Protein AF-A0A7C1IS40-F1 (afdb_monomer)

Sequence (454 aa):
MNDEHLNSEARAAEQFDALISSAQAGQTDSESDNGGITSFVEWAGSIHPDPIYAANLEQQLRARYPAKRRHFVRWTLAVAAMLAVVVAISVLIRQQNVTPAEESTPQTEVVVVQPTATISATMLPSATTTATSTVTPTSSPVAIAATTTLAVEINATLSVASNSTQQAGYQMTTIAIVSSVTPTPSANTTFSEWHVIQVTDPHGLPVLGANVSVYGENTVTQLVTTANGTAYFYPQVYGANDPDFHVVVSQGNAIASFELERGVGESFWSVTLEATPVQPPVPIDILFLLNFNGNAPTSEFAELTAWIAAQSVPLDARYALVAGTQIVDFTRDIEVFSSALGNISALSGSLDDRLAAAINGVNWREDPAIKIVIILTDHMEYGNNSYALVAGSAAREGITIHVIAPAESLASLGPLTQITGGQMVELESNEAAFGLGKAVINLVSEELAALSGS

Nearest PDB structures (foldseek):
  5o85-assembly1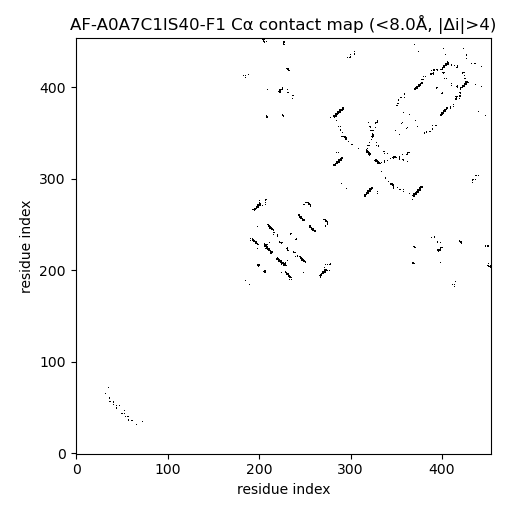_A  TM=6.491E-01  e=2.155E-04  Homo sapiens
  5iy6-assembly1_3  TM=6.259E-01  e=1.506E-04  Homo sapiens
  5o85-assembly2_C  TM=6.179E-01  e=2.030E-04  Homo sapiens
  3bjz-assembly1_B  TM=4.838E-01  e=1.041E+00  Pseudomonas aeruginosa PAO1
  6wbq-assembly1_A  TM=3.278E-01  e=1.540E-01  Danio rerio

Radius of gyration: 31.58 Å; Cα contacts (8 Å, |Δi|>4): 593; chains: 1; bounding box: 61×102×68 Å

Secondary structure (DSSP, 8-state):
--HHHHHHHHHHHHHHHHHHHHHHHGGGS---TTHHHHHHHHHHHHHS--HHHHHHHHHHHHHH--S--HHHHHHHHHHHHHHHHHHHHHHHHHHH---PPPP----------PPP-PPPP-----------------------------------------------------------------TT---S--EEEEEE-TTS-B-TT-EEEEESSSEEEEEE--TTSEEEE-GGGGT---SEEEEEEEETTEEEEEEEETTSS--EEEEE--PPPPPSSPEEEEEEEEE-SSS--HHHHHHHHHHHHH--S--EEEEEEEETTEEEEEES-HHHHHHHHHT-----S-HHHHHHHHHHSS---SSS-EEEEEEEESS----SSTHHHHHHHHHHTTEEEEEEE-HHHHHHHHHHHHHHT--EEE--TTTHHHHHHHHHHHHHHHHHHHHHT-

Mean predicted aligned error: 17.83 Å

Solvent-accessible surface area (backbone atoms only — not comparable to full-atom values): 27592 Å² total; per-residue (Å²): 137,64,70,65,59,57,53,50,51,54,50,52,51,56,55,46,54,53,49,54,52,49,58,60,65,57,71,79,67,87,90,68,97,58,55,71,62,54,56,49,32,55,53,52,34,75,77,36,93,50,75,66,54,31,55,52,50,46,52,50,50,53,72,75,52,67,93,84,59,83,71,50,64,60,50,54,51,51,53,51,53,53,53,52,52,52,51,54,52,55,52,54,56,59,70,71,70,77,75,86,87,83,89,82,86,86,88,84,88,87,86,88,83,86,84,88,84,86,85,84,86,80,89,81,83,89,81,88,81,89,80,90,82,90,81,84,91,81,90,81,91,80,90,78,91,75,89,77,80,79,81,79,79,80,81,75,81,78,78,84,79,76,91,79,83,89,84,87,91,74,91,73,82,76,79,77,76,75,89,69,71,71,83,72,72,36,96,86,71,65,75,91,57,58,35,37,40,37,34,19,27,92,84,67,35,36,38,54,50,31,40,38,38,34,25,48,99,52,83,56,53,57,32,18,14,26,37,61,4,38,33,60,47,42,48,73,71,59,73,52,77,65,67,46,31,48,36,39,38,34,40,94,90,24,70,38,72,52,80,47,62,62,89,74,80,71,39,73,44,82,46,70,35,79,52,84,78,87,64,83,67,63,36,34,40,43,33,42,36,50,44,41,97,47,75,61,70,59,69,32,52,50,52,34,51,51,49,63,72,64,54,86,67,82,67,52,51,28,40,26,39,30,42,32,90,47,73,44,58,64,35,74,49,63,66,62,50,50,51,57,60,71,64,59,77,65,49,50,83,56,68,66,61,41,49,51,38,61,66,72,66,46,75,72,78,89,61,72,51,42,34,39,36,39,39,41,30,74,62,69,79,94,66,82,80,48,54,42,56,54,18,50,54,29,21,39,71,14,29,28,31,30,40,39,24,33,68,88,35,45,56,79,48,44,50,30,16,64,40,25,72,32,47,80,42,72,41,52,95,88,45,61,60,75,46,51,33,56,50,55,50,50,55,55,49,51,48,54,36,34,52,68,67,106

pLDDT: mean 71.58, std 24.33, range [22.17, 98.69]

Structure (mmCIF, N/CA/C/O backbone):
data_AF-A0A7C1IS40-F1
#
_entry.id   AF-A0A7C1IS40-F1
#
loop_
_atom_site.group_PDB
_atom_site.id
_atom_site.type_symbol
_atom_site.label_atom_id
_atom_site.label_alt_id
_atom_site.label_comp_id
_atom_site.label_asym_id
_atom_site.label_entity_id
_atom_site.label_seq_id
_atom_site.pdbx_PDB_ins_code
_atom_site.Cartn_x
_atom_site.Cartn_y
_atom_site.Cartn_z
_atom_site.occupancy
_atom_site.B_iso_or_equiv
_atom_site.auth_seq_id
_atom_site.auth_comp_id
_atom_site.auth_asym_id
_atom_site.auth_atom_id
_atom_site.pdbx_PDB_model_num
ATOM 1 N N . MET A 1 1 ? 0.205 56.510 25.045 1.00 48.50 1 MET A N 1
ATOM 2 C CA . MET A 1 1 ? 1.074 55.627 24.238 1.00 48.50 1 MET A CA 1
ATOM 3 C C . MET A 1 1 ? 0.309 54.861 23.144 1.00 48.50 1 MET A C 1
ATOM 5 O O . MET A 1 1 ? 0.941 54.076 22.459 1.00 48.50 1 MET A O 1
ATOM 9 N N . ASN A 1 2 ? -0.996 55.119 22.923 1.00 53.44 2 ASN A N 1
ATOM 10 C CA . ASN A 1 2 ? -1.802 54.444 21.886 1.00 53.44 2 ASN A CA 1
ATOM 11 C C . ASN A 1 2 ? -2.127 55.322 20.657 1.00 53.44 2 ASN A C 1
ATOM 13 O O . ASN A 1 2 ? -2.399 54.777 19.593 1.00 53.44 2 ASN A O 1
ATOM 17 N N . ASP A 1 3 ? -2.039 56.654 20.757 1.00 44.62 3 ASP A N 1
ATOM 18 C CA . ASP A 1 3 ? -2.429 57.546 19.647 1.00 44.62 3 ASP A CA 1
ATOM 19 C C . ASP A 1 3 ? -1.361 57.675 18.545 1.00 44.62 3 ASP A C 1
ATOM 21 O O . ASP A 1 3 ? -1.689 57.952 17.393 1.00 44.62 3 ASP A O 1
ATOM 25 N N . GLU A 1 4 ? -0.081 57.432 18.853 1.00 45.44 4 GLU A N 1
ATOM 26 C CA . GLU A 1 4 ? 0.985 57.428 17.834 1.00 45.44 4 GLU A CA 1
ATOM 27 C C . GLU A 1 4 ? 0.935 56.183 16.940 1.00 45.44 4 GLU A C 1
ATOM 29 O O . GLU A 1 4 ? 1.197 56.291 15.744 1.00 45.44 4 GLU A O 1
ATOM 34 N N . HIS A 1 5 ? 0.529 55.031 17.484 1.00 45.44 5 HIS A N 1
ATOM 35 C CA . HIS A 1 5 ? 0.464 53.768 16.741 1.00 45.44 5 HIS A CA 1
ATOM 36 C C . HIS A 1 5 ? -0.710 53.742 15.747 1.00 45.44 5 HIS A C 1
ATOM 38 O O . HIS A 1 5 ? -0.570 53.286 14.614 1.00 45.44 5 HIS A O 1
ATOM 44 N N . LEU A 1 6 ? -1.858 54.306 16.134 1.00 46.66 6 LEU A N 1
ATOM 45 C CA . LEU A 1 6 ? -3.015 54.440 15.241 1.00 46.66 6 LEU A CA 1
ATOM 46 C C . LEU A 1 6 ? -2.747 55.442 14.103 1.00 46.66 6 LEU A C 1
ATOM 48 O O . LEU A 1 6 ? -3.150 55.214 12.963 1.00 46.66 6 LEU A O 1
ATOM 52 N N . ASN A 1 7 ? -1.999 56.517 14.376 1.00 53.53 7 ASN A N 1
ATOM 53 C CA . ASN A 1 7 ? -1.611 57.486 13.348 1.00 53.53 7 ASN A CA 1
ATOM 54 C C . ASN A 1 7 ? -0.537 56.956 12.385 1.00 53.53 7 ASN A C 1
ATOM 56 O O . ASN A 1 7 ? -0.519 57.365 11.222 1.00 53.53 7 ASN A O 1
ATOM 60 N N . SER A 1 8 ? 0.348 56.053 12.827 1.00 47.81 8 SER A N 1
ATOM 61 C CA . SER A 1 8 ? 1.298 55.392 11.923 1.00 47.81 8 SER A CA 1
ATOM 62 C C . SER A 1 8 ? 0.609 54.403 10.981 1.00 47.81 8 SER A C 1
ATOM 64 O O . SER A 1 8 ? 0.982 54.319 9.814 1.00 47.81 8 SER A O 1
ATOM 66 N N . GLU A 1 9 ? -0.437 53.717 11.445 1.00 47.94 9 GLU A N 1
ATOM 67 C CA . GLU A 1 9 ? -1.202 52.762 10.632 1.00 47.94 9 GLU A CA 1
ATOM 68 C C . GLU A 1 9 ? -2.081 53.456 9.582 1.00 47.94 9 GLU A C 1
ATOM 70 O O . GLU A 1 9 ? -2.093 53.047 8.421 1.00 47.94 9 GLU A O 1
ATOM 75 N N . ALA A 1 10 ? -2.744 54.561 9.943 1.00 56.16 10 ALA A N 1
ATOM 76 C CA . ALA A 1 10 ? -3.522 55.358 8.991 1.00 56.16 10 ALA A CA 1
ATOM 77 C C . ALA A 1 10 ? -2.640 55.968 7.883 1.00 56.16 10 ALA A C 1
ATOM 79 O O . ALA A 1 10 ? -3.013 55.965 6.710 1.00 56.16 10 ALA A O 1
ATOM 80 N N . ARG A 1 11 ? -1.426 56.421 8.233 1.00 60.25 11 ARG A N 1
ATOM 81 C CA . ARG A 1 11 ? -0.441 56.898 7.249 1.00 60.25 11 ARG A CA 1
ATOM 82 C C . ARG A 1 11 ? 0.074 55.791 6.336 1.00 60.25 11 ARG A C 1
ATOM 84 O O . ARG A 1 11 ? 0.286 56.052 5.156 1.00 60.25 11 ARG A O 1
ATOM 91 N N . ALA A 1 12 ? 0.261 54.576 6.852 1.00 51.03 12 ALA A N 1
ATOM 92 C CA . ALA A 1 12 ? 0.677 53.437 6.039 1.00 51.03 12 ALA A CA 1
ATOM 93 C C . ALA A 1 12 ? -0.395 53.060 5.001 1.00 51.03 12 ALA A C 1
ATOM 95 O O . ALA A 1 12 ? -0.054 52.748 3.861 1.00 51.03 12 ALA A O 1
ATOM 96 N N . ALA A 1 13 ? -1.680 53.161 5.360 1.00 50.47 13 ALA A N 1
ATOM 97 C CA . ALA A 1 13 ? -2.792 52.937 4.437 1.00 50.47 13 ALA A CA 1
ATOM 98 C C . ALA A 1 13 ? -2.866 54.009 3.329 1.00 50.47 13 ALA A C 1
ATOM 100 O O . ALA A 1 13 ? -2.941 53.658 2.153 1.00 50.47 13 ALA A O 1
ATOM 101 N N . GLU A 1 14 ? -2.747 55.302 3.664 1.00 58.69 14 GLU A N 1
ATOM 102 C CA . GLU A 1 14 ? -2.711 56.381 2.656 1.00 58.69 14 GLU A CA 1
ATOM 103 C C . GLU A 1 14 ? -1.503 56.270 1.713 1.00 58.69 14 GLU A C 1
ATOM 105 O O . GLU A 1 14 ? -1.622 56.477 0.503 1.00 58.69 14 GLU A O 1
ATOM 110 N N . GLN A 1 15 ? -0.329 55.916 2.247 1.00 58.66 15 GLN A N 1
ATOM 111 C CA . GLN A 1 15 ? 0.872 55.700 1.437 1.00 58.66 15 GLN A CA 1
ATOM 112 C C . GLN A 1 15 ? 0.721 54.497 0.498 1.00 58.66 15 GLN A C 1
ATOM 114 O O . GLN A 1 15 ? 1.247 54.524 -0.615 1.00 58.66 15 GLN A O 1
ATOM 119 N N . PHE A 1 16 ? -0.023 53.469 0.910 1.00 49.94 16 PHE A N 1
ATOM 120 C CA . PHE A 1 16 ? -0.294 52.291 0.093 1.00 49.94 16 PHE A CA 1
ATOM 121 C C . PHE A 1 16 ? -1.274 52.585 -1.054 1.00 49.94 16 PHE A C 1
ATOM 123 O O . PHE A 1 16 ? -1.004 52.204 -2.194 1.00 49.94 16 PHE A O 1
ATOM 130 N N . ASP A 1 17 ? -2.342 53.349 -0.808 1.00 53.78 17 ASP A N 1
ATOM 131 C CA . ASP A 1 17 ? -3.274 53.782 -1.862 1.00 53.78 17 ASP A CA 1
ATOM 132 C C . ASP A 1 17 ? -2.601 54.704 -2.895 1.00 53.78 17 ASP A C 1
ATOM 134 O O . ASP A 1 17 ? -2.861 54.607 -4.103 1.00 53.78 17 ASP A O 1
ATOM 138 N N . ALA A 1 18 ? -1.667 55.553 -2.453 1.00 58.03 18 ALA A N 1
ATOM 139 C CA . ALA A 1 18 ? -0.824 56.349 -3.346 1.00 58.03 18 ALA A CA 1
ATOM 140 C C . ALA A 1 18 ? 0.121 55.470 -4.194 1.00 58.03 18 ALA A C 1
ATOM 142 O O . ALA A 1 18 ? 0.380 55.768 -5.366 1.00 58.03 18 ALA A O 1
ATOM 143 N N . LEU A 1 19 ? 0.598 54.351 -3.641 1.00 51.12 19 LEU A N 1
ATOM 144 C CA . LEU A 1 19 ? 1.452 53.391 -4.342 1.00 51.12 19 LEU A CA 1
ATOM 145 C C . LEU A 1 19 ? 0.664 52.602 -5.402 1.00 51.12 19 LEU A C 1
ATOM 147 O O . LEU A 1 19 ? 1.135 52.447 -6.527 1.00 51.12 19 LEU A O 1
ATOM 151 N N . ILE A 1 20 ? -0.571 52.190 -5.095 1.00 52.12 20 ILE A N 1
ATOM 152 C CA . ILE A 1 20 ? -1.483 51.570 -6.070 1.00 52.12 20 ILE A CA 1
ATOM 153 C C . ILE A 1 20 ? -1.825 52.560 -7.189 1.00 52.12 20 ILE A C 1
ATOM 155 O O . ILE A 1 20 ? -1.748 52.209 -8.368 1.00 52.12 20 ILE A O 1
ATOM 159 N N . SER A 1 21 ? -2.136 53.809 -6.839 1.00 58.19 21 SER A N 1
ATOM 160 C CA . SER A 1 21 ? -2.481 54.849 -7.815 1.00 58.19 21 SER A CA 1
ATOM 161 C C . SER A 1 21 ? -1.305 55.195 -8.738 1.00 58.19 21 SER A C 1
ATOM 163 O O . SER A 1 21 ? -1.496 55.369 -9.941 1.00 58.19 21 SER A O 1
ATOM 165 N N . SER A 1 22 ? -0.073 55.238 -8.218 1.00 54.25 22 SER A N 1
ATOM 166 C CA . SER A 1 22 ? 1.130 55.474 -9.035 1.00 54.25 22 SER A CA 1
ATOM 167 C C . SER A 1 22 ? 1.502 54.271 -9.912 1.00 54.25 22 SER A C 1
ATOM 169 O O . SER A 1 22 ? 1.879 54.457 -11.069 1.00 54.25 22 SER A O 1
ATOM 171 N N . ALA A 1 23 ? 1.310 53.039 -9.426 1.00 50.62 23 ALA A N 1
ATOM 172 C CA . ALA A 1 23 ? 1.491 51.820 -10.218 1.00 50.62 23 ALA A CA 1
ATOM 173 C C . ALA A 1 23 ? 0.464 51.697 -11.361 1.00 50.62 23 ALA A C 1
ATOM 175 O O . ALA A 1 23 ? 0.786 51.172 -12.427 1.00 50.62 23 ALA A O 1
ATOM 176 N N . GLN A 1 24 ? -0.755 52.206 -11.162 1.00 48.72 24 GLN A N 1
ATOM 177 C CA . GLN A 1 24 ? -1.787 52.281 -12.200 1.00 48.72 24 GLN A CA 1
ATOM 178 C C . GLN A 1 24 ? -1.527 53.421 -13.199 1.00 48.72 24 GLN A C 1
ATOM 180 O O . GLN A 1 24 ? -1.723 53.234 -14.398 1.00 48.72 24 GLN A O 1
ATOM 185 N N . ALA A 1 25 ? -1.024 54.573 -12.741 1.00 49.19 25 ALA A N 1
ATOM 186 C CA . ALA A 1 25 ? -0.672 55.701 -13.609 1.00 49.19 25 ALA A CA 1
ATOM 187 C C . ALA A 1 25 ? 0.586 55.444 -14.466 1.00 49.19 25 ALA A C 1
ATOM 189 O O . ALA A 1 25 ? 0.678 55.934 -15.587 1.00 49.19 25 ALA A O 1
ATOM 190 N N . GLY A 1 26 ? 1.536 54.635 -13.982 1.00 46.88 26 GLY A N 1
ATOM 191 C CA . GLY A 1 26 ? 2.739 54.228 -14.725 1.00 46.88 26 GLY A CA 1
ATOM 192 C C . GLY A 1 26 ? 2.501 53.169 -15.809 1.00 46.88 26 GLY A C 1
ATOM 193 O O . GLY A 1 26 ? 3.446 52.734 -16.462 1.00 46.88 26 GLY A O 1
ATOM 194 N N . GLN A 1 27 ? 1.255 52.732 -16.014 1.00 44.00 27 GLN A N 1
ATOM 195 C CA . GLN A 1 27 ? 0.907 51.673 -16.962 1.00 44.00 27 GLN A CA 1
ATOM 196 C C . GLN A 1 27 ? 0.818 52.160 -18.424 1.00 44.00 27 GLN A C 1
ATOM 198 O O . GLN A 1 27 ? 0.630 51.337 -19.321 1.00 44.00 27 GLN A O 1
ATOM 203 N N . THR A 1 28 ? 0.972 53.467 -18.679 1.00 40.81 28 THR A N 1
ATOM 204 C CA . THR A 1 28 ? 0.832 54.058 -20.021 1.00 40.81 28 THR A CA 1
ATOM 205 C C . THR A 1 28 ? 2.126 54.436 -20.738 1.00 40.81 28 THR A C 1
ATOM 207 O O . THR A 1 28 ? 2.025 54.742 -21.919 1.00 40.81 28 THR A O 1
ATOM 210 N N . ASP A 1 29 ? 3.315 54.340 -20.131 1.00 38.59 29 ASP A N 1
ATOM 211 C CA . ASP A 1 29 ? 4.574 54.612 -20.847 1.00 38.59 29 ASP A CA 1
ATOM 212 C C . ASP A 1 29 ? 5.643 53.531 -20.62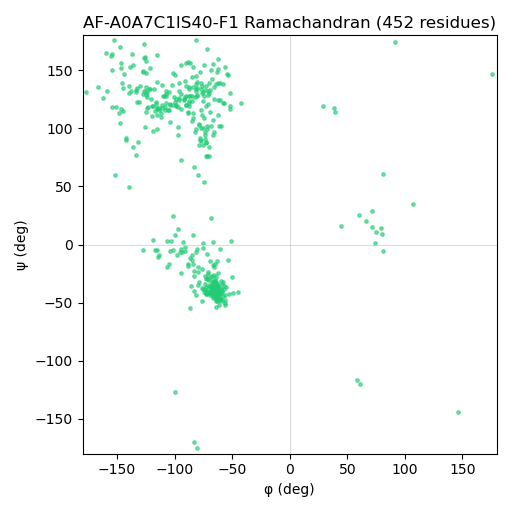0 1.00 38.59 29 ASP A C 1
ATOM 214 O O . ASP A 1 29 ? 5.864 53.023 -19.521 1.00 38.59 29 ASP A O 1
ATOM 218 N N . SER A 1 30 ? 6.277 53.141 -21.723 1.00 49.03 30 SER A N 1
ATOM 219 C CA . SER A 1 30 ? 7.257 52.064 -21.845 1.00 49.03 30 SER A CA 1
ATOM 220 C C . SER A 1 30 ? 8.643 52.410 -21.277 1.00 49.03 30 SER A C 1
ATOM 222 O O . SER A 1 30 ? 9.068 53.557 -21.333 1.00 49.03 30 SER A O 1
ATOM 224 N N . GLU A 1 31 ? 9.382 51.362 -20.882 1.00 47.19 31 GLU A N 1
ATOM 225 C CA . GLU A 1 31 ? 10.847 51.307 -20.665 1.00 47.19 31 GLU A CA 1
ATOM 226 C C . GLU A 1 31 ? 11.435 51.838 -19.341 1.00 47.19 31 GLU A C 1
ATOM 228 O O . GLU A 1 31 ? 12.354 52.652 -19.318 1.00 47.19 31 GLU A O 1
ATOM 233 N N . SER A 1 32 ? 11.043 51.240 -18.213 1.00 47.72 32 SER A N 1
ATOM 234 C CA . SER A 1 32 ? 11.919 51.203 -17.030 1.00 47.72 32 SER A CA 1
ATOM 235 C C . SER A 1 32 ? 11.799 49.864 -16.293 1.00 47.72 32 SER A C 1
ATOM 237 O O . SER A 1 32 ? 10.966 49.685 -15.408 1.00 47.72 32 SER A O 1
ATOM 239 N N . ASP A 1 33 ? 12.661 48.905 -16.654 1.00 55.44 33 ASP A N 1
ATOM 240 C CA . ASP A 1 33 ? 12.726 47.539 -16.088 1.00 55.44 33 ASP A CA 1
ATOM 241 C C . ASP A 1 33 ? 13.160 47.488 -14.599 1.00 55.44 33 ASP A C 1
ATOM 243 O O . ASP A 1 33 ? 13.272 46.408 -14.021 1.00 55.44 33 ASP A O 1
ATOM 247 N N . ASN A 1 34 ? 13.389 48.634 -13.946 1.00 57.25 34 ASN A N 1
ATOM 248 C CA . ASN A 1 34 ? 13.902 48.709 -12.570 1.00 57.25 34 ASN A CA 1
ATOM 249 C C . ASN A 1 34 ? 12.927 49.301 -11.540 1.00 57.25 34 ASN A C 1
ATOM 251 O O . ASN A 1 34 ? 13.193 49.184 -10.344 1.00 57.25 34 ASN A O 1
ATOM 255 N N . GLY A 1 35 ? 11.806 49.898 -11.963 1.00 64.94 35 GLY A N 1
ATOM 256 C CA . GLY A 1 35 ? 10.926 50.650 -11.055 1.00 64.94 35 GLY A CA 1
ATOM 257 C C . GLY A 1 35 ? 10.301 49.803 -9.939 1.00 64.94 35 GLY A C 1
ATOM 258 O O . GLY A 1 35 ? 10.280 50.218 -8.787 1.00 64.94 35 GLY A O 1
ATOM 259 N N . GLY A 1 36 ? 9.867 48.576 -10.248 1.00 70.00 36 GLY A N 1
ATOM 260 C CA . GLY A 1 36 ? 9.135 47.737 -9.289 1.00 70.00 36 GLY A CA 1
ATOM 261 C C . GLY A 1 36 ? 9.960 47.257 -8.089 1.00 70.00 36 GLY A C 1
ATOM 262 O O . GLY A 1 36 ? 9.438 47.193 -6.979 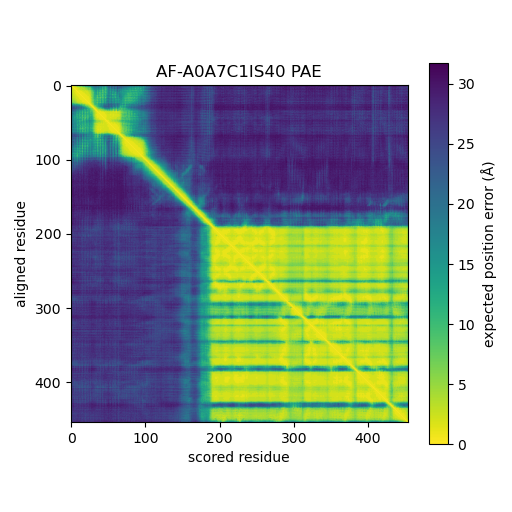1.00 70.00 36 GLY A O 1
ATOM 263 N N . ILE A 1 37 ? 11.246 46.943 -8.285 1.00 67.50 37 ILE A N 1
ATOM 264 C CA . ILE A 1 37 ? 12.130 46.513 -7.187 1.00 67.50 37 ILE A CA 1
ATOM 265 C C . ILE A 1 37 ? 12.455 47.703 -6.282 1.00 67.50 37 ILE A C 1
ATOM 267 O O . ILE A 1 37 ? 12.396 47.567 -5.064 1.00 67.50 37 ILE A O 1
ATOM 271 N N . THR A 1 38 ? 12.738 48.873 -6.860 1.00 74.62 38 THR A N 1
ATOM 272 C CA . THR A 1 38 ? 13.053 50.082 -6.089 1.00 74.62 38 THR A CA 1
ATOM 273 C C . THR A 1 38 ? 11.857 50.541 -5.252 1.00 74.62 38 THR A C 1
ATOM 275 O O . THR A 1 38 ? 12.016 50.741 -4.053 1.00 74.62 38 THR A O 1
ATOM 278 N N . SER A 1 39 ? 10.644 50.588 -5.818 1.00 74.81 39 SER A N 1
ATOM 279 C CA . SER A 1 39 ? 9.441 50.966 -5.058 1.00 74.81 39 SER A CA 1
ATOM 280 C C . SER A 1 39 ? 9.105 49.977 -3.934 1.00 74.81 39 SER A C 1
ATOM 282 O O . SER A 1 39 ? 8.651 50.386 -2.868 1.00 74.81 39 SER A O 1
ATOM 284 N N . PHE A 1 40 ? 9.354 48.678 -4.134 1.00 72.56 40 PHE A N 1
ATOM 285 C CA . PHE A 1 40 ? 9.157 47.675 -3.084 1.00 72.56 40 PHE A CA 1
ATOM 286 C C . PHE A 1 40 ? 10.194 47.792 -1.958 1.00 72.56 40 PHE A C 1
ATOM 288 O O . PHE A 1 40 ? 9.844 47.666 -0.788 1.00 72.56 40 PHE A O 1
ATOM 295 N N . VAL A 1 41 ? 11.460 48.055 -2.292 1.00 75.94 41 VAL A N 1
ATOM 296 C CA . VAL A 1 41 ? 12.528 48.263 -1.301 1.00 75.94 41 VAL A CA 1
ATOM 297 C C . VAL A 1 41 ? 12.290 49.539 -0.495 1.00 75.94 41 VAL A C 1
ATOM 299 O O . VAL A 1 41 ? 12.478 49.521 0.719 1.00 75.94 41 VAL A O 1
ATOM 302 N N . GLU A 1 42 ? 11.836 50.621 -1.131 1.00 76.19 42 GLU A N 1
ATOM 303 C CA . GLU A 1 42 ? 11.473 51.866 -0.440 1.00 76.19 42 GLU A CA 1
ATOM 304 C C . GLU A 1 42 ? 10.309 51.656 0.534 1.00 76.19 42 GLU A C 1
ATOM 306 O O . GLU A 1 42 ? 10.369 52.118 1.673 1.00 76.19 42 GLU A O 1
ATOM 311 N N . TRP A 1 43 ? 9.286 50.901 0.126 1.00 83.44 43 TRP A N 1
ATOM 312 C CA . TRP A 1 43 ? 8.182 50.528 1.011 1.00 83.44 43 TRP A CA 1
ATOM 313 C C . TRP A 1 43 ? 8.639 49.614 2.158 1.00 83.44 43 TRP A C 1
ATOM 315 O O . TRP A 1 43 ? 8.312 49.857 3.313 1.00 83.44 43 TRP A O 1
ATOM 325 N N . ALA A 1 44 ? 9.460 48.596 1.891 1.00 69.69 44 ALA A N 1
ATOM 326 C CA . ALA A 1 44 ? 9.989 47.730 2.946 1.00 69.69 44 ALA A CA 1
ATOM 327 C C . ALA A 1 44 ? 10.883 48.508 3.935 1.00 69.69 44 ALA A C 1
ATOM 329 O O . ALA A 1 44 ? 10.853 48.254 5.140 1.00 69.69 44 ALA A O 1
ATOM 330 N N . GLY A 1 45 ? 11.643 49.488 3.439 1.00 78.38 45 GLY A N 1
ATOM 331 C CA . GLY A 1 45 ? 12.459 50.393 4.246 1.00 78.38 45 GLY A CA 1
ATOM 332 C C . GLY A 1 45 ? 11.653 51.403 5.067 1.00 78.38 45 GLY A C 1
ATOM 333 O O . GLY A 1 45 ? 12.141 51.856 6.096 1.00 78.38 45 GLY A O 1
ATOM 334 N N . SER A 1 46 ? 10.416 51.737 4.681 1.00 75.94 46 SER A N 1
ATOM 335 C CA . SER A 1 46 ? 9.554 52.599 5.506 1.00 75.94 46 SER A CA 1
ATOM 336 C C . SER A 1 46 ? 8.955 51.862 6.709 1.00 75.94 46 SER A C 1
ATOM 338 O O . SER A 1 46 ? 8.591 52.497 7.698 1.00 75.94 46 SER A O 1
ATOM 340 N N . ILE A 1 47 ? 8.901 50.527 6.651 1.00 68.00 47 ILE A N 1
ATOM 341 C CA . ILE A 1 47 ? 8.380 49.657 7.717 1.00 68.00 47 ILE A CA 1
ATOM 342 C C . ILE A 1 47 ? 9.513 49.157 8.629 1.00 68.00 47 ILE A C 1
ATOM 344 O O . ILE A 1 47 ? 9.274 48.845 9.796 1.00 68.00 47 ILE A O 1
ATOM 348 N N . HIS A 1 48 ? 10.757 49.108 8.133 1.00 71.56 48 HIS A N 1
ATOM 349 C CA . HIS A 1 48 ? 11.920 48.652 8.893 1.00 71.56 48 HIS A CA 1
ATOM 350 C C . HIS A 1 48 ? 12.927 49.796 9.145 1.00 71.56 48 HIS A C 1
ATOM 352 O O . HIS A 1 48 ? 13.526 50.295 8.197 1.00 71.56 48 HIS A O 1
ATOM 358 N N . PRO A 1 49 ? 13.199 50.190 10.406 1.00 73.94 49 PRO A N 1
ATOM 359 C CA . PRO A 1 49 ? 13.964 51.405 10.723 1.00 73.94 49 PRO A CA 1
ATOM 360 C C . PRO A 1 49 ? 15.473 51.325 10.421 1.00 73.94 49 PRO A C 1
ATOM 362 O O . PRO A 1 49 ? 16.172 52.331 10.532 1.00 73.94 49 PRO A O 1
ATOM 365 N N . ASP A 1 50 ? 15.992 50.145 10.071 1.00 75.69 50 ASP A N 1
ATOM 366 C CA . ASP A 1 50 ? 17.410 49.941 9.754 1.00 75.69 50 ASP A CA 1
ATOM 367 C C . ASP A 1 50 ? 17.704 50.192 8.257 1.00 75.69 50 ASP A C 1
ATOM 369 O O . ASP A 1 50 ? 17.270 49.402 7.413 1.00 75.69 50 ASP A O 1
ATOM 373 N N . PRO A 1 51 ? 18.485 51.227 7.895 1.00 71.06 51 PRO A N 1
ATOM 374 C CA . PRO A 1 51 ? 18.825 51.523 6.502 1.00 71.06 51 PRO A CA 1
ATOM 375 C C . PRO A 1 51 ? 19.698 50.444 5.836 1.00 71.06 51 PRO A C 1
ATOM 377 O O . PRO A 1 51 ? 19.726 50.353 4.607 1.00 71.06 51 PRO A O 1
ATOM 380 N N . ILE A 1 52 ? 20.385 49.595 6.612 1.00 78.44 52 ILE A N 1
ATOM 381 C CA . ILE A 1 52 ? 21.180 48.474 6.084 1.00 78.44 52 ILE A CA 1
ATOM 382 C C . ILE A 1 52 ? 20.260 47.367 5.547 1.00 78.44 52 ILE A C 1
ATOM 384 O O . ILE A 1 52 ? 20.614 46.667 4.593 1.00 78.44 52 ILE A O 1
ATOM 388 N N . TYR A 1 53 ? 19.055 47.237 6.108 1.00 76.75 53 TYR A N 1
ATOM 389 C CA . TYR A 1 53 ? 18.071 46.243 5.687 1.00 76.75 53 TYR A CA 1
ATOM 390 C C . TYR A 1 53 ? 17.607 46.476 4.244 1.00 76.75 53 TYR A C 1
ATOM 392 O O . TYR A 1 53 ? 17.656 45.553 3.431 1.00 76.75 53 TYR A O 1
ATOM 400 N N . ALA A 1 54 ? 17.236 47.712 3.898 1.00 75.00 54 ALA A N 1
ATOM 401 C CA . ALA A 1 54 ? 16.766 48.058 2.556 1.00 75.00 54 ALA A CA 1
ATOM 402 C C . ALA A 1 54 ? 17.851 47.830 1.487 1.00 75.00 54 ALA A C 1
ATOM 404 O O . ALA A 1 54 ? 17.585 47.221 0.450 1.00 75.00 54 ALA A O 1
ATOM 405 N N . ALA A 1 55 ? 19.096 48.227 1.774 1.00 76.69 55 ALA A N 1
ATOM 406 C CA . ALA A 1 55 ? 20.223 48.040 0.861 1.00 76.69 55 ALA A CA 1
ATOM 407 C C . ALA A 1 55 ? 20.545 46.552 0.617 1.00 76.69 55 ALA A C 1
ATOM 409 O O . ALA A 1 55 ? 20.746 46.132 -0.526 1.00 76.69 55 ALA A O 1
ATOM 410 N N . ASN A 1 56 ? 20.537 45.733 1.675 1.00 78.56 56 ASN A N 1
ATOM 411 C CA . ASN A 1 56 ? 20.754 44.290 1.555 1.00 78.56 56 ASN A CA 1
ATOM 412 C C . ASN A 1 56 ? 19.600 43.593 0.827 1.00 78.56 56 ASN A C 1
ATOM 414 O O . ASN A 1 56 ? 19.838 42.693 0.020 1.00 78.56 56 ASN A O 1
ATOM 418 N N . LEU A 1 57 ? 18.359 44.010 1.083 1.00 73.44 57 LEU A N 1
ATOM 419 C CA . LEU A 1 57 ? 17.180 43.459 0.425 1.00 73.44 57 LEU A CA 1
ATOM 420 C C . LEU A 1 57 ? 17.196 43.764 -1.076 1.00 73.44 57 LEU A C 1
ATOM 422 O O . LEU A 1 57 ? 16.976 42.863 -1.885 1.00 73.44 57 LEU A O 1
ATOM 426 N N . GLU A 1 58 ? 17.534 44.994 -1.467 1.00 82.06 58 GLU A N 1
ATOM 427 C CA . GLU A 1 58 ? 17.666 45.358 -2.878 1.00 82.06 58 GLU A CA 1
ATOM 428 C C . GLU A 1 58 ? 18.745 44.529 -3.576 1.00 82.06 58 GLU A C 1
ATOM 430 O O . GLU A 1 58 ? 18.510 43.978 -4.656 1.00 82.06 58 GLU A O 1
ATOM 435 N N . GLN A 1 59 ? 19.915 44.391 -2.948 1.00 78.56 59 GLN A N 1
ATOM 436 C CA . GLN A 1 59 ? 21.013 43.613 -3.509 1.00 78.56 59 GLN A CA 1
ATOM 437 C C . GLN A 1 59 ? 20.635 42.133 -3.670 1.00 78.56 59 GLN A C 1
ATOM 439 O O . GLN A 1 59 ? 20.920 41.541 -4.713 1.00 78.56 59 GLN A O 1
ATOM 444 N N . GLN A 1 60 ? 19.948 41.542 -2.688 1.00 73.12 60 GLN A N 1
ATOM 445 C CA . GLN A 1 60 ? 19.478 40.157 -2.759 1.00 73.12 60 GLN A CA 1
ATOM 446 C C . GLN A 1 60 ? 18.421 39.959 -3.848 1.00 73.12 60 GLN A C 1
ATOM 448 O O . GLN A 1 60 ? 18.493 38.986 -4.600 1.00 73.12 60 GLN A O 1
ATOM 453 N N . LEU A 1 61 ? 17.469 40.885 -3.982 1.00 68.00 61 LEU A N 1
ATOM 454 C CA . LEU A 1 61 ? 16.433 40.809 -5.010 1.00 68.00 61 LEU A CA 1
ATOM 455 C C . LEU A 1 61 ? 17.028 40.958 -6.417 1.00 68.00 61 LEU A C 1
ATOM 457 O O . LEU A 1 61 ? 16.693 40.181 -7.310 1.00 68.00 61 LEU A O 1
ATOM 461 N N . ARG A 1 62 ? 17.975 41.883 -6.612 1.00 75.81 62 ARG A N 1
ATOM 462 C CA . ARG A 1 62 ? 18.663 42.066 -7.901 1.00 75.81 62 ARG A CA 1
ATOM 463 C C . ARG A 1 62 ? 19.566 40.885 -8.263 1.00 75.81 62 ARG A C 1
ATOM 465 O O . ARG A 1 62 ? 19.600 40.489 -9.425 1.00 75.81 62 ARG A O 1
ATOM 472 N N . ALA A 1 63 ? 20.273 40.306 -7.290 1.00 69.31 63 ALA A N 1
ATOM 473 C CA . ALA A 1 63 ? 21.135 39.145 -7.516 1.00 69.31 63 ALA A CA 1
ATOM 474 C C . ALA A 1 63 ? 20.332 37.883 -7.856 1.00 69.31 63 ALA A C 1
ATOM 476 O O . ALA A 1 63 ? 20.755 37.072 -8.678 1.00 69.31 63 ALA A O 1
ATOM 477 N N . ARG A 1 64 ? 19.163 37.719 -7.231 1.00 57.75 64 ARG A N 1
ATOM 478 C CA . ARG A 1 64 ? 18.337 36.521 -7.386 1.00 57.75 64 ARG A CA 1
ATOM 479 C C . ARG A 1 64 ? 17.448 36.560 -8.630 1.00 57.75 64 ARG A C 1
ATOM 481 O O . ARG A 1 64 ? 17.074 35.499 -9.126 1.00 57.75 64 ARG A O 1
ATOM 488 N N . TYR A 1 65 ? 17.145 37.749 -9.160 1.00 63.94 65 TYR A N 1
ATOM 489 C CA . TYR A 1 65 ? 16.173 37.914 -10.244 1.00 63.94 65 TYR A CA 1
ATOM 490 C C . TYR A 1 65 ? 16.660 38.879 -11.345 1.00 63.94 65 TYR A C 1
ATOM 492 O O . TYR A 1 65 ? 16.289 40.053 -11.357 1.00 63.94 65 TYR A O 1
ATOM 500 N N . PRO A 1 66 ? 17.461 38.405 -12.318 1.00 64.25 66 PRO A N 1
ATOM 501 C CA . PRO A 1 66 ? 17.853 39.216 -13.470 1.00 64.25 66 PRO A CA 1
ATOM 502 C C . PRO A 1 66 ? 16.658 39.510 -14.401 1.00 64.25 66 PRO A C 1
ATOM 504 O O . PRO A 1 66 ? 15.744 38.697 -14.540 1.00 64.25 66 PRO A O 1
ATOM 507 N N . ALA A 1 67 ? 16.705 40.665 -15.074 1.00 56.59 67 ALA A N 1
ATOM 508 C CA . ALA A 1 67 ? 15.609 41.444 -15.685 1.00 56.59 67 ALA A CA 1
ATOM 509 C C . ALA A 1 67 ? 14.593 40.761 -16.647 1.00 56.59 67 ALA A C 1
ATOM 511 O O . ALA A 1 67 ? 13.716 41.430 -17.182 1.00 56.59 67 ALA A O 1
ATOM 512 N N . LYS A 1 68 ? 14.635 39.448 -16.905 1.00 48.97 68 LYS A N 1
ATOM 513 C CA . LYS A 1 68 ? 13.874 38.805 -18.001 1.00 48.97 68 LYS A CA 1
ATOM 514 C C . LYS A 1 68 ? 12.585 38.052 -17.624 1.00 48.97 68 LYS A C 1
ATOM 516 O O . LYS A 1 68 ? 12.165 37.186 -18.388 1.00 48.97 68 LYS A O 1
ATOM 521 N N . ARG A 1 69 ? 11.891 38.347 -16.516 1.00 51.72 69 ARG A N 1
ATOM 522 C CA . ARG A 1 69 ? 10.610 37.660 -16.196 1.00 51.72 69 ARG A CA 1
ATOM 523 C C . ARG A 1 69 ? 9.473 38.610 -15.795 1.00 51.72 69 ARG A C 1
ATOM 525 O O . ARG A 1 69 ? 9.206 38.829 -14.620 1.00 51.72 69 ARG A O 1
ATOM 532 N N . ARG A 1 70 ? 8.726 39.090 -16.801 1.00 48.34 70 ARG A N 1
ATOM 533 C CA . ARG A 1 70 ? 7.544 39.979 -16.663 1.00 48.34 70 ARG A CA 1
ATOM 534 C C . ARG A 1 70 ? 6.337 39.348 -15.947 1.00 48.34 70 ARG A C 1
ATOM 536 O O . ARG A 1 70 ? 5.457 40.068 -15.489 1.00 48.34 70 ARG A O 1
ATOM 543 N N . HIS A 1 71 ? 6.288 38.022 -15.815 1.00 46.28 71 HIS A N 1
ATOM 544 C CA . HIS A 1 71 ? 5.176 37.329 -15.151 1.00 46.28 71 HIS A CA 1
ATOM 545 C C . HIS A 1 71 ? 5.254 37.356 -13.619 1.00 46.28 71 HIS A C 1
ATOM 547 O O . HIS A 1 71 ? 4.232 37.182 -12.962 1.00 46.28 71 HIS A O 1
ATOM 553 N N . PHE A 1 72 ? 6.431 37.618 -13.043 1.00 51.31 72 PHE A N 1
ATOM 554 C CA . PHE A 1 72 ? 6.627 37.476 -11.602 1.00 51.31 72 PHE A CA 1
ATOM 555 C C . PHE A 1 72 ? 6.170 38.704 -10.807 1.00 51.31 72 PHE A C 1
ATOM 557 O O . PHE A 1 72 ? 5.485 38.537 -9.808 1.00 51.31 72 PHE A O 1
ATOM 564 N N . VAL A 1 73 ? 6.413 39.927 -11.301 1.00 52.88 73 VAL A N 1
ATOM 565 C CA . VAL A 1 73 ? 5.967 41.177 -10.642 1.00 52.88 73 VAL A CA 1
ATOM 566 C C . VAL A 1 73 ? 4.447 41.196 -10.432 1.00 52.88 73 VAL A C 1
ATOM 568 O O . VAL A 1 73 ? 3.964 41.642 -9.395 1.00 52.88 73 VAL A O 1
ATOM 571 N N . ARG A 1 74 ? 3.686 40.629 -11.378 1.00 51.97 74 ARG A N 1
ATOM 572 C CA . ARG A 1 74 ? 2.228 40.466 -11.256 1.00 51.97 74 ARG A CA 1
ATOM 573 C C . ARG A 1 74 ? 1.832 39.497 -10.141 1.00 51.97 74 ARG A C 1
ATOM 575 O O . ARG A 1 74 ? 0.842 39.736 -9.460 1.00 51.97 74 ARG A O 1
ATOM 582 N N . TRP A 1 75 ? 2.604 38.431 -9.942 1.00 51.62 75 TRP A N 1
ATOM 583 C CA . TRP A 1 75 ? 2.357 37.441 -8.897 1.00 51.62 75 TRP A CA 1
ATOM 584 C C . TRP A 1 75 ? 2.739 37.982 -7.512 1.00 51.62 75 TRP A C 1
ATOM 586 O O . TRP A 1 75 ? 1.975 37.837 -6.565 1.00 51.62 75 TRP A O 1
ATOM 596 N N . THR A 1 76 ? 3.859 38.704 -7.398 1.00 55.41 76 THR A N 1
ATOM 597 C CA . THR A 1 76 ? 4.296 39.310 -6.129 1.00 55.41 76 THR A CA 1
ATOM 598 C C . THR A 1 76 ? 3.341 40.409 -5.656 1.00 55.41 76 THR A C 1
ATOM 600 O O . THR A 1 76 ? 3.019 40.464 -4.472 1.00 55.41 76 THR A O 1
ATOM 603 N N . LEU A 1 77 ? 2.824 41.237 -6.573 1.00 55.06 77 LEU A N 1
ATOM 604 C CA . LEU A 1 77 ? 1.799 42.241 -6.256 1.00 55.06 77 LEU A CA 1
ATOM 605 C C . LEU A 1 77 ? 0.473 41.603 -5.818 1.00 55.06 77 LEU A C 1
ATOM 607 O O . LEU A 1 77 ? -0.157 42.099 -4.889 1.00 55.06 77 LEU A O 1
ATOM 611 N N . ALA A 1 78 ? 0.073 40.485 -6.434 1.00 50.81 78 ALA A N 1
ATOM 612 C CA . ALA A 1 78 ? -1.133 39.759 -6.036 1.00 50.81 78 ALA A CA 1
ATOM 613 C C . ALA A 1 78 ? -1.001 39.154 -4.627 1.00 50.81 78 ALA A C 1
ATOM 615 O O . ALA A 1 78 ? -1.917 39.278 -3.818 1.00 50.81 78 ALA A O 1
ATOM 616 N N . VAL A 1 79 ? 0.155 38.567 -4.304 1.00 55.62 79 VAL A N 1
ATOM 617 C CA . VAL A 1 79 ? 0.427 37.988 -2.977 1.00 55.62 79 VAL A CA 1
ATOM 618 C C . VAL A 1 79 ? 0.515 39.073 -1.898 1.00 55.62 79 VAL A C 1
ATOM 620 O O . VAL A 1 79 ? -0.051 38.907 -0.819 1.00 55.62 79 VAL A O 1
ATOM 623 N N . ALA A 1 80 ? 1.150 40.212 -2.192 1.00 58.97 80 ALA A N 1
ATOM 624 C CA . ALA A 1 80 ? 1.216 41.345 -1.267 1.00 58.97 80 ALA A CA 1
ATOM 625 C C . ALA A 1 80 ? -0.174 41.951 -0.989 1.00 58.97 80 ALA A C 1
ATOM 627 O O . ALA A 1 80 ? -0.499 42.234 0.163 1.00 58.97 80 ALA A O 1
ATOM 628 N N . ALA A 1 81 ? -1.023 42.081 -2.016 1.00 55.19 81 ALA A N 1
ATOM 629 C CA . ALA A 1 81 ? -2.404 42.535 -1.852 1.00 55.19 81 ALA A CA 1
ATOM 630 C C . ALA A 1 81 ? -3.234 41.559 -1.000 1.00 55.19 81 ALA A C 1
ATOM 632 O O . ALA A 1 81 ? -4.007 41.984 -0.144 1.00 55.19 81 ALA A O 1
ATOM 633 N N . MET A 1 82 ? -3.037 40.251 -1.183 1.00 53.19 82 MET A N 1
ATOM 634 C CA . MET A 1 82 ? -3.745 39.223 -0.417 1.00 53.19 82 MET A CA 1
ATOM 635 C C . MET A 1 82 ? -3.352 39.243 1.069 1.00 53.19 82 MET A C 1
ATOM 637 O O . MET A 1 82 ? -4.220 39.203 1.939 1.00 53.19 82 MET A O 1
ATOM 641 N N . LEU A 1 83 ? -2.058 39.392 1.370 1.00 54.38 83 LEU A N 1
ATOM 642 C CA . LEU A 1 83 ? -1.551 39.528 2.741 1.00 54.38 83 LEU A CA 1
ATOM 643 C C . LEU A 1 83 ? -2.064 40.798 3.433 1.00 54.38 83 LEU A C 1
ATOM 645 O O . LEU A 1 83 ? -2.434 40.745 4.605 1.00 54.38 83 LEU A O 1
ATOM 649 N N . ALA A 1 84 ? -2.155 41.918 2.713 1.00 52.31 84 ALA A N 1
ATOM 650 C CA . ALA A 1 84 ? -2.698 43.163 3.255 1.00 52.31 84 ALA A CA 1
ATOM 651 C C . ALA A 1 84 ? -4.182 43.028 3.656 1.00 52.31 84 ALA A C 1
ATOM 653 O O . ALA A 1 84 ? -4.583 43.508 4.717 1.00 52.31 84 ALA A O 1
ATOM 654 N N . VAL A 1 85 ? -4.984 42.308 2.862 1.00 56.38 85 VAL A N 1
ATOM 655 C CA . VAL A 1 85 ? -6.395 42.024 3.181 1.00 56.38 85 VAL A CA 1
ATOM 656 C C . VAL A 1 85 ? -6.521 41.159 4.440 1.00 56.38 85 VAL A C 1
ATOM 658 O O . VAL A 1 85 ? -7.355 41.443 5.299 1.00 56.38 85 VAL A O 1
ATOM 661 N N . VAL A 1 86 ? -5.664 40.147 4.602 1.00 55.56 86 VAL A N 1
ATOM 662 C CA . VAL A 1 86 ? -5.660 39.278 5.794 1.00 55.56 86 VAL A CA 1
ATOM 663 C C . VAL A 1 86 ? -5.320 40.064 7.066 1.00 55.56 86 VAL A C 1
ATOM 665 O O . VAL A 1 86 ? -5.957 39.871 8.108 1.00 55.56 86 VAL A O 1
ATOM 668 N N . VAL A 1 87 ? -4.363 40.992 6.988 1.00 62.78 87 VAL A N 1
ATOM 669 C CA . VAL A 1 87 ? -4.014 41.870 8.116 1.00 62.78 87 VAL A CA 1
ATOM 670 C C . VAL A 1 87 ? -5.174 42.811 8.454 1.00 62.78 87 VAL A C 1
ATOM 672 O O . VAL A 1 87 ? -5.543 42.913 9.624 1.00 62.78 87 VAL A O 1
ATOM 675 N N . ALA A 1 88 ? -5.816 43.425 7.455 1.00 56.41 88 ALA A N 1
ATOM 676 C CA . ALA A 1 88 ? -6.962 44.310 7.672 1.00 56.41 88 ALA A CA 1
ATOM 677 C C . ALA A 1 88 ? -8.152 43.588 8.335 1.00 56.41 88 ALA A C 1
ATOM 679 O O . ALA A 1 88 ? -8.750 44.107 9.279 1.00 56.41 88 ALA A O 1
ATOM 680 N N . ILE A 1 89 ? -8.455 42.357 7.906 1.00 54.25 89 ILE A N 1
ATOM 681 C CA . ILE A 1 89 ? -9.509 41.522 8.508 1.00 54.25 89 ILE A CA 1
ATOM 682 C C . ILE A 1 89 ? -9.161 41.163 9.959 1.00 54.25 89 ILE A C 1
ATOM 684 O O . ILE A 1 89 ? -10.013 41.249 10.844 1.00 54.25 89 ILE A O 1
ATOM 688 N N . SER A 1 90 ? -7.901 40.823 10.231 1.00 52.75 90 SER A N 1
ATOM 689 C CA . SER A 1 90 ? -7.437 40.478 11.582 1.00 52.75 90 SER A CA 1
ATOM 690 C C . SER A 1 90 ? -7.551 41.653 12.560 1.00 52.75 90 SER A C 1
ATOM 692 O O . SER A 1 90 ? -7.890 41.459 13.730 1.00 52.75 90 SER A O 1
ATOM 694 N N . VAL A 1 91 ? -7.309 42.881 12.088 1.00 57.06 91 VAL A N 1
ATOM 695 C CA . VAL A 1 91 ? -7.497 44.106 12.880 1.00 57.06 91 VAL A CA 1
ATOM 696 C C . VAL A 1 91 ? -8.982 44.354 13.159 1.00 57.06 91 VAL A C 1
ATOM 698 O O . VAL A 1 91 ? -9.346 44.638 14.301 1.00 57.06 91 VAL A O 1
ATOM 701 N N . LEU A 1 92 ? -9.853 44.168 12.162 1.00 53.00 92 LEU A N 1
ATOM 702 C CA . LEU A 1 92 ? -11.299 44.350 12.313 1.00 53.00 92 LEU A CA 1
ATOM 703 C C . LEU A 1 92 ? -11.903 43.375 13.342 1.00 53.00 92 LEU A C 1
ATOM 705 O O . LEU A 1 92 ? -12.698 43.781 14.187 1.00 53.00 92 LEU A O 1
ATOM 709 N N . ILE A 1 93 ? -11.469 42.110 13.328 1.00 53.81 93 ILE A N 1
ATOM 710 C CA . ILE A 1 93 ? -11.911 41.082 14.287 1.00 53.81 93 ILE A CA 1
ATOM 711 C C . ILE A 1 93 ? -11.486 41.440 15.719 1.00 53.81 93 ILE A C 1
ATOM 713 O O . ILE A 1 93 ? -12.260 41.273 16.661 1.00 53.81 93 ILE A O 1
ATOM 717 N N . ARG A 1 94 ? -10.277 41.986 15.908 1.00 55.22 94 ARG A N 1
ATOM 718 C CA . ARG A 1 94 ? -9.811 42.413 17.239 1.00 55.22 94 ARG A CA 1
ATOM 719 C C . ARG A 1 94 ? -10.589 43.605 17.786 1.00 55.22 94 ARG A C 1
ATOM 721 O O . ARG A 1 94 ? -10.801 43.668 18.993 1.00 55.22 94 ARG A O 1
ATOM 728 N N . GLN A 1 95 ? -11.044 44.516 16.927 1.00 54.44 95 GLN A N 1
ATOM 729 C CA . GLN A 1 95 ? -11.849 45.663 17.356 1.00 54.44 95 GLN A CA 1
ATOM 730 C C . GLN A 1 95 ? -13.269 45.272 17.792 1.00 54.44 95 GLN A C 1
ATOM 732 O O . GLN A 1 95 ? -13.854 45.968 18.617 1.00 54.44 95 GLN A O 1
ATOM 737 N N . GLN A 1 96 ? -13.812 44.153 17.302 1.00 55.53 96 GLN A N 1
ATOM 738 C CA . GLN A 1 96 ? -15.157 43.694 17.671 1.00 55.53 96 GLN A CA 1
ATOM 739 C C . GLN A 1 96 ? -15.219 42.891 18.982 1.00 55.53 96 GLN A C 1
ATOM 741 O O . GLN A 1 96 ? -16.295 42.768 19.558 1.00 55.53 96 GLN A O 1
ATOM 746 N N . ASN A 1 97 ? -14.089 42.391 19.494 1.00 46.75 97 ASN A N 1
ATOM 747 C CA . ASN A 1 97 ? -14.059 41.477 20.647 1.00 46.75 97 ASN A CA 1
ATOM 748 C C . ASN A 1 97 ? -13.774 42.133 22.010 1.00 46.75 97 ASN A C 1
ATOM 750 O O . ASN A 1 97 ? -13.518 41.432 22.988 1.00 46.75 97 ASN A O 1
ATOM 754 N N . VAL A 1 98 ? -13.842 43.461 22.127 1.00 43.06 98 VAL A N 1
ATOM 755 C CA . VAL A 1 98 ? -13.687 44.136 23.426 1.00 43.06 98 VAL A CA 1
ATOM 756 C C . VAL A 1 98 ? -15.065 44.435 24.020 1.00 43.06 98 VAL A C 1
ATOM 758 O O . VAL A 1 98 ? -15.662 45.466 23.729 1.00 43.06 98 VAL A O 1
ATOM 761 N N . THR A 1 99 ? -15.563 43.540 24.880 1.00 40.84 99 THR A N 1
ATOM 762 C CA . THR A 1 99 ? -16.719 43.801 25.765 1.00 40.84 99 THR A CA 1
ATOM 763 C C . THR A 1 99 ? -16.257 43.687 27.227 1.00 40.84 99 THR A C 1
ATOM 765 O O . THR A 1 99 ? -15.525 42.743 27.533 1.00 40.84 99 THR A O 1
ATOM 768 N N . PRO A 1 100 ? -16.612 44.616 28.140 1.00 42.09 100 PRO A N 1
ATOM 769 C CA . PRO A 1 100 ? -16.155 44.555 29.526 1.00 42.09 100 PRO A CA 1
ATOM 770 C C . PRO A 1 100 ? -16.938 43.512 30.336 1.00 42.09 100 PRO A C 1
ATOM 772 O O . PRO A 1 100 ? -18.153 43.394 30.197 1.00 42.09 100 PRO A O 1
ATOM 775 N N . ALA A 1 101 ? -16.223 42.761 31.176 1.00 36.56 101 ALA A N 1
ATOM 776 C CA . ALA A 1 101 ? -16.763 41.678 31.992 1.00 36.56 101 ALA A CA 1
ATOM 777 C C . ALA A 1 101 ? -17.539 42.203 33.214 1.00 36.56 101 ALA A C 1
ATOM 779 O O . ALA A 1 101 ? -17.011 43.009 33.981 1.00 36.56 101 ALA A O 1
ATOM 780 N N . GLU A 1 102 ? -18.756 41.692 33.414 1.00 34.53 102 GLU A N 1
ATOM 781 C CA . GLU A 1 102 ? -19.497 41.770 34.676 1.00 34.53 102 GLU A CA 1
ATOM 782 C C . GLU A 1 102 ? -19.414 40.429 35.420 1.00 34.53 102 GLU A C 1
ATOM 784 O O . GLU A 1 102 ? -19.514 39.346 34.844 1.00 34.53 102 GLU A O 1
ATOM 789 N N . GLU A 1 103 ? -19.192 40.541 36.724 1.00 44.12 103 GLU A N 1
ATOM 790 C CA . GLU A 1 103 ? -18.940 39.484 37.694 1.00 44.12 103 GLU A CA 1
ATOM 791 C C . GLU A 1 103 ? -20.262 38.937 38.258 1.00 44.12 103 GLU A C 1
ATOM 793 O O . GLU A 1 103 ? -21.081 39.697 38.768 1.00 44.12 103 GLU A O 1
ATOM 798 N N . SER A 1 104 ? -20.477 37.617 38.226 1.00 32.62 104 SER A N 1
ATOM 799 C CA . SER A 1 104 ? -21.408 36.954 39.153 1.00 32.62 104 SER A CA 1
ATOM 800 C C . SER A 1 104 ? -21.119 35.454 39.301 1.00 32.62 104 SER A C 1
ATOM 802 O O . SER A 1 104 ? -20.936 34.722 38.332 1.00 32.62 104 SER A O 1
ATOM 804 N N . THR A 1 105 ? -21.071 35.006 40.555 1.00 39.28 105 THR A N 1
ATOM 805 C CA . THR A 1 105 ? -21.155 33.602 41.000 1.00 39.28 105 THR A CA 1
ATOM 806 C C . THR A 1 105 ? -22.617 33.286 41.354 1.00 39.28 105 THR A C 1
ATOM 808 O O . THR A 1 105 ? -23.356 34.216 41.692 1.00 39.28 105 THR A O 1
ATOM 811 N N . PRO A 1 106 ? -23.078 32.016 41.292 1.00 43.53 106 PRO A N 1
ATOM 812 C CA . PRO A 1 106 ? -23.134 31.222 42.530 1.00 43.53 106 PRO A CA 1
ATOM 813 C C . PRO A 1 106 ? -23.019 29.682 42.380 1.00 43.53 106 PRO A C 1
ATOM 815 O O . PRO A 1 106 ? -22.933 29.114 41.297 1.00 43.53 106 PRO A O 1
ATOM 818 N N . GLN A 1 107 ? -22.996 29.050 43.558 1.00 39.75 107 GLN A N 1
ATOM 819 C CA . GLN A 1 107 ? -22.806 27.640 43.916 1.00 39.75 107 GLN A CA 1
ATOM 820 C C . GLN A 1 107 ? -23.875 26.662 43.391 1.00 39.75 107 GLN A C 1
ATOM 822 O O . GLN A 1 107 ? -25.023 27.035 43.159 1.00 39.75 107 GLN A O 1
ATOM 827 N N . THR A 1 108 ? -23.533 25.368 43.322 1.00 35.00 108 THR A N 1
ATOM 828 C CA . THR A 1 108 ? -24.512 24.269 43.235 1.00 35.00 108 THR A CA 1
ATOM 829 C C . THR A 1 108 ? -24.083 23.075 44.093 1.00 35.00 108 THR A C 1
ATOM 831 O O . THR A 1 108 ? -22.941 22.623 44.053 1.00 35.00 108 THR A O 1
ATOM 834 N N . GLU A 1 109 ? -25.042 22.615 44.890 1.00 33.69 109 GLU A N 1
ATOM 835 C CA . GLU A 1 109 ? -25.041 21.502 45.836 1.00 33.69 109 GLU A CA 1
ATOM 836 C C . GLU A 1 109 ? -25.350 20.182 45.098 1.00 33.69 109 GLU A C 1
ATOM 838 O O . GLU A 1 109 ? -26.248 20.139 44.258 1.00 33.69 109 GLU A O 1
ATOM 843 N N . VAL A 1 110 ? -24.610 19.104 45.385 1.00 36.94 110 VAL A N 1
ATOM 844 C CA . VAL A 1 110 ? -24.786 17.785 44.744 1.00 36.94 110 VAL A CA 1
ATOM 845 C C . VAL A 1 110 ? -25.394 16.799 45.741 1.00 36.94 110 VAL A C 1
ATOM 847 O O . VAL A 1 110 ? -24.780 16.468 46.754 1.00 36.94 110 VAL A O 1
ATOM 850 N N . VAL A 1 111 ? -26.589 16.297 45.422 1.00 35.53 111 VAL A N 1
ATOM 851 C CA . VAL A 1 111 ? -27.270 15.194 46.118 1.00 35.53 111 VAL A CA 1
ATOM 852 C C . VAL A 1 111 ? -26.990 13.887 45.372 1.00 35.53 111 VAL A C 1
ATOM 854 O O . VAL A 1 111 ? -27.265 13.772 44.180 1.00 35.53 111 VAL A O 1
ATOM 857 N N . VAL A 1 112 ? -26.453 12.893 46.081 1.00 34.41 112 VAL A N 1
ATOM 858 C CA . VAL A 1 112 ? -26.170 11.541 45.572 1.00 34.41 112 VAL A CA 1
ATOM 859 C C . VAL A 1 112 ? -27.369 10.630 45.844 1.00 34.41 112 VAL A C 1
ATOM 861 O O . VAL A 1 112 ? -27.776 10.475 46.994 1.00 34.41 112 VAL A O 1
ATOM 864 N N . VAL A 1 113 ? -27.901 9.978 44.805 1.00 33.16 113 VAL A N 1
ATOM 865 C CA . VAL A 1 113 ? -28.879 8.883 44.928 1.00 33.16 113 VAL A CA 1
ATOM 866 C C . VAL A 1 113 ? -28.328 7.655 44.201 1.00 33.16 113 VAL A C 1
ATOM 868 O O . VAL A 1 113 ? -28.110 7.692 42.993 1.00 33.16 113 VAL A O 1
ATOM 871 N N . GLN A 1 114 ? -28.090 6.567 44.938 1.00 34.78 114 GLN A N 1
ATOM 872 C CA . GLN A 1 114 ? -27.768 5.245 44.387 1.00 34.78 114 GLN A CA 1
ATOM 873 C C . GLN A 1 114 ? -29.053 4.435 44.152 1.00 34.78 114 GLN A C 1
ATOM 875 O O . GLN A 1 114 ? -29.886 4.371 45.059 1.00 34.78 114 GLN A O 1
ATOM 880 N N . PRO A 1 115 ? -29.200 3.733 43.014 1.00 41.84 115 PRO A N 1
ATOM 881 C CA . PRO A 1 115 ? -30.168 2.655 42.885 1.00 41.84 115 PRO A CA 1
ATOM 882 C C . PRO A 1 115 ? -29.520 1.283 43.140 1.00 41.84 115 PRO A C 1
ATOM 884 O O . PRO A 1 115 ? -28.549 0.895 42.493 1.00 41.84 115 PRO A O 1
ATOM 887 N N . THR A 1 116 ? -30.107 0.525 44.066 1.00 33.34 116 THR A N 1
ATOM 888 C CA . THR A 1 116 ? -29.825 -0.899 44.297 1.00 33.34 116 THR A CA 1
ATOM 889 C C . THR A 1 116 ? -30.721 -1.734 43.382 1.00 33.34 116 THR A C 1
ATOM 891 O O . THR A 1 116 ? -31.943 -1.672 43.505 1.00 33.34 116 THR A O 1
ATOM 894 N N . ALA A 1 117 ? -30.137 -2.534 42.487 1.00 37.44 117 ALA A N 1
ATOM 895 C CA . ALA A 1 117 ? -30.865 -3.522 41.689 1.00 37.44 117 ALA A CA 1
ATOM 896 C C . ALA A 1 117 ? -30.560 -4.942 42.192 1.00 37.44 117 ALA A C 1
ATOM 898 O O . ALA A 1 117 ? -29.410 -5.376 42.217 1.00 37.44 117 ALA A O 1
ATOM 899 N N . THR A 1 118 ? -31.610 -5.662 42.587 1.00 35.09 118 THR A N 1
ATOM 900 C CA . THR A 1 118 ? -31.569 -7.066 43.016 1.00 35.09 118 THR A CA 1
ATOM 901 C C . THR A 1 118 ? -31.953 -7.954 41.832 1.00 35.09 118 THR A C 1
ATOM 903 O O . THR A 1 118 ? -33.076 -7.859 41.342 1.00 35.09 118 THR A O 1
ATOM 906 N N . ILE A 1 119 ? -31.057 -8.838 41.384 1.00 38.28 119 ILE A N 1
ATOM 907 C CA . ILE A 1 119 ? -31.343 -9.840 40.344 1.00 38.28 119 ILE A CA 1
ATOM 908 C C . ILE A 1 119 ? -31.568 -11.192 41.030 1.00 38.28 119 ILE A C 1
ATOM 910 O O . ILE A 1 119 ? -30.688 -11.693 41.725 1.00 38.28 119 ILE A O 1
ATOM 914 N N . SER A 1 120 ? -32.752 -11.781 40.844 1.00 37.22 120 SER A N 1
ATOM 915 C CA . SER A 1 120 ? -33.064 -13.154 41.266 1.00 37.22 120 SER A CA 1
ATOM 916 C C . SER A 1 120 ? -32.939 -14.099 40.073 1.00 37.22 120 SER A C 1
ATOM 918 O O . SER A 1 120 ? -33.651 -13.949 39.082 1.00 37.22 120 SER A O 1
ATOM 920 N N . ALA A 1 121 ? -32.036 -15.075 40.170 1.00 32.00 121 ALA A N 1
ATOM 921 C CA . ALA A 1 121 ? -31.869 -16.142 39.190 1.00 32.00 121 ALA A CA 1
ATOM 922 C C . ALA A 1 121 ? -32.899 -17.258 39.433 1.00 32.00 121 ALA A C 1
ATOM 924 O O . ALA A 1 121 ? -32.987 -17.798 40.535 1.00 32.00 121 ALA A O 1
ATOM 925 N N . THR A 1 122 ? -33.657 -17.624 38.397 1.00 37.81 122 THR A N 1
ATOM 926 C CA . THR A 1 122 ? -34.531 -18.806 38.403 1.00 37.81 122 THR A CA 1
ATOM 927 C C . THR A 1 122 ? -33.869 -19.899 37.569 1.00 37.81 122 THR A C 1
ATOM 929 O O . THR A 1 122 ? -33.673 -19.731 36.369 1.00 37.81 122 THR A O 1
ATOM 932 N N . MET A 1 123 ? -33.501 -21.005 38.218 1.00 36.34 123 MET A N 1
ATOM 933 C CA . MET A 1 123 ? -33.027 -22.226 37.564 1.00 36.34 123 MET A CA 1
ATOM 934 C C . MET A 1 123 ? -34.199 -23.002 36.951 1.00 36.34 123 MET A C 1
ATOM 936 O O . MET A 1 123 ? -35.210 -23.210 37.622 1.00 36.34 123 MET A O 1
ATOM 940 N N . LEU A 1 124 ? -34.029 -23.508 35.725 1.00 38.97 124 LEU A N 1
ATOM 941 C CA . LEU A 1 124 ? -34.841 -24.597 35.173 1.00 38.97 124 LEU A CA 1
ATOM 942 C C . LEU A 1 124 ? -33.943 -25.730 34.638 1.00 38.97 124 LEU A C 1
ATOM 944 O O . LEU A 1 124 ? -32.816 -25.460 34.219 1.00 38.97 124 LEU A O 1
ATOM 948 N N . PRO A 1 125 ? -34.415 -26.992 34.684 1.00 56.03 125 PRO A N 1
ATOM 949 C CA . PRO A 1 125 ? -33.566 -28.169 34.561 1.00 56.03 125 PRO A CA 1
ATOM 950 C C . PRO A 1 125 ? -33.369 -28.666 33.125 1.00 56.03 125 PRO A C 1
ATOM 952 O O . PRO A 1 125 ? -34.201 -28.486 32.237 1.00 56.03 125 PRO A O 1
ATOM 955 N N . SER A 1 126 ? -32.254 -29.376 32.969 1.00 36.91 126 SER A N 1
ATOM 956 C CA . SER A 1 126 ? -31.793 -30.113 31.798 1.00 36.91 126 SER A CA 1
ATOM 957 C C . SER A 1 126 ? -32.778 -31.184 31.318 1.00 36.91 126 SER A C 1
ATOM 959 O O . SER A 1 126 ? -33.270 -31.984 32.114 1.00 36.91 126 SER A O 1
ATOM 961 N N . ALA A 1 127 ? -32.960 -31.281 29.999 1.00 43.56 127 ALA A N 1
ATOM 962 C CA . ALA A 1 127 ? -33.534 -32.451 29.345 1.00 43.56 127 ALA A CA 1
ATOM 963 C C . ALA A 1 127 ? -32.513 -33.059 28.375 1.00 43.56 127 ALA A C 1
ATOM 965 O O . ALA A 1 127 ? -32.052 -32.427 27.428 1.00 43.56 127 ALA A O 1
ATOM 966 N N . THR A 1 128 ? -32.158 -34.307 28.658 1.00 40.00 128 THR A N 1
ATOM 967 C CA . THR A 1 128 ? -31.380 -35.214 27.817 1.00 40.00 128 THR A CA 1
ATOM 968 C C . THR A 1 128 ? -32.280 -35.768 26.716 1.00 40.00 128 THR A C 1
ATOM 970 O O . THR A 1 128 ? -33.381 -36.239 27.003 1.00 40.00 128 THR A O 1
ATOM 973 N N . THR A 1 129 ? -31.829 -35.789 25.462 1.00 39.47 129 THR A N 1
ATOM 974 C CA . THR A 1 129 ? -32.431 -36.679 24.458 1.00 39.47 129 THR A CA 1
ATOM 975 C C . THR A 1 129 ? -31.384 -37.156 23.465 1.00 39.47 129 THR A C 1
ATOM 977 O O . THR A 1 129 ? -30.758 -36.384 22.748 1.00 39.47 129 THR A O 1
ATOM 980 N N . THR A 1 130 ? -31.186 -38.468 23.478 1.00 39.34 130 THR A N 1
ATOM 981 C CA . THR A 1 130 ? -30.377 -39.250 22.550 1.00 39.34 130 THR A CA 1
ATOM 982 C C . THR A 1 130 ? -31.248 -39.614 21.352 1.00 39.34 130 THR A C 1
ATOM 984 O O . THR A 1 130 ? -32.315 -40.193 21.541 1.00 39.34 130 THR A O 1
ATOM 987 N N . ALA A 1 131 ? -30.796 -39.339 20.129 1.00 39.47 131 ALA A N 1
ATOM 988 C CA . ALA A 1 131 ? -31.324 -40.004 18.942 1.00 39.47 131 ALA A CA 1
ATOM 989 C C . ALA A 1 131 ? -30.234 -40.153 17.878 1.00 39.47 131 ALA A C 1
ATOM 991 O O . ALA A 1 131 ? -29.723 -39.190 17.313 1.00 39.47 131 ALA A O 1
ATOM 992 N N . THR A 1 132 ? -29.883 -41.410 17.643 1.00 40.22 132 THR A N 1
ATOM 993 C CA . THR A 1 132 ? -29.065 -41.919 16.549 1.00 40.22 132 THR A CA 1
ATOM 994 C C . THR A 1 132 ? -29.875 -41.869 15.255 1.00 40.22 132 THR A C 1
ATOM 996 O O . THR A 1 132 ? -31.034 -42.282 15.239 1.00 40.22 132 THR A O 1
ATOM 999 N N . SER A 1 133 ? -29.284 -41.422 14.149 1.00 39.12 133 SER A N 1
ATOM 1000 C CA . SER A 1 133 ? -29.812 -41.711 12.813 1.00 39.12 133 SER A CA 1
ATOM 1001 C C . SER A 1 133 ? -28.673 -41.900 11.822 1.00 39.12 133 SER A C 1
ATOM 1003 O O . SER A 1 133 ? -27.878 -41.007 11.551 1.00 39.12 133 SER A O 1
ATOM 1005 N N . THR A 1 134 ? -28.603 -43.132 11.338 1.00 37.59 134 THR A N 1
ATOM 1006 C CA . THR A 1 134 ? -27.755 -43.641 10.269 1.00 37.59 134 THR A CA 1
ATOM 1007 C C . THR A 1 134 ? -28.391 -43.266 8.932 1.00 37.59 134 THR A C 1
ATOM 1009 O O . THR A 1 134 ? -29.564 -43.571 8.724 1.00 37.59 134 THR A O 1
ATOM 1012 N N . VAL A 1 135 ? -27.641 -42.651 8.013 1.00 43.78 135 VAL A N 1
ATOM 1013 C CA . VAL A 1 135 ? -28.072 -42.487 6.615 1.00 43.78 135 VAL A CA 1
ATOM 1014 C C . VAL A 1 135 ? -26.936 -42.898 5.681 1.00 43.78 135 VAL A C 1
ATOM 1016 O O . VAL A 1 135 ? -25.822 -42.388 5.759 1.00 43.78 135 VAL A O 1
ATOM 1019 N N . THR A 1 136 ? -27.245 -43.865 4.823 1.00 40.12 136 THR A N 1
ATOM 1020 C CA . THR A 1 136 ? -26.409 -44.432 3.757 1.00 40.12 136 THR A CA 1
ATOM 1021 C C . THR A 1 136 ? -26.527 -43.571 2.487 1.00 40.12 136 THR A C 1
ATOM 1023 O O . THR A 1 136 ? -27.626 -43.087 2.205 1.00 40.12 136 THR A O 1
ATOM 1026 N N . PRO A 1 137 ? -25.462 -43.384 1.684 1.00 47.53 137 PRO A N 1
ATOM 1027 C CA . PRO A 1 137 ? -25.508 -42.526 0.502 1.00 47.53 137 PRO A CA 1
ATOM 1028 C C . PRO A 1 137 ? -26.139 -43.249 -0.696 1.00 47.53 137 PRO A C 1
ATOM 1030 O O . PRO A 1 137 ? -25.849 -44.416 -0.949 1.00 47.53 137 PRO A O 1
ATOM 1033 N N . THR A 1 138 ? -26.971 -42.545 -1.468 1.00 40.09 138 THR A N 1
ATOM 1034 C CA . THR A 1 138 ? -27.388 -42.974 -2.813 1.00 40.09 138 THR A CA 1
ATOM 1035 C C . THR A 1 138 ? -27.125 -41.849 -3.805 1.00 40.09 138 THR A C 1
ATOM 1037 O O . THR A 1 138 ? -27.484 -40.697 -3.580 1.00 40.09 138 THR A O 1
ATOM 1040 N N . SER A 1 139 ? -26.447 -42.213 -4.885 1.00 40.06 139 SER A N 1
ATOM 1041 C CA . SER A 1 139 ? -25.992 -41.396 -6.002 1.00 40.06 139 SER A CA 1
ATOM 1042 C C . SER A 1 139 ? -27.090 -41.148 -7.043 1.00 40.06 139 SER A C 1
ATOM 1044 O O . SER A 1 139 ? -27.784 -42.082 -7.442 1.00 40.06 139 SER A O 1
ATOM 1046 N N . SER A 1 140 ? -27.188 -39.915 -7.556 1.00 37.44 140 SER A N 1
ATOM 1047 C CA . SER A 1 140 ? -27.265 -39.583 -8.998 1.00 37.44 140 SER A CA 1
ATOM 1048 C C . SER A 1 140 ? -27.483 -38.076 -9.220 1.00 37.44 140 SER A C 1
ATOM 1050 O O . SER A 1 140 ? -28.159 -37.442 -8.411 1.00 37.44 140 SER A O 1
ATOM 1052 N N . PRO A 1 141 ? -26.927 -37.492 -10.300 1.00 45.94 141 PRO A N 1
ATOM 1053 C CA . PRO A 1 141 ? -26.955 -36.055 -10.539 1.00 45.94 141 PRO A CA 1
ATOM 1054 C C . PRO A 1 141 ? -28.233 -35.642 -11.279 1.00 45.94 141 PRO A C 1
ATOM 1056 O O . PRO A 1 141 ? -28.597 -36.240 -12.291 1.00 45.94 141 PRO A O 1
ATOM 1059 N N . VAL A 1 142 ? -28.887 -34.580 -10.810 1.00 36.06 142 VAL A N 1
ATOM 1060 C CA . VAL A 1 142 ? -29.923 -33.872 -11.571 1.00 36.06 142 VAL A CA 1
ATOM 1061 C C . VAL A 1 142 ? -29.369 -32.500 -11.928 1.00 36.06 142 VAL A C 1
ATOM 1063 O O . VAL A 1 142 ? -29.114 -31.673 -11.057 1.00 36.06 142 VAL A O 1
ATOM 1066 N N . ALA A 1 143 ? -29.156 -32.286 -13.224 1.00 42.41 143 ALA A N 1
ATOM 1067 C CA . ALA A 1 143 ? -28.844 -30.988 -13.794 1.00 42.41 143 ALA A CA 1
ATOM 1068 C C . ALA A 1 143 ? -30.096 -30.102 -13.745 1.00 42.41 143 ALA A C 1
ATOM 1070 O O . ALA A 1 143 ? -31.119 -30.440 -14.340 1.00 42.41 143 ALA A O 1
ATOM 1071 N N . ILE A 1 144 ? -30.003 -28.961 -13.063 1.00 35.81 144 ILE A N 1
ATOM 1072 C CA . ILE A 1 144 ? -30.964 -27.864 -13.192 1.00 35.81 144 ILE A CA 1
ATOM 1073 C C . ILE A 1 144 ? -30.154 -26.616 -13.521 1.00 35.81 144 ILE A C 1
ATOM 1075 O O . ILE A 1 144 ? -29.514 -26.020 -12.660 1.00 35.81 144 ILE A O 1
ATOM 1079 N N . ALA A 1 145 ? -30.158 -26.262 -14.803 1.00 39.66 145 ALA A N 1
ATOM 1080 C CA . ALA A 1 145 ? -29.739 -24.956 -15.270 1.00 39.66 145 ALA A CA 1
ATOM 1081 C C . ALA A 1 145 ? -30.875 -23.966 -14.984 1.00 39.66 145 ALA A C 1
ATOM 1083 O O . ALA A 1 145 ? -31.964 -24.086 -15.544 1.00 39.66 145 ALA A O 1
ATOM 1084 N N . ALA A 1 146 ? -30.614 -22.996 -14.116 1.00 34.06 146 ALA A N 1
ATOM 1085 C CA . ALA A 1 146 ? -31.406 -21.782 -13.996 1.00 34.06 146 ALA A CA 1
ATOM 1086 C C . ALA A 1 146 ? -30.441 -20.627 -13.719 1.00 34.06 146 ALA A C 1
ATOM 1088 O O . ALA A 1 146 ? -30.086 -20.340 -12.579 1.00 34.06 146 ALA A O 1
ATOM 1089 N N . THR A 1 147 ? -29.968 -19.998 -14.791 1.00 31.20 147 THR A N 1
ATOM 1090 C CA . THR A 1 147 ? -29.231 -18.737 -14.721 1.00 31.20 147 THR A CA 1
ATOM 1091 C C . THR A 1 147 ? -30.253 -17.625 -14.504 1.00 31.20 147 THR A C 1
ATOM 1093 O O . THR A 1 147 ? -30.817 -17.089 -15.453 1.00 31.20 147 THR A O 1
ATOM 1096 N N . THR A 1 148 ? -30.556 -17.313 -13.247 1.00 27.64 148 THR A N 1
ATOM 1097 C CA . THR A 1 148 ? -31.243 -16.066 -12.892 1.00 27.64 148 THR A CA 1
ATOM 1098 C C . THR A 1 148 ? -30.208 -14.954 -12.838 1.00 27.64 148 THR A C 1
ATOM 1100 O O . THR A 1 148 ? -29.483 -14.813 -11.857 1.00 27.64 148 THR A O 1
ATOM 1103 N N . THR A 1 149 ? -30.122 -14.175 -13.911 1.00 27.34 149 THR A N 1
ATOM 1104 C CA . THR A 1 149 ? -29.371 -12.921 -13.947 1.00 27.34 149 THR A CA 1
ATOM 1105 C C . THR A 1 149 ? -30.135 -11.893 -13.110 1.00 27.34 149 THR A C 1
ATOM 1107 O O . THR A 1 149 ? -31.125 -11.326 -13.570 1.00 27.34 149 THR A O 1
ATOM 1110 N N . LEU A 1 150 ? -29.719 -11.675 -11.859 1.00 23.97 150 LEU A N 1
ATOM 1111 C CA . LEU A 1 150 ? -30.113 -10.481 -11.113 1.00 23.97 150 LEU A CA 1
ATOM 1112 C C . LEU A 1 150 ? -29.290 -9.311 -11.661 1.00 23.97 150 LEU A C 1
ATOM 1114 O O . LEU A 1 150 ? -28.121 -9.151 -11.323 1.00 23.97 150 LEU A O 1
ATOM 1118 N N . ALA A 1 151 ? -29.897 -8.508 -12.532 1.00 26.67 151 ALA A N 1
ATOM 1119 C CA . ALA A 1 151 ? -29.387 -7.180 -12.835 1.00 26.67 151 ALA A CA 1
ATOM 1120 C C . ALA A 1 151 ? -29.657 -6.291 -11.612 1.00 26.67 151 ALA A C 1
ATOM 1122 O O . ALA A 1 151 ? -30.793 -5.883 -11.371 1.00 26.67 151 ALA A O 1
ATOM 1123 N N . VAL A 1 152 ? -28.625 -6.043 -10.806 1.00 26.78 152 VAL A N 1
ATOM 1124 C CA . VAL A 1 152 ? -28.649 -4.977 -9.803 1.00 26.78 152 VAL A CA 1
ATOM 1125 C C . VAL A 1 152 ? -28.309 -3.687 -10.539 1.00 26.78 152 VAL A C 1
ATOM 1127 O O . VAL A 1 152 ? -27.153 -3.394 -10.824 1.00 26.78 152 VAL A O 1
ATOM 1130 N N . GLU A 1 153 ? -29.346 -2.946 -10.912 1.00 22.95 153 GLU A N 1
ATOM 1131 C CA . GLU A 1 153 ? -29.226 -1.613 -11.491 1.00 22.95 153 GLU A CA 1
ATOM 1132 C C . GLU A 1 153 ? -28.942 -0.624 -10.346 1.00 22.95 153 GLU A C 1
ATOM 1134 O O . GLU A 1 153 ? -29.852 -0.125 -9.682 1.00 22.95 153 GLU A O 1
ATOM 1139 N N . ILE A 1 154 ? -27.659 -0.380 -10.056 1.00 26.30 154 ILE A N 1
ATOM 1140 C CA . ILE A 1 154 ? -27.247 0.714 -9.169 1.00 26.30 154 ILE A CA 1
ATOM 1141 C C . ILE A 1 154 ? -27.402 2.011 -9.967 1.00 26.30 154 ILE A C 1
ATOM 1143 O O . ILE A 1 154 ? -26.466 2.493 -10.598 1.00 26.30 154 ILE A O 1
ATOM 1147 N N . ASN A 1 155 ? -28.606 2.582 -9.957 1.00 23.61 155 ASN A N 1
ATOM 1148 C CA . ASN A 1 155 ? -28.831 3.946 -10.427 1.00 23.61 155 ASN A CA 1
ATOM 1149 C C . ASN A 1 155 ? -28.256 4.937 -9.401 1.00 23.61 155 ASN A C 1
ATOM 1151 O O . ASN A 1 155 ? -28.983 5.567 -8.635 1.00 23.61 155 ASN A O 1
ATOM 1155 N N . ALA A 1 156 ? -26.931 5.080 -9.387 1.00 24.95 156 ALA A N 1
ATOM 1156 C CA . ALA A 1 156 ? -26.275 6.248 -8.823 1.00 24.95 156 ALA A CA 1
ATOM 1157 C C . ALA A 1 156 ? -26.366 7.376 -9.860 1.00 24.95 156 ALA A C 1
ATOM 1159 O O . ALA A 1 156 ? -25.486 7.561 -10.698 1.00 24.95 156 ALA A O 1
ATOM 1160 N N . THR A 1 157 ? -27.471 8.124 -9.851 1.00 22.17 157 THR A N 1
ATOM 1161 C CA . THR A 1 157 ? -27.563 9.373 -10.615 1.00 22.17 157 THR A CA 1
ATOM 1162 C C . THR A 1 157 ? -26.578 10.387 -10.041 1.00 22.17 157 THR A C 1
ATOM 1164 O O . THR A 1 157 ? -26.874 11.079 -9.068 1.00 22.17 157 THR A O 1
ATOM 1167 N N . LEU A 1 158 ? -25.403 10.477 -10.664 1.00 24.44 158 LEU A N 1
ATOM 1168 C CA . LEU A 1 158 ? -24.448 11.563 -10.487 1.00 24.44 158 LEU A CA 1
ATOM 1169 C C . LEU A 1 158 ? -25.009 12.803 -11.204 1.00 24.44 158 LEU A C 1
ATOM 1171 O O . LEU A 1 158 ? -24.862 12.965 -12.416 1.00 24.44 158 LEU A O 1
ATOM 1175 N N . SER A 1 159 ? -25.723 13.672 -10.488 1.00 22.47 159 SER A N 1
ATOM 1176 C CA . SER A 1 159 ? -26.139 14.957 -11.053 1.00 22.47 159 SER A CA 1
ATOM 1177 C C . SER A 1 159 ? -24.965 15.937 -11.011 1.00 22.47 159 SER A C 1
ATOM 1179 O O . SER A 1 159 ? -24.666 16.510 -9.964 1.00 22.47 159 SER A O 1
ATOM 1181 N N . VAL A 1 160 ? -24.313 16.165 -12.152 1.00 27.48 160 VAL A N 1
ATOM 1182 C CA . VAL A 1 160 ? -23.442 17.333 -12.343 1.00 27.48 160 VAL A CA 1
ATOM 1183 C C . VAL A 1 160 ? -24.352 18.554 -12.490 1.00 27.48 160 VAL A C 1
ATOM 1185 O O . VAL A 1 160 ? -24.911 18.802 -13.556 1.00 27.48 160 VAL A O 1
ATOM 1188 N N . ALA A 1 161 ? -24.566 19.291 -11.401 1.00 24.11 161 ALA A N 1
ATOM 1189 C CA . ALA A 1 161 ? -25.378 20.501 -11.428 1.00 24.11 161 ALA A CA 1
ATOM 1190 C C . ALA A 1 161 ? -24.538 21.702 -11.890 1.00 24.11 161 ALA A C 1
ATOM 1192 O O . ALA A 1 161 ? -23.697 22.223 -11.160 1.00 24.11 161 ALA A O 1
ATOM 1193 N N . SER A 1 162 ? -24.809 22.174 -13.107 1.00 31.12 162 SER A N 1
ATOM 1194 C CA . SER A 1 162 ? -24.494 23.534 -13.541 1.00 31.12 162 SER A CA 1
ATOM 1195 C C . SER A 1 162 ? -25.414 24.533 -12.826 1.00 31.12 162 SER A C 1
ATOM 1197 O O . SER A 1 162 ? -26.633 24.361 -12.831 1.00 31.12 162 SER A O 1
ATOM 1199 N N . ASN A 1 163 ? -24.827 25.578 -12.239 1.00 32.62 163 ASN A N 1
ATOM 1200 C CA . ASN A 1 163 ? -25.498 26.658 -11.505 1.00 32.62 163 ASN A CA 1
ATOM 1201 C C . ASN A 1 163 ? -26.795 27.174 -12.162 1.00 32.62 163 ASN A C 1
ATOM 1203 O O . ASN A 1 163 ? -26.737 27.758 -13.242 1.00 32.62 163 ASN A O 1
ATOM 1207 N N . SER A 1 164 ? -27.925 27.114 -11.440 1.00 28.80 164 SER A N 1
ATOM 1208 C CA . SER A 1 164 ? -28.888 28.230 -11.380 1.00 28.80 164 SER A CA 1
ATOM 1209 C C . SER A 1 164 ? -29.856 28.129 -10.179 1.00 28.80 164 SER A C 1
ATOM 1211 O O . SER A 1 164 ? -30.500 27.115 -9.953 1.00 28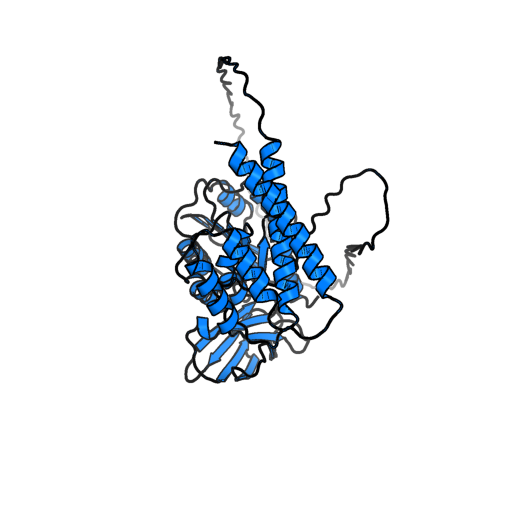.80 164 SER A O 1
ATOM 1213 N N . THR A 1 165 ? -29.884 29.220 -9.408 1.00 31.45 165 THR A N 1
ATOM 1214 C CA . THR A 1 165 ? -30.931 29.836 -8.555 1.00 31.45 165 THR A CA 1
ATOM 1215 C C . THR A 1 165 ? -32.049 29.022 -7.857 1.00 31.45 165 THR A C 1
ATOM 1217 O O . THR A 1 165 ? -32.959 28.518 -8.497 1.00 31.45 165 THR A O 1
ATOM 1220 N N . GLN A 1 166 ? -32.036 29.111 -6.511 1.00 33.75 166 GLN A N 1
ATOM 1221 C CA . GLN A 1 166 ? -33.133 29.154 -5.509 1.00 33.75 166 GLN A CA 1
ATOM 1222 C C . GLN A 1 166 ? -34.406 28.285 -5.680 1.00 33.75 166 GLN A C 1
ATOM 1224 O O . GLN A 1 166 ? -35.266 28.623 -6.483 1.00 33.75 166 GLN A O 1
ATOM 1229 N N . GLN A 1 167 ? -34.650 27.356 -4.733 1.00 24.14 167 GLN A N 1
ATOM 1230 C CA . GLN A 1 167 ? -35.771 27.427 -3.761 1.00 24.14 167 GLN A CA 1
ATOM 1231 C C . GLN A 1 167 ? -35.783 26.268 -2.729 1.00 24.14 167 GLN A C 1
ATOM 1233 O O . GLN A 1 167 ? -35.693 25.100 -3.077 1.00 24.14 167 GLN A O 1
ATOM 1238 N N . ALA A 1 168 ? -35.932 26.667 -1.459 1.00 28.08 168 ALA A N 1
ATOM 1239 C CA . ALA A 1 168 ? -36.578 26.023 -0.305 1.00 28.08 168 ALA A CA 1
ATOM 1240 C C . ALA A 1 168 ? -36.454 24.498 -0.042 1.00 28.08 168 ALA A C 1
ATOM 1242 O O . ALA A 1 168 ? -37.156 23.685 -0.630 1.00 28.08 168 ALA A O 1
ATOM 1243 N N . GLY A 1 169 ? -35.786 24.166 1.074 1.00 30.58 169 GLY A N 1
ATOM 1244 C CA . GLY A 1 169 ? -36.508 23.471 2.146 1.00 30.58 169 GLY A CA 1
ATOM 1245 C C . GLY A 1 169 ? -36.244 21.989 2.395 1.00 30.58 169 GLY A C 1
ATOM 1246 O O . GLY A 1 169 ? -37.176 21.336 2.819 1.00 30.58 169 GLY A O 1
ATOM 1247 N N . TYR A 1 170 ? -35.026 21.477 2.218 1.00 22.41 170 TYR A N 1
ATOM 1248 C CA . TYR A 1 170 ? -34.466 20.345 2.980 1.00 22.41 170 TYR A CA 1
ATOM 1249 C C . TYR A 1 170 ? -32.939 20.502 2.936 1.00 22.41 170 TYR A C 1
ATOM 1251 O O . TYR A 1 170 ? -32.357 20.550 1.855 1.00 22.41 170 TYR A O 1
ATOM 1259 N N . GLN A 1 171 ? -32.286 20.662 4.089 1.00 22.58 171 GLN A N 1
ATOM 1260 C CA . GLN A 1 171 ? -30.822 20.716 4.175 1.00 22.58 171 GLN A CA 1
ATOM 1261 C C . GLN A 1 171 ? -30.281 19.295 3.950 1.00 22.58 171 GLN A C 1
ATOM 1263 O O . GLN A 1 171 ? -30.136 18.528 4.896 1.00 22.58 171 GLN A O 1
ATOM 1268 N N . MET A 1 172 ? -30.035 18.917 2.692 1.00 22.17 172 MET A N 1
ATOM 1269 C CA . MET A 1 172 ? -29.046 17.882 2.393 1.00 22.17 172 MET A CA 1
ATOM 1270 C C . MET A 1 172 ? -27.675 18.546 2.466 1.00 22.17 172 MET A C 1
ATOM 1272 O O . MET A 1 172 ? -27.291 19.279 1.553 1.00 22.17 172 MET A O 1
ATOM 1276 N N . THR A 1 173 ? -26.946 18.298 3.554 1.00 25.95 173 THR A N 1
ATOM 1277 C CA . THR A 1 173 ? -25.511 18.577 3.610 1.00 25.95 173 THR A CA 1
ATOM 1278 C C . THR A 1 173 ? -24.847 17.716 2.544 1.00 25.95 173 THR A C 1
ATOM 1280 O O . THR A 1 173 ? -24.708 16.502 2.683 1.00 25.95 173 THR A O 1
ATOM 1283 N N . THR A 1 174 ? -24.515 18.342 1.420 1.00 26.03 174 THR A N 1
ATOM 1284 C CA . THR A 1 174 ? -23.729 17.712 0.365 1.00 26.03 174 THR A CA 1
ATOM 1285 C C . THR A 1 174 ? -22.287 17.721 0.848 1.00 26.03 174 THR A C 1
ATOM 1287 O O . THR A 1 174 ? -21.633 18.757 0.793 1.00 26.03 174 THR A O 1
ATOM 1290 N N . ILE A 1 175 ? -21.816 16.586 1.368 1.00 32.25 175 ILE A N 1
ATOM 1291 C CA . ILE A 1 175 ? -20.402 16.387 1.702 1.00 32.25 175 ILE A CA 1
ATOM 1292 C C . ILE A 1 175 ? -19.646 16.350 0.374 1.00 32.25 175 ILE A C 1
ATOM 1294 O O . ILE A 1 175 ? -19.695 15.348 -0.348 1.00 32.25 175 ILE A O 1
ATOM 1298 N N . ALA A 1 176 ? -18.992 17.456 0.032 1.00 27.12 176 ALA A N 1
ATOM 1299 C CA . ALA A 1 176 ? -18.026 17.492 -1.049 1.00 27.12 176 ALA A CA 1
ATOM 1300 C C . ALA A 1 176 ? -16.764 16.780 -0.556 1.00 27.12 176 ALA A C 1
ATOM 1302 O O . ALA A 1 176 ? -15.887 17.394 0.037 1.00 27.12 176 ALA A O 1
ATOM 1303 N N . ILE A 1 177 ? -16.676 15.470 -0.790 1.00 35.81 177 ILE A N 1
ATOM 1304 C CA . ILE A 1 177 ? -15.385 14.793 -0.706 1.00 35.81 177 ILE A CA 1
ATOM 1305 C C . ILE A 1 177 ? -14.569 15.369 -1.856 1.00 35.81 177 ILE A C 1
ATOM 1307 O O . ILE A 1 177 ? -14.858 15.107 -3.026 1.00 35.81 177 ILE A O 1
ATOM 1311 N N . VAL A 1 178 ? -13.591 16.212 -1.540 1.00 32.06 178 VAL A N 1
ATOM 1312 C CA . VAL A 1 178 ? -12.601 16.657 -2.516 1.00 32.06 178 VAL A CA 1
ATOM 1313 C C . VAL A 1 178 ? -11.683 15.462 -2.780 1.00 32.06 178 VAL A C 1
ATOM 1315 O O . VAL A 1 178 ? -10.561 15.402 -2.294 1.00 32.06 178 VAL A O 1
ATOM 1318 N N . SER A 1 179 ? -12.155 14.486 -3.565 1.00 34.94 179 SER A N 1
ATOM 1319 C CA . SER A 1 179 ? -11.384 13.317 -4.029 1.00 34.94 179 SER A CA 1
ATOM 1320 C C . SER A 1 179 ? -10.278 13.691 -5.029 1.00 34.94 179 SER A C 1
ATOM 1322 O O . SER A 1 179 ? -9.850 12.880 -5.841 1.00 34.94 179 SER A O 1
ATOM 1324 N N . SER A 1 180 ? -9.814 14.939 -5.025 1.00 31.38 180 SER A N 1
ATOM 1325 C CA . SER A 1 180 ? -8.795 15.430 -5.945 1.00 31.38 180 SER A CA 1
ATOM 1326 C C . SER A 1 180 ? -7.809 16.341 -5.231 1.00 31.38 180 SER A C 1
ATOM 1328 O O . SER A 1 180 ? -7.499 17.436 -5.707 1.00 31.38 180 SER A O 1
ATOM 1330 N N . VAL A 1 181 ? -7.278 15.899 -4.093 1.00 32.31 181 VAL A N 1
ATOM 1331 C CA . VAL A 1 181 ? -5.952 16.377 -3.710 1.00 32.31 181 VAL A CA 1
ATOM 1332 C C . VAL A 1 181 ? -4.969 15.607 -4.581 1.00 32.31 181 VAL A C 1
ATOM 1334 O O . VAL A 1 181 ? -4.501 14.530 -4.226 1.00 32.31 181 VAL A O 1
ATOM 1337 N N . THR A 1 182 ? -4.674 16.152 -5.765 1.00 34.62 182 THR A N 1
ATOM 1338 C CA . THR A 1 182 ? -3.430 15.791 -6.460 1.00 34.62 182 THR A CA 1
ATOM 1339 C C . THR A 1 182 ? -2.333 15.995 -5.419 1.00 34.62 182 THR A C 1
ATOM 1341 O O . THR A 1 182 ? -2.259 17.114 -4.902 1.00 34.62 182 THR A O 1
ATOM 1344 N N . PRO A 1 183 ? -1.559 14.969 -5.024 1.00 36.53 183 PRO A N 1
ATOM 1345 C CA . PRO A 1 183 ? -0.633 15.097 -3.913 1.00 36.53 183 PRO A CA 1
ATOM 1346 C C . PRO A 1 183 ? 0.358 16.208 -4.244 1.00 36.53 183 PRO A C 1
ATOM 1348 O O . PRO A 1 183 ? 1.265 16.031 -5.053 1.00 36.53 183 PRO A O 1
ATOM 1351 N N . THR A 1 184 ? 0.163 17.386 -3.655 1.00 33.25 184 THR A N 1
ATOM 1352 C CA . THR A 1 184 ? 1.162 18.445 -3.701 1.00 33.25 184 THR A CA 1
ATOM 1353 C C . THR A 1 184 ? 2.307 17.930 -2.846 1.00 33.25 184 THR A C 1
ATOM 1355 O O . THR A 1 184 ? 2.100 17.718 -1.647 1.00 33.25 184 THR A O 1
ATOM 1358 N N . PRO A 1 185 ? 3.484 17.646 -3.422 1.00 36.97 185 PRO A N 1
ATOM 1359 C CA . PRO A 1 185 ? 4.565 17.091 -2.639 1.00 36.97 185 PRO A CA 1
ATOM 1360 C C . PRO A 1 185 ? 4.927 18.090 -1.538 1.00 36.97 185 PRO A C 1
ATOM 1362 O O . PRO A 1 185 ? 5.194 19.265 -1.797 1.00 36.97 185 PRO A O 1
ATOM 1365 N N . SER A 1 186 ? 4.889 17.615 -0.296 1.00 39.84 186 SER A N 1
ATOM 1366 C CA . SER A 1 186 ? 5.413 18.330 0.861 1.00 39.84 186 SER A CA 1
ATOM 1367 C C . SER A 1 186 ? 6.849 18.765 0.572 1.00 39.84 186 SER A C 1
ATOM 1369 O O . SER A 1 186 ? 7.672 17.964 0.125 1.00 39.84 186 SER A O 1
ATOM 1371 N N . ALA A 1 187 ? 7.153 20.041 0.815 1.00 42.84 187 ALA A N 1
ATOM 1372 C CA . ALA A 1 187 ? 8.400 20.690 0.410 1.00 42.84 187 ALA A CA 1
ATOM 1373 C C . ALA A 1 187 ? 9.689 20.077 1.010 1.00 42.84 187 ALA A C 1
ATOM 1375 O O . ALA A 1 187 ? 10.776 20.523 0.654 1.00 42.84 187 ALA A O 1
ATOM 1376 N N . ASN A 1 188 ? 9.595 19.072 1.892 1.00 43.72 188 ASN A N 1
ATOM 1377 C CA . ASN A 1 188 ? 10.735 18.508 2.622 1.00 43.72 188 ASN A CA 1
ATOM 1378 C C . ASN A 1 188 ? 11.082 17.043 2.303 1.00 43.72 188 ASN A C 1
ATOM 1380 O O . ASN A 1 188 ? 12.097 16.560 2.799 1.00 43.72 188 ASN A O 1
ATOM 1384 N N . THR A 1 189 ? 10.313 16.330 1.478 1.00 52.91 189 THR A N 1
ATOM 1385 C CA . THR A 1 189 ? 10.651 14.952 1.053 1.00 52.91 189 THR A CA 1
ATOM 1386 C C . THR A 1 189 ? 10.054 14.669 -0.322 1.00 52.91 189 THR A C 1
ATOM 1388 O O . THR A 1 189 ? 9.220 13.793 -0.515 1.00 52.91 189 THR A O 1
ATOM 1391 N N . THR A 1 190 ? 10.448 15.461 -1.316 1.00 61.75 190 THR A N 1
ATOM 1392 C CA . THR A 1 190 ? 10.127 15.138 -2.707 1.00 61.75 190 THR A CA 1
ATOM 1393 C C . THR A 1 190 ? 11.058 14.019 -3.157 1.00 61.75 190 THR A C 1
ATOM 1395 O O . THR A 1 190 ? 12.258 14.256 -3.321 1.00 61.75 190 THR A O 1
ATOM 1398 N N . PHE A 1 191 ? 10.529 12.819 -3.387 1.00 78.44 191 PHE A N 1
ATOM 1399 C CA . PHE A 1 191 ? 11.245 11.854 -4.214 1.00 78.44 191 PHE A CA 1
ATOM 1400 C C . PHE A 1 191 ? 11.383 12.471 -5.603 1.00 78.44 191 PHE A C 1
ATOM 1402 O O . PHE A 1 191 ? 10.392 12.691 -6.298 1.00 78.44 191 PHE A O 1
ATOM 1409 N N . SER A 1 192 ? 12.608 12.826 -5.987 1.00 84.94 192 SER A N 1
ATOM 1410 C CA . SER A 1 192 ? 12.857 13.478 -7.277 1.00 84.94 192 SER A CA 1
ATOM 1411 C C . SER A 1 192 ? 12.633 12.538 -8.463 1.00 84.94 192 SER A C 1
ATOM 1413 O O . SER A 1 192 ? 12.585 12.992 -9.600 1.00 84.94 192 SER A O 1
ATOM 1415 N N . GLU A 1 193 ? 12.539 11.237 -8.195 1.00 92.12 193 GLU A N 1
ATOM 1416 C CA . GLU A 1 193 ? 12.440 10.173 -9.179 1.00 92.12 193 GLU A CA 1
ATOM 1417 C C . GLU A 1 193 ? 11.540 9.057 -8.654 1.00 92.12 193 GLU A C 1
ATOM 1419 O O . GLU A 1 193 ? 11.656 8.641 -7.497 1.00 92.12 193 GLU A O 1
ATOM 1424 N N . TRP A 1 194 ? 10.648 8.593 -9.522 1.00 94.00 194 TRP A N 1
ATOM 1425 C CA . TRP A 1 194 ? 9.708 7.518 -9.255 1.00 94.00 194 TRP A CA 1
ATOM 1426 C C . TRP A 1 194 ? 9.319 6.833 -10.560 1.00 94.00 194 TRP A C 1
ATOM 1428 O O . TRP A 1 194 ? 9.276 7.466 -11.621 1.00 94.00 194 TRP A O 1
ATOM 1438 N N . HIS A 1 195 ? 9.013 5.544 -10.457 1.00 96.75 195 HIS A N 1
ATOM 1439 C CA . HIS A 1 195 ? 8.532 4.723 -11.555 1.00 96.75 195 HIS A CA 1
ATOM 1440 C C . HIS A 1 195 ? 7.327 3.904 -11.089 1.00 96.75 195 HIS A C 1
ATOM 1442 O O . HIS A 1 195 ? 7.357 3.280 -10.032 1.00 96.75 195 HIS A O 1
ATOM 1448 N N . VAL A 1 196 ? 6.267 3.901 -11.884 1.00 97.38 196 VAL A N 1
ATOM 1449 C CA . VAL A 1 196 ? 5.072 3.082 -11.706 1.00 97.38 196 VAL A CA 1
ATOM 1450 C C . VAL A 1 196 ? 5.136 1.954 -12.712 1.00 97.38 196 VAL A C 1
ATOM 1452 O O . VAL A 1 196 ? 5.192 2.194 -13.916 1.00 97.38 196 VAL A O 1
ATOM 1455 N N . ILE A 1 197 ? 5.136 0.728 -12.209 1.00 98.31 197 ILE A N 1
ATOM 1456 C CA . ILE A 1 197 ? 5.141 -0.489 -13.012 1.00 98.31 197 ILE A CA 1
ATOM 1457 C C . ILE A 1 197 ? 3.723 -1.045 -12.962 1.00 98.31 197 ILE A C 1
ATOM 1459 O O . ILE A 1 197 ? 3.293 -1.557 -11.932 1.00 98.31 197 ILE A O 1
ATOM 1463 N N . GLN A 1 198 ? 2.988 -0.891 -14.059 1.00 98.19 198 GLN A N 1
ATOM 1464 C CA . GLN A 1 198 ? 1.621 -1.364 -14.223 1.00 98.19 198 GLN A CA 1
ATOM 1465 C C . GLN A 1 198 ? 1.636 -2.736 -14.891 1.00 98.19 198 GLN A C 1
ATOM 1467 O O . GLN A 1 198 ? 2.038 -2.868 -16.048 1.00 98.19 198 GLN A O 1
ATOM 1472 N N . VAL A 1 199 ? 1.153 -3.743 -14.174 1.00 97.94 199 VAL A N 1
ATOM 1473 C CA . VAL A 1 199 ? 1.039 -5.120 -14.648 1.00 97.94 199 VAL A CA 1
ATOM 1474 C C . VAL A 1 199 ? -0.416 -5.408 -14.981 1.00 97.94 199 VAL A C 1
ATOM 1476 O O . VAL A 1 199 ? -1.295 -5.302 -14.122 1.00 97.94 199 VAL A O 1
ATOM 1479 N N . THR A 1 200 ? -0.673 -5.771 -16.232 1.00 97.56 200 THR A N 1
ATOM 1480 C CA . THR A 1 200 ? -1.996 -6.189 -16.701 1.00 97.56 200 THR A CA 1
ATOM 1481 C C . THR A 1 200 ? -1.939 -7.560 -17.353 1.00 97.56 200 THR A C 1
ATOM 1483 O O . THR A 1 200 ? -0.884 -8.015 -17.785 1.00 97.56 200 THR A O 1
ATOM 1486 N N . ASP A 1 201 ? -3.072 -8.242 -17.416 1.00 96.88 201 ASP A N 1
ATOM 1487 C CA . ASP A 1 201 ? -3.231 -9.463 -18.191 1.00 96.88 201 ASP A CA 1
ATOM 1488 C C . ASP A 1 201 ? -3.483 -9.138 -19.686 1.00 96.88 201 ASP A C 1
ATOM 1490 O O . ASP A 1 201 ? -3.599 -7.965 -20.070 1.00 96.88 201 ASP A O 1
ATOM 1494 N N . PRO A 1 202 ? -3.581 -10.142 -20.576 1.00 96.94 202 PRO A N 1
ATOM 1495 C CA . PRO A 1 202 ? -3.878 -9.918 -21.997 1.00 96.94 202 PRO A CA 1
ATOM 1496 C C . PRO A 1 202 ? -5.254 -9.297 -22.274 1.00 96.94 202 PRO A C 1
ATOM 1498 O O . PRO A 1 202 ? -5.514 -8.848 -23.392 1.00 96.94 202 PRO A O 1
ATOM 1501 N N . HIS A 1 203 ? -6.148 -9.285 -21.284 1.00 95.00 203 HIS A N 1
ATOM 1502 C CA . HIS A 1 203 ? -7.454 -8.635 -21.339 1.00 95.00 203 HIS A CA 1
ATOM 1503 C C . HIS A 1 203 ? -7.409 -7.186 -20.832 1.00 95.00 203 HIS A C 1
ATOM 1505 O O . HIS A 1 203 ? -8.423 -6.492 -20.898 1.00 95.00 203 HIS A O 1
ATOM 1511 N N . GLY A 1 204 ? -6.244 -6.712 -20.379 1.00 94.19 204 GLY A N 1
ATOM 1512 C CA . GLY A 1 204 ? -6.055 -5.378 -19.820 1.00 94.19 204 GLY A CA 1
ATOM 1513 C C . GLY A 1 204 ? -6.501 -5.252 -18.363 1.00 94.19 204 GLY A C 1
ATOM 1514 O O . GLY A 1 204 ? -6.544 -4.133 -17.857 1.00 94.19 204 GLY A O 1
ATOM 1515 N N . LEU A 1 205 ? -6.826 -6.359 -17.689 1.00 94.12 205 LEU A N 1
ATOM 1516 C CA . LEU A 1 205 ? -7.181 -6.359 -16.272 1.00 94.12 205 LEU A CA 1
ATOM 1517 C C . LEU A 1 205 ? -5.917 -6.331 -15.410 1.00 94.12 205 LEU A C 1
ATOM 1519 O O . LEU A 1 205 ? -4.910 -6.929 -15.789 1.00 94.12 205 LEU A O 1
ATOM 1523 N N . PRO A 1 206 ? -5.934 -5.660 -14.251 1.00 95.69 206 PRO A N 1
ATOM 1524 C CA . PRO A 1 206 ? -4.768 -5.612 -13.385 1.00 95.69 206 PRO A CA 1
ATOM 1525 C C . PRO A 1 206 ? -4.440 -6.977 -12.781 1.00 95.69 206 PRO A C 1
ATOM 1527 O O . PRO A 1 206 ? -5.324 -7.740 -12.386 1.00 95.69 206 PRO A O 1
ATOM 1530 N N . VAL A 1 207 ? -3.145 -7.266 -12.662 1.00 96.69 207 VAL A N 1
ATOM 1531 C CA . VAL A 1 207 ? -2.661 -8.497 -12.030 1.00 96.69 207 VAL A CA 1
ATOM 1532 C C . VAL A 1 207 ? -2.290 -8.212 -10.578 1.00 96.69 207 VAL A C 1
ATOM 1534 O O . VAL A 1 207 ? -1.214 -7.691 -10.308 1.00 96.69 207 VAL A O 1
ATOM 1537 N N . LEU A 1 208 ? -3.168 -8.573 -9.641 1.00 96.88 208 LEU A N 1
ATOM 1538 C CA . LEU A 1 208 ? -2.904 -8.494 -8.199 1.00 96.88 208 LEU A CA 1
ATOM 1539 C C . LEU A 1 208 ? -1.853 -9.530 -7.775 1.00 96.88 208 LEU A C 1
ATOM 1541 O O . LEU A 1 208 ? -1.989 -10.716 -8.084 1.00 96.88 208 LEU A O 1
ATOM 1545 N N . GLY A 1 209 ? -0.856 -9.115 -6.990 1.00 97.00 209 GLY A N 1
ATOM 1546 C CA . GLY A 1 209 ? 0.083 -10.025 -6.333 1.00 97.00 209 GLY A CA 1
ATOM 1547 C C . GLY A 1 209 ? 1.202 -10.576 -7.226 1.00 97.00 209 GLY A C 1
ATOM 1548 O O . GLY A 1 209 ? 1.858 -11.547 -6.853 1.00 97.00 209 GLY A O 1
ATOM 1549 N N . ALA A 1 210 ? 1.431 -10.006 -8.410 1.00 98.00 210 ALA A N 1
ATOM 1550 C CA . ALA A 1 210 ? 2.633 -10.280 -9.196 1.00 98.00 210 ALA A CA 1
ATOM 1551 C C . ALA A 1 210 ? 3.888 -9.754 -8.478 1.00 98.00 210 ALA A C 1
ATOM 1553 O O . ALA A 1 210 ? 3.894 -8.623 -7.984 1.00 98.00 210 ALA A O 1
ATOM 1554 N N . ASN A 1 211 ? 4.952 -10.561 -8.457 1.00 98.44 211 ASN A N 1
ATOM 1555 C CA . ASN A 1 211 ? 6.264 -10.187 -7.938 1.00 98.44 211 ASN A CA 1
ATOM 1556 C C . ASN A 1 211 ? 7.024 -9.377 -8.994 1.00 98.44 211 ASN A C 1
ATOM 1558 O O . ASN A 1 211 ? 7.175 -9.823 -10.132 1.00 98.44 211 ASN A O 1
ATOM 1562 N N . VAL A 1 212 ? 7.521 -8.210 -8.602 1.00 98.62 212 VAL A N 1
ATOM 1563 C CA . VAL A 1 212 ? 8.300 -7.294 -9.435 1.00 98.62 212 VAL A CA 1
ATOM 1564 C C . VAL A 1 212 ? 9.706 -7.211 -8.854 1.00 98.62 212 VAL A C 1
ATOM 1566 O O . VAL A 1 212 ? 9.956 -6.513 -7.872 1.00 98.62 212 VAL A O 1
ATOM 1569 N N . SER A 1 213 ? 10.635 -7.949 -9.449 1.00 98.62 213 SER A N 1
ATOM 1570 C CA . SER A 1 213 ? 12.046 -7.938 -9.075 1.00 98.62 213 SER A CA 1
ATOM 1571 C C . SER A 1 213 ? 12.800 -6.912 -9.917 1.00 98.62 213 SER A C 1
ATOM 1573 O O . SER A 1 213 ? 12.767 -6.966 -11.146 1.00 98.62 213 SER A O 1
ATOM 1575 N N . VAL A 1 214 ? 13.485 -5.981 -9.256 1.00 98.50 214 VAL A N 1
ATOM 1576 C CA . VAL A 1 214 ? 14.259 -4.913 -9.902 1.00 98.50 214 VAL A CA 1
ATOM 1577 C C . VAL A 1 214 ? 15.745 -5.167 -9.684 1.00 98.50 214 VAL A C 1
ATOM 1579 O O . VAL A 1 214 ? 16.191 -5.352 -8.547 1.00 98.50 214 VAL A O 1
ATOM 1582 N N . TYR A 1 215 ? 16.514 -5.156 -10.768 1.00 98.44 215 TYR A N 1
ATOM 1583 C CA . TYR A 1 215 ? 17.947 -5.428 -10.779 1.00 98.44 215 TYR A CA 1
ATOM 1584 C C . TYR A 1 215 ? 18.711 -4.239 -11.364 1.00 98.44 215 TYR A C 1
ATOM 1586 O O . TYR A 1 215 ? 18.336 -3.717 -12.406 1.00 98.44 215 TYR A O 1
ATOM 1594 N N . GLY A 1 216 ? 19.786 -3.829 -10.696 1.00 96.50 216 GLY A N 1
ATOM 1595 C CA . GLY A 1 216 ? 20.869 -3.040 -11.285 1.00 96.50 216 GLY A CA 1
ATOM 1596 C C . GLY A 1 216 ? 22.022 -3.983 -11.628 1.00 96.50 216 GLY A C 1
ATOM 1597 O O . GLY A 1 216 ? 21.806 -5.043 -12.213 1.00 96.50 216 GLY A O 1
ATOM 1598 N N . GLU A 1 217 ? 23.233 -3.685 -11.153 1.00 94.94 217 GLU A N 1
ATOM 1599 C CA . GLU A 1 217 ? 24.312 -4.691 -11.132 1.00 94.94 217 GLU A CA 1
ATOM 1600 C C . GLU A 1 217 ? 23.954 -5.901 -10.243 1.00 94.94 217 GLU A C 1
ATOM 1602 O O . GLU A 1 217 ? 24.301 -7.044 -10.543 1.00 94.94 217 GLU A O 1
ATOM 1607 N N . ASN A 1 218 ? 23.226 -5.648 -9.152 1.00 96.06 218 ASN A N 1
ATOM 1608 C CA . ASN A 1 218 ? 22.700 -6.649 -8.225 1.00 96.06 218 ASN A CA 1
ATOM 1609 C C . ASN A 1 218 ? 21.187 -6.459 -8.041 1.00 96.06 218 ASN A C 1
ATOM 1611 O O . ASN A 1 218 ? 20.617 -5.459 -8.480 1.00 96.06 218 ASN A O 1
ATOM 1615 N N . THR A 1 219 ? 20.524 -7.390 -7.348 1.00 97.38 219 THR A N 1
ATOM 1616 C CA . THR A 1 219 ? 19.126 -7.200 -6.936 1.00 97.38 219 THR A CA 1
ATOM 1617 C C . THR A 1 219 ? 18.996 -5.940 -6.082 1.00 97.38 219 THR A C 1
ATOM 1619 O O . THR A 1 219 ? 19.621 -5.840 -5.026 1.00 97.38 219 THR A O 1
ATOM 1622 N N . VAL A 1 220 ? 18.162 -5.005 -6.530 1.00 97.44 220 VAL A N 1
ATOM 1623 C CA . VAL A 1 220 ? 17.869 -3.754 -5.823 1.00 97.44 220 VAL A CA 1
ATOM 1624 C C . VAL A 1 220 ? 16.736 -3.973 -4.829 1.00 97.44 220 VAL A C 1
ATOM 1626 O O . VAL A 1 220 ? 16.874 -3.690 -3.641 1.00 97.44 220 VAL A O 1
ATOM 1629 N N . THR A 1 221 ? 15.600 -4.478 -5.309 1.00 98.19 221 THR A N 1
ATOM 1630 C CA . THR A 1 221 ? 14.422 -4.728 -4.476 1.00 98.19 221 THR A CA 1
ATOM 1631 C C . THR A 1 221 ? 13.486 -5.739 -5.133 1.00 98.19 221 THR A C 1
ATOM 1633 O O . THR A 1 221 ? 13.591 -6.026 -6.327 1.00 98.19 221 THR A O 1
ATOM 1636 N N . GLN A 1 222 ? 12.561 -6.263 -4.337 1.00 98.44 222 GLN A N 1
ATOM 1637 C CA . GLN A 1 222 ? 11.422 -7.048 -4.792 1.00 98.44 222 GLN A CA 1
ATOM 1638 C C . GLN A 1 222 ? 10.161 -6.377 -4.267 1.00 98.44 222 GLN A C 1
ATOM 1640 O O . GLN A 1 222 ? 10.068 -6.088 -3.075 1.00 98.44 222 GLN A O 1
ATOM 1645 N N . LEU A 1 223 ? 9.235 -6.093 -5.171 1.00 98.38 223 LEU A N 1
ATOM 1646 C CA . LEU A 1 223 ? 7.949 -5.471 -4.890 1.00 98.38 223 LEU A CA 1
ATOM 1647 C C . LEU A 1 223 ? 6.830 -6.451 -5.219 1.00 98.38 223 LEU A C 1
ATOM 1649 O O . LEU A 1 223 ? 7.032 -7.413 -5.964 1.00 98.38 223 LEU A O 1
ATOM 1653 N N . VAL A 1 224 ? 5.642 -6.181 -4.697 1.00 98.31 224 VAL A N 1
ATOM 1654 C CA . VAL A 1 224 ? 4.430 -6.919 -5.047 1.00 98.31 224 VAL A CA 1
ATOM 1655 C C . VAL A 1 224 ? 3.385 -5.922 -5.522 1.00 98.31 224 VAL A C 1
ATOM 1657 O O . VAL A 1 224 ? 3.222 -4.851 -4.943 1.00 98.31 224 VAL A O 1
ATOM 1660 N N . THR A 1 225 ? 2.709 -6.262 -6.613 1.00 98.25 225 THR A N 1
ATOM 1661 C CA . THR A 1 225 ? 1.637 -5.429 -7.168 1.00 98.25 225 THR A CA 1
ATOM 1662 C C . THR A 1 225 ? 0.399 -5.426 -6.273 1.00 98.25 225 THR A C 1
ATOM 1664 O O . THR A 1 225 ? -0.001 -6.471 -5.751 1.00 98.25 225 THR A O 1
ATOM 1667 N N . THR A 1 226 ? -0.216 -4.254 -6.115 1.00 97.12 226 THR A N 1
ATOM 1668 C CA . THR A 1 226 ? -1.444 -4.055 -5.325 1.00 97.12 226 THR A CA 1
ATOM 1669 C C . THR A 1 226 ? -2.701 -4.401 -6.144 1.00 97.12 226 THR A C 1
ATOM 1671 O O . THR A 1 226 ? -2.608 -4.980 -7.229 1.00 97.12 226 THR A O 1
ATOM 1674 N N . ALA A 1 227 ? -3.902 -4.084 -5.640 1.00 94.81 227 ALA A N 1
ATOM 1675 C CA . ALA A 1 227 ? -5.176 -4.442 -6.282 1.00 94.81 227 ALA A CA 1
ATOM 1676 C C . ALA A 1 227 ? -5.347 -3.858 -7.691 1.00 94.81 227 ALA A C 1
ATOM 1678 O O . ALA A 1 227 ? -5.944 -4.488 -8.560 1.00 94.81 227 ALA A O 1
ATOM 1679 N N . ASN A 1 228 ? -4.768 -2.687 -7.945 1.00 95.06 228 ASN A N 1
ATOM 1680 C CA . ASN A 1 228 ? -4.767 -2.060 -9.263 1.00 95.06 228 ASN A CA 1
ATOM 1681 C C . ASN A 1 228 ? -3.643 -2.579 -10.181 1.00 95.06 228 ASN A C 1
ATOM 1683 O O . ASN A 1 228 ? -3.424 -2.009 -11.247 1.00 95.06 228 ASN A O 1
ATOM 1687 N N . GLY A 1 229 ? -2.906 -3.624 -9.787 1.00 96.62 229 GLY A N 1
ATOM 1688 C CA . GLY A 1 229 ? -1.821 -4.205 -10.578 1.00 96.62 229 GLY A CA 1
ATOM 1689 C C . GLY A 1 229 ? -0.571 -3.327 -10.660 1.00 96.62 229 GLY A C 1
ATOM 1690 O O . GLY A 1 229 ? 0.271 -3.557 -11.526 1.00 96.62 229 GLY A O 1
ATOM 1691 N N . THR A 1 230 ? -0.434 -2.312 -9.803 1.00 98.00 230 THR A N 1
ATOM 1692 C CA . THR A 1 230 ? 0.736 -1.424 -9.800 1.00 98.00 230 THR A CA 1
ATOM 1693 C C . THR A 1 230 ? 1.740 -1.793 -8.722 1.00 98.00 230 THR A C 1
ATOM 1695 O O . THR A 1 230 ? 1.382 -2.212 -7.623 1.00 98.00 230 THR A O 1
ATOM 1698 N N . ALA A 1 231 ? 3.018 -1.595 -9.034 1.00 98.31 231 ALA A N 1
ATOM 1699 C CA . ALA A 1 231 ? 4.098 -1.526 -8.064 1.00 98.31 231 ALA A CA 1
ATOM 1700 C C . ALA A 1 231 ? 4.845 -0.200 -8.246 1.00 98.31 231 ALA A C 1
ATOM 1702 O O . ALA A 1 231 ? 5.210 0.171 -9.366 1.00 98.31 231 ALA A O 1
ATOM 1703 N N . TYR A 1 232 ? 5.085 0.509 -7.145 1.00 97.19 232 TYR A N 1
ATOM 1704 C CA . TYR A 1 232 ? 5.784 1.789 -7.165 1.00 97.19 232 TYR A CA 1
ATOM 1705 C C . TYR A 1 232 ? 7.250 1.601 -6.781 1.00 97.19 232 TYR A C 1
ATOM 1707 O O . TYR A 1 232 ? 7.590 1.154 -5.683 1.00 97.19 232 TYR A O 1
ATOM 1715 N N . PHE A 1 233 ? 8.141 1.974 -7.690 1.00 97.56 233 PHE A N 1
ATOM 1716 C CA . PHE A 1 233 ? 9.577 1.876 -7.508 1.00 97.56 233 PHE A CA 1
ATOM 1717 C C . PHE A 1 233 ? 10.208 3.265 -7.374 1.00 97.56 233 PHE A C 1
ATOM 1719 O O . PHE A 1 233 ? 10.153 4.099 -8.277 1.00 97.56 233 PHE A O 1
ATOM 1726 N N . TYR A 1 234 ? 10.847 3.489 -6.227 1.00 95.94 234 TYR A N 1
ATOM 1727 C CA . TYR A 1 234 ? 11.558 4.714 -5.877 1.00 95.94 234 TYR A CA 1
ATOM 1728 C C . TYR A 1 234 ? 13.036 4.378 -5.638 1.00 95.94 234 TYR A C 1
ATOM 1730 O O . TYR A 1 234 ? 13.375 3.954 -4.530 1.00 95.94 234 TYR A O 1
ATOM 1738 N N . PRO A 1 235 ? 13.939 4.562 -6.621 1.00 95.75 235 PRO A N 1
ATOM 1739 C CA . PRO A 1 235 ? 15.345 4.156 -6.504 1.00 95.75 235 PRO A CA 1
ATOM 1740 C C . PRO A 1 235 ? 16.022 4.622 -5.204 1.00 95.75 235 PRO A C 1
ATOM 1742 O O . PRO A 1 235 ? 16.703 3.848 -4.533 1.00 95.75 235 PRO A O 1
ATOM 1745 N N . GLN A 1 236 ? 15.749 5.864 -4.785 1.00 92.94 236 GLN A N 1
ATOM 1746 C CA . GLN A 1 236 ? 16.310 6.464 -3.569 1.00 92.94 236 GLN A CA 1
ATOM 1747 C C . GLN A 1 236 ? 15.879 5.758 -2.274 1.00 92.94 236 GLN A C 1
ATOM 1749 O O . GLN A 1 236 ? 16.674 5.677 -1.341 1.00 92.94 236 GLN A O 1
ATOM 1754 N N . VAL A 1 237 ? 14.656 5.218 -2.214 1.00 93.31 237 VAL A N 1
ATOM 1755 C CA . VAL A 1 237 ? 14.147 4.473 -1.043 1.00 93.31 237 VAL A CA 1
ATOM 1756 C C . VAL A 1 237 ? 14.918 3.168 -0.853 1.00 93.31 237 VAL A C 1
ATOM 1758 O O . VAL A 1 237 ? 15.136 2.727 0.274 1.00 93.31 237 VAL A O 1
ATOM 1761 N N . TYR A 1 238 ? 15.376 2.577 -1.956 1.00 95.12 238 TYR A N 1
ATOM 1762 C CA . TYR A 1 238 ? 16.095 1.305 -1.974 1.00 95.12 238 TYR A CA 1
ATOM 1763 C C . TYR A 1 238 ? 17.619 1.478 -2.092 1.00 95.12 238 TYR A C 1
ATOM 1765 O O . TYR A 1 238 ? 18.334 0.495 -2.255 1.00 95.12 238 TYR A O 1
ATOM 1773 N N . GLY A 1 239 ? 18.131 2.714 -1.997 1.00 94.25 239 GLY A N 1
ATOM 1774 C CA . GLY A 1 239 ? 19.567 3.010 -2.082 1.00 94.25 239 GLY A CA 1
ATOM 1775 C C . GLY A 1 239 ? 20.192 2.723 -3.453 1.00 94.25 239 GLY A C 1
ATOM 1776 O O . GLY A 1 239 ? 21.409 2.556 -3.546 1.00 94.25 239 GLY A O 1
ATOM 1777 N N . ALA A 1 240 ? 19.375 2.653 -4.504 1.00 95.25 240 ALA A N 1
ATOM 1778 C CA . ALA A 1 240 ? 19.803 2.315 -5.853 1.00 95.25 240 ALA A CA 1
ATOM 1779 C C . ALA A 1 240 ? 20.391 3.535 -6.571 1.00 95.25 240 ALA A C 1
ATOM 1781 O O . ALA A 1 240 ? 19.814 4.625 -6.541 1.00 95.25 240 ALA A O 1
ATOM 1782 N N . ASN A 1 241 ? 21.539 3.349 -7.226 1.00 95.19 241 ASN A N 1
ATOM 1783 C CA . ASN A 1 241 ? 22.256 4.420 -7.929 1.00 95.19 241 ASN A CA 1
ATOM 1784 C C . ASN A 1 241 ? 22.593 4.078 -9.383 1.00 95.19 241 ASN A C 1
ATOM 1786 O O . ASN A 1 241 ? 23.118 4.943 -10.084 1.00 95.19 241 ASN A O 1
ATOM 1790 N N . ASP A 1 242 ? 22.297 2.857 -9.827 1.00 96.44 242 ASP A N 1
ATOM 1791 C CA . ASP A 1 242 ? 22.494 2.403 -11.201 1.00 96.44 242 ASP A CA 1
ATOM 1792 C C . ASP A 1 242 ? 21.788 3.354 -12.184 1.00 96.44 242 ASP A C 1
ATOM 1794 O O . ASP A 1 242 ? 20.774 3.954 -11.815 1.00 96.44 242 ASP A O 1
ATOM 1798 N N . PRO A 1 243 ? 22.334 3.572 -13.394 1.00 94.44 243 PRO A N 1
ATOM 1799 C CA . PRO A 1 243 ? 21.711 4.432 -14.400 1.00 94.44 243 PRO A CA 1
ATOM 1800 C C . PRO A 1 243 ? 20.485 3.779 -15.051 1.00 94.44 243 PRO A C 1
ATOM 1802 O O . PRO A 1 243 ? 19.574 4.492 -15.455 1.00 94.44 243 PRO A O 1
ATOM 1805 N N . ASP A 1 244 ? 20.453 2.449 -15.091 1.00 95.81 244 ASP A N 1
ATOM 1806 C CA . ASP A 1 244 ? 19.422 1.642 -15.732 1.00 95.81 244 ASP A CA 1
ATOM 1807 C C . ASP A 1 244 ? 19.095 0.445 -14.832 1.00 95.81 244 ASP A C 1
ATOM 1809 O O . ASP A 1 244 ? 19.946 -0.011 -14.059 1.00 95.81 244 ASP A O 1
ATOM 1813 N N . PHE A 1 245 ? 17.872 -0.067 -14.937 1.00 97.69 245 PHE A N 1
ATOM 1814 C CA . PHE A 1 245 ? 17.420 -1.240 -14.201 1.00 97.69 245 PHE A CA 1
ATOM 1815 C C . PHE A 1 245 ? 16.771 -2.266 -15.125 1.00 97.69 245 PHE A C 1
ATOM 1817 O O . PHE A 1 245 ? 15.892 -1.935 -15.914 1.00 97.69 245 PHE A O 1
ATOM 1824 N N . HIS A 1 246 ? 17.110 -3.534 -14.925 1.00 98.25 246 HIS A N 1
ATOM 1825 C CA . HIS A 1 246 ? 16.383 -4.652 -15.502 1.00 98.25 246 HIS A CA 1
ATOM 1826 C C . HIS A 1 246 ? 15.231 -5.039 -14.571 1.00 98.25 246 HIS A C 1
ATOM 1828 O O . HIS A 1 246 ? 15.448 -5.353 -13.397 1.00 98.25 246 HIS A O 1
ATOM 1834 N N . VAL A 1 247 ? 14.000 -5.034 -15.073 1.00 98.56 247 VAL A N 1
ATOM 1835 C CA . VAL A 1 247 ? 12.806 -5.381 -14.296 1.00 98.56 247 VAL A CA 1
ATOM 1836 C C . VAL A 1 247 ? 12.263 -6.720 -14.770 1.00 98.56 247 VAL A C 1
ATOM 1838 O O . VAL A 1 247 ? 11.993 -6.902 -15.954 1.00 98.56 247 VAL A O 1
ATOM 1841 N N . VAL A 1 248 ? 12.054 -7.645 -13.833 1.00 98.69 248 VAL A N 1
ATOM 1842 C CA . VAL A 1 248 ? 11.406 -8.938 -14.074 1.00 98.69 248 VAL A CA 1
ATOM 1843 C C . VAL A 1 248 ? 10.109 -8.994 -13.285 1.00 98.69 248 VAL A C 1
ATOM 1845 O O . VAL A 1 248 ? 10.107 -8.879 -12.061 1.00 98.69 248 VAL A O 1
ATOM 1848 N N . VAL A 1 249 ? 9.004 -9.209 -13.988 1.00 98.62 249 VAL A N 1
ATOM 1849 C CA . VAL A 1 249 ? 7.675 -9.383 -13.406 1.00 98.62 249 VAL A CA 1
ATOM 1850 C C . VAL A 1 249 ? 7.268 -10.841 -13.531 1.00 98.62 249 VAL A C 1
ATOM 1852 O O . VAL A 1 249 ? 7.393 -11.432 -14.603 1.00 98.62 249 VAL A O 1
ATOM 1855 N N . SER A 1 250 ? 6.786 -11.435 -12.443 1.00 98.19 250 SER A N 1
ATOM 1856 C CA . SER A 1 250 ? 6.387 -12.840 -12.427 1.00 98.19 250 SER A CA 1
ATOM 1857 C C . SER A 1 250 ? 5.166 -13.116 -11.556 1.00 98.19 250 SER A C 1
ATOM 1859 O O . SER A 1 250 ? 4.961 -12.489 -10.518 1.00 98.19 250 SER A O 1
ATOM 1861 N N . GLN A 1 251 ? 4.360 -14.091 -11.973 1.00 97.38 251 GLN A N 1
ATOM 1862 C CA . GLN A 1 251 ? 3.298 -14.672 -11.156 1.00 97.38 251 GLN A CA 1
ATOM 1863 C C . GLN A 1 251 ? 3.069 -16.129 -11.572 1.00 97.38 251 GLN A C 1
ATOM 1865 O O . GLN A 1 251 ? 2.718 -16.422 -12.717 1.00 97.38 251 GLN A O 1
ATOM 1870 N N . GLY A 1 252 ? 3.281 -17.068 -10.646 1.00 95.19 252 GLY A N 1
ATOM 1871 C CA . GLY A 1 252 ? 3.249 -18.495 -10.967 1.00 95.19 252 GLY A CA 1
ATOM 1872 C C . GLY A 1 252 ? 4.281 -18.847 -12.047 1.00 95.19 252 GLY A C 1
ATOM 1873 O O . GLY A 1 252 ? 5.477 -18.687 -11.832 1.00 95.19 252 GLY A O 1
ATOM 1874 N N . ASN A 1 253 ? 3.813 -19.313 -13.209 1.00 96.44 253 ASN A N 1
ATOM 1875 C CA . ASN A 1 253 ? 4.670 -19.649 -14.357 1.00 96.44 253 ASN A CA 1
ATOM 1876 C C . ASN A 1 253 ? 4.794 -18.513 -15.390 1.00 96.44 253 ASN A C 1
ATOM 1878 O O . ASN A 1 253 ? 5.543 -18.656 -16.356 1.00 96.44 253 ASN A O 1
ATOM 1882 N N . ALA A 1 254 ? 4.038 -17.424 -15.231 1.00 97.75 254 ALA A N 1
ATOM 1883 C CA . ALA A 1 254 ? 4.086 -16.284 -16.134 1.00 97.75 254 ALA A CA 1
ATOM 1884 C C . ALA A 1 254 ? 5.267 -15.385 -15.763 1.00 97.75 254 ALA A C 1
ATOM 1886 O O . ALA A 1 254 ? 5.450 -15.066 -14.586 1.00 97.75 254 ALA A O 1
ATOM 1887 N N . ILE A 1 255 ? 6.061 -14.985 -16.758 1.00 98.44 255 ILE A N 1
ATOM 1888 C CA . ILE A 1 255 ? 7.226 -14.112 -16.588 1.00 98.44 255 ILE A CA 1
ATOM 1889 C C . ILE A 1 255 ? 7.270 -13.121 -17.752 1.00 98.44 255 ILE A C 1
ATOM 1891 O O . ILE A 1 255 ? 7.101 -13.513 -18.907 1.00 98.44 255 ILE A O 1
ATOM 1895 N N . ALA A 1 256 ? 7.541 -11.858 -17.447 1.00 98.50 256 ALA A N 1
ATOM 1896 C CA . ALA A 1 256 ? 7.845 -10.805 -18.407 1.00 98.50 256 ALA A CA 1
ATOM 1897 C C . ALA A 1 256 ? 9.029 -9.973 -17.894 1.00 98.50 256 ALA A C 1
ATOM 1899 O O . ALA A 1 256 ? 9.271 -9.916 -16.688 1.00 98.50 256 ALA A O 1
ATOM 1900 N N . SER A 1 257 ? 9.777 -9.327 -18.786 1.00 98.38 257 SER A N 1
ATOM 1901 C CA . SER A 1 257 ? 10.850 -8.414 -18.388 1.00 98.38 257 SER A CA 1
ATOM 1902 C C . SER A 1 257 ? 11.018 -7.251 -19.356 1.00 98.38 257 SER A C 1
ATOM 1904 O O . SER A 1 257 ? 10.620 -7.334 -20.520 1.00 98.38 257 SER A O 1
ATOM 1906 N N . PHE A 1 258 ? 11.578 -6.154 -18.855 1.00 97.94 258 PHE A N 1
ATOM 1907 C CA . PHE A 1 258 ? 11.873 -4.941 -19.614 1.00 97.94 258 PHE A CA 1
ATOM 1908 C C . PHE A 1 258 ? 13.028 -4.166 -18.964 1.00 97.94 258 PHE A C 1
ATOM 1910 O O . PHE A 1 258 ? 13.382 -4.422 -17.813 1.00 97.94 258 PHE A O 1
ATOM 1917 N N . GLU A 1 259 ? 13.612 -3.229 -19.710 1.00 97.44 259 GLU A N 1
ATOM 1918 C CA . GLU A 1 259 ? 14.615 -2.293 -19.194 1.00 97.44 259 GLU A CA 1
ATOM 1919 C C . GLU A 1 259 ? 13.947 -0.975 -18.802 1.00 97.44 259 GLU A C 1
ATOM 1921 O O . GLU A 1 259 ? 13.073 -0.474 -19.512 1.00 97.44 259 GLU A O 1
ATOM 1926 N N . LEU A 1 260 ? 14.374 -0.423 -17.675 1.00 95.94 260 LEU A N 1
ATOM 1927 C CA . LEU A 1 260 ? 13.948 0.851 -17.124 1.00 95.94 260 LEU A CA 1
ATOM 1928 C C . LEU A 1 260 ? 15.161 1.786 -17.134 1.00 95.94 260 LEU A C 1
ATOM 1930 O O . LEU A 1 260 ? 16.115 1.581 -16.386 1.00 95.94 260 LEU A O 1
ATOM 1934 N N . GLU A 1 261 ? 15.120 2.820 -17.969 1.00 94.00 261 GLU A N 1
ATOM 1935 C CA . GLU A 1 261 ? 16.193 3.817 -18.080 1.00 94.00 261 GLU A CA 1
ATOM 1936 C C . GLU A 1 261 ? 15.893 5.030 -17.185 1.00 94.00 261 GLU A C 1
ATOM 1938 O O . GLU A 1 261 ? 14.800 5.612 -17.238 1.00 94.00 261 GLU A O 1
ATOM 1943 N N . ARG A 1 262 ? 16.854 5.459 -16.356 1.00 93.19 262 ARG A N 1
ATOM 1944 C CA . ARG A 1 262 ? 16.655 6.632 -15.489 1.00 93.19 262 ARG A CA 1
ATOM 1945 C C . ARG A 1 262 ? 16.808 7.935 -16.258 1.00 93.19 262 ARG A C 1
ATOM 1947 O O . ARG A 1 262 ? 17.615 8.077 -17.172 1.00 93.19 262 ARG A O 1
ATOM 1954 N N . GLY A 1 263 ? 16.060 8.953 -15.836 1.00 87.44 263 GLY A N 1
ATOM 1955 C CA . GLY A 1 263 ? 16.184 10.311 -16.379 1.00 87.44 263 GLY A CA 1
ATOM 1956 C C . GLY A 1 263 ? 15.609 10.519 -17.787 1.00 87.44 263 GLY A C 1
ATOM 1957 O O . GLY A 1 263 ? 15.636 11.648 -18.275 1.00 87.44 263 GLY A O 1
ATOM 1958 N N . VAL A 1 264 ? 15.027 9.490 -18.413 1.00 82.88 264 VAL A N 1
ATOM 1959 C CA . VAL A 1 264 ? 14.378 9.577 -19.740 1.00 82.88 264 VAL A CA 1
ATOM 1960 C C . VAL A 1 264 ? 13.001 10.267 -19.676 1.00 82.88 264 VAL A C 1
ATOM 1962 O O . VAL A 1 264 ? 12.383 10.566 -20.692 1.00 82.88 264 VAL A O 1
ATOM 1965 N N . GLY A 1 265 ? 12.538 10.628 -18.474 1.00 79.12 265 GLY A N 1
ATOM 1966 C CA . GLY A 1 265 ? 11.265 11.322 -18.251 1.00 79.12 265 GLY A CA 1
ATOM 1967 C C . GLY A 1 265 ? 10.044 10.397 -18.265 1.00 79.12 265 GLY A C 1
ATOM 1968 O O . GLY A 1 265 ? 8.947 10.848 -17.943 1.00 79.12 265 GLY A O 1
ATOM 1969 N N . GLU A 1 266 ? 10.229 9.114 -18.585 1.00 84.06 266 GLU A N 1
ATOM 1970 C CA . GLU A 1 266 ? 9.207 8.079 -18.451 1.00 84.06 266 GLU A CA 1
ATOM 1971 C C . GLU A 1 266 ? 9.185 7.534 -17.015 1.00 84.06 266 GLU A C 1
ATOM 1973 O O . GLU A 1 266 ? 10.116 6.890 -16.528 1.00 84.06 266 GLU A O 1
ATOM 1978 N N . SER A 1 267 ? 8.087 7.814 -16.317 1.00 92.25 267 SER A N 1
ATOM 1979 C CA . SER A 1 267 ? 7.819 7.310 -14.966 1.00 92.25 267 SER A CA 1
ATOM 1980 C C . SER A 1 267 ? 6.749 6.220 -14.949 1.00 92.25 267 SER A C 1
ATOM 1982 O O . SER A 1 267 ? 6.384 5.768 -13.874 1.00 92.25 267 SER A O 1
ATOM 1984 N N . PHE A 1 268 ? 6.222 5.794 -16.099 1.00 95.81 268 PHE A N 1
ATOM 1985 C CA . PHE A 1 268 ? 5.136 4.816 -16.175 1.00 95.81 268 PHE A CA 1
ATOM 1986 C C . PHE A 1 268 ? 5.470 3.710 -17.173 1.00 95.81 268 PHE A C 1
ATOM 1988 O O . PHE A 1 268 ? 5.699 3.984 -18.348 1.00 95.81 268 PHE A O 1
ATOM 1995 N N . TRP A 1 269 ? 5.458 2.467 -16.701 1.00 97.25 269 TRP A N 1
ATOM 1996 C CA . TRP A 1 269 ? 5.892 1.284 -17.436 1.00 97.25 269 TRP A CA 1
ATOM 1997 C C . TRP A 1 269 ? 4.763 0.263 -17.446 1.00 97.25 269 TRP A C 1
ATOM 1999 O O . TRP A 1 269 ? 4.382 -0.250 -16.398 1.00 97.25 269 TRP A O 1
ATOM 2009 N N . SER A 1 270 ? 4.203 -0.020 -18.620 1.00 97.31 270 SER A N 1
ATOM 2010 C CA . SER A 1 270 ? 3.157 -1.036 -18.776 1.00 97.31 270 SER A CA 1
ATOM 2011 C C . SER A 1 270 ? 3.753 -2.364 -19.214 1.00 97.31 270 SER A C 1
ATOM 2013 O O . SER A 1 270 ? 4.514 -2.414 -20.179 1.00 97.31 270 SER A O 1
ATOM 2015 N N . VAL A 1 271 ? 3.361 -3.443 -18.545 1.00 98.00 271 VAL A N 1
ATOM 2016 C CA . VAL A 1 271 ? 3.767 -4.805 -18.885 1.00 98.00 271 VAL A CA 1
ATOM 2017 C C . VAL A 1 271 ? 2.556 -5.728 -18.887 1.00 98.00 271 VAL A C 1
ATOM 2019 O O . VAL A 1 271 ? 1.765 -5.750 -17.945 1.00 98.00 271 VAL A O 1
ATOM 2022 N N . THR A 1 272 ? 2.421 -6.503 -19.960 1.00 98.31 272 THR A N 1
ATOM 2023 C CA . THR A 1 272 ? 1.411 -7.556 -20.058 1.00 98.31 272 THR A CA 1
ATOM 2024 C C . THR A 1 272 ? 1.998 -8.868 -19.550 1.00 98.31 272 THR A C 1
ATOM 2026 O O . THR A 1 272 ? 3.051 -9.303 -20.018 1.00 98.31 272 THR A O 1
ATOM 2029 N N . LEU A 1 273 ? 1.316 -9.503 -18.602 1.00 98.25 273 LEU A N 1
ATOM 2030 C CA . LEU A 1 273 ? 1.699 -10.765 -17.987 1.00 98.25 273 LEU A CA 1
ATOM 2031 C C . LEU A 1 273 ? 0.596 -11.804 -18.219 1.00 98.25 273 LEU A C 1
ATOM 2033 O O . LEU A 1 273 ? -0.550 -11.597 -17.840 1.00 98.25 273 LEU A O 1
ATOM 2037 N N . GLU A 1 274 ? 0.950 -12.950 -18.800 1.00 97.50 274 GLU A N 1
ATOM 2038 C CA . GLU A 1 274 ? 0.046 -14.086 -19.066 1.00 97.50 274 GLU A CA 1
ATOM 2039 C C . GLU A 1 274 ? -0.300 -14.862 -17.776 1.00 97.50 274 GLU A C 1
ATOM 2041 O O . GLU A 1 274 ? -0.060 -16.066 -17.655 1.00 97.50 274 GLU A O 1
ATOM 2046 N N . ALA A 1 275 ? -0.787 -14.155 -16.759 1.00 95.50 275 ALA A N 1
ATOM 2047 C CA . ALA A 1 275 ? -1.104 -14.703 -15.453 1.00 95.50 275 ALA A CA 1
ATOM 2048 C C . ALA A 1 275 ? -2.539 -15.240 -15.377 1.00 95.50 275 ALA A C 1
ATOM 2050 O O . ALA A 1 275 ? -3.423 -14.848 -16.135 1.00 95.50 275 ALA A O 1
ATOM 2051 N N . THR A 1 276 ? -2.783 -16.154 -14.435 1.00 91.75 276 THR A N 1
ATOM 2052 C CA . THR A 1 276 ? -4.148 -16.617 -14.152 1.00 91.75 276 THR A CA 1
ATOM 2053 C C . THR A 1 276 ? -4.887 -15.537 -13.358 1.00 91.75 276 THR A C 1
ATOM 2055 O O . THR A 1 276 ? -4.416 -15.194 -12.273 1.00 91.75 276 THR A O 1
ATOM 2058 N N . PRO A 1 277 ? -6.040 -15.031 -13.832 1.00 86.19 277 PRO A N 1
ATOM 2059 C CA . PRO A 1 277 ? -6.786 -14.004 -13.115 1.00 86.19 277 PRO A CA 1
ATOM 2060 C C . PRO A 1 277 ? -7.221 -14.476 -11.726 1.00 86.19 277 PRO A C 1
ATOM 2062 O O . PRO A 1 277 ? -7.695 -15.610 -11.566 1.00 86.19 277 PRO A O 1
ATOM 2065 N N . VAL A 1 278 ? -7.118 -13.586 -10.737 1.00 87.25 278 VAL A N 1
ATOM 2066 C CA . VAL A 1 278 ? -7.623 -13.834 -9.381 1.00 87.25 278 VAL A CA 1
ATOM 2067 C C . VAL A 1 278 ? -9.140 -14.019 -9.444 1.00 87.25 278 VAL A C 1
ATOM 2069 O O . VAL A 1 278 ? -9.863 -13.180 -9.977 1.00 87.25 278 VAL A O 1
ATOM 2072 N N . GLN A 1 279 ? -9.631 -15.147 -8.928 1.00 84.62 279 GLN A N 1
ATOM 2073 C CA . GLN A 1 279 ? -11.057 -15.471 -8.952 1.00 84.62 279 GLN A CA 1
ATOM 2074 C C . GLN A 1 279 ? -11.771 -14.876 -7.727 1.00 84.62 279 GLN A C 1
ATOM 2076 O O . GLN A 1 279 ? -11.265 -15.017 -6.613 1.00 84.62 279 GLN A O 1
ATOM 2081 N N . PRO A 1 280 ? -12.957 -14.260 -7.889 1.00 84.62 280 PRO A N 1
ATOM 2082 C CA . PRO A 1 280 ? -13.781 -13.836 -6.762 1.00 84.62 280 PRO A CA 1
ATOM 2083 C C . PRO A 1 280 ? -14.253 -15.010 -5.873 1.00 84.62 280 PRO A C 1
ATOM 2085 O O . PRO A 1 280 ? -14.498 -16.104 -6.391 1.00 84.62 280 PRO A O 1
ATOM 2088 N N . PRO A 1 281 ? -14.484 -14.785 -4.563 1.00 88.56 281 PRO A N 1
ATOM 2089 C CA . PRO A 1 281 ? -14.240 -13.533 -3.846 1.00 88.56 281 PRO A CA 1
ATOM 2090 C C . PRO A 1 281 ? -12.740 -13.310 -3.614 1.00 88.56 281 PRO A C 1
ATOM 2092 O O . PRO A 1 281 ? -12.035 -14.214 -3.172 1.00 88.56 281 PRO A O 1
ATOM 2095 N N . VAL A 1 282 ? -12.259 -12.097 -3.895 1.00 90.19 282 VAL A N 1
ATOM 2096 C CA . VAL A 1 282 ? -10.851 -11.750 -3.667 1.00 90.19 282 VAL A CA 1
ATOM 2097 C C . VAL A 1 282 ? -10.620 -11.571 -2.162 1.00 90.19 282 VAL A C 1
ATOM 2099 O O . VAL A 1 282 ? -11.380 -10.829 -1.532 1.00 90.19 282 VAL A O 1
ATOM 2102 N N . PRO A 1 283 ? -9.618 -12.240 -1.560 1.00 94.81 283 PRO A N 1
ATOM 2103 C CA . PRO A 1 283 ? -9.312 -12.066 -0.146 1.00 94.81 283 PRO A CA 1
ATOM 2104 C C . PRO A 1 283 ? -8.845 -10.639 0.163 1.00 94.81 283 PRO A C 1
ATOM 2106 O O . PRO A 1 283 ? -8.048 -10.067 -0.580 1.00 94.81 283 PRO A O 1
ATOM 2109 N N . ILE A 1 284 ? -9.317 -10.076 1.279 1.00 95.06 284 ILE A N 1
ATOM 2110 C CA . ILE A 1 284 ? -8.968 -8.719 1.730 1.00 95.06 284 ILE A CA 1
ATOM 2111 C C . ILE A 1 284 ? -8.461 -8.778 3.172 1.00 95.06 284 ILE A C 1
ATOM 2113 O O . ILE A 1 284 ? -9.096 -9.394 4.030 1.00 95.06 284 ILE A O 1
ATOM 2117 N N . ASP A 1 285 ? -7.335 -8.134 3.440 1.00 97.38 285 ASP A N 1
ATOM 2118 C CA . ASP A 1 285 ? -6.791 -7.885 4.771 1.00 97.38 285 ASP A CA 1
ATOM 2119 C C . ASP A 1 285 ? -6.796 -6.372 5.019 1.00 97.38 285 ASP A C 1
ATOM 2121 O O . ASP A 1 285 ? -6.129 -5.624 4.305 1.00 97.38 285 ASP A O 1
ATOM 2125 N N . ILE A 1 286 ? -7.548 -5.917 6.025 1.00 95.44 286 ILE A N 1
ATOM 2126 C CA . ILE A 1 286 ? -7.635 -4.501 6.402 1.00 95.44 286 ILE A CA 1
ATOM 2127 C C . ILE A 1 286 ? -7.104 -4.330 7.822 1.00 95.44 286 ILE A C 1
ATOM 2129 O O . ILE A 1 286 ? -7.689 -4.828 8.785 1.00 95.44 286 ILE A O 1
ATOM 2133 N N . LEU A 1 287 ? -5.999 -3.610 7.965 1.00 97.19 287 LEU A N 1
ATOM 2134 C CA . LEU A 1 287 ? -5.424 -3.263 9.255 1.00 97.19 287 LEU A CA 1
ATOM 2135 C C . LEU A 1 287 ? -5.694 -1.798 9.582 1.00 97.19 287 LEU A C 1
ATOM 2137 O O . LEU A 1 287 ? -5.402 -0.908 8.788 1.00 97.19 287 LEU A O 1
ATOM 2141 N N . PHE A 1 288 ? -6.180 -1.545 10.793 1.00 94.62 288 PHE A N 1
ATOM 2142 C CA . PHE A 1 288 ? -6.342 -0.201 11.335 1.00 94.62 288 PHE A CA 1
ATOM 2143 C C . PHE A 1 288 ? -5.182 0.127 12.269 1.00 94.62 288 PHE A C 1
ATOM 2145 O O . PHE A 1 288 ? -4.947 -0.586 13.244 1.00 94.62 288 PHE A O 1
ATOM 2152 N N . LEU A 1 289 ? -4.461 1.210 11.986 1.00 95.25 289 LEU A N 1
ATOM 2153 C CA . LEU A 1 289 ? -3.421 1.747 12.857 1.00 95.25 289 LEU A CA 1
ATOM 2154 C C . LEU A 1 289 ? -3.933 3.044 13.475 1.00 95.25 289 LEU A C 1
ATOM 2156 O O . LEU A 1 289 ? -4.162 4.022 12.766 1.00 95.25 289 LEU A O 1
ATOM 2160 N N . LEU A 1 290 ? -4.097 3.059 14.796 1.00 92.75 290 LEU A N 1
ATOM 2161 C CA . LEU A 1 290 ? -4.593 4.226 15.520 1.00 92.75 290 LEU A CA 1
ATOM 2162 C C . LEU A 1 290 ? -3.454 4.994 16.185 1.00 92.75 290 LEU A C 1
ATOM 2164 O O . LEU A 1 290 ? -2.680 4.433 16.967 1.00 92.75 290 LEU A O 1
ATOM 2168 N N . ASN A 1 291 ? -3.400 6.294 15.913 1.00 90.94 291 ASN A N 1
ATOM 2169 C CA . ASN A 1 291 ? -2.420 7.222 16.451 1.00 90.94 291 ASN A CA 1
ATOM 2170 C C . ASN A 1 291 ? -3.092 8.509 16.959 1.00 90.94 291 ASN A C 1
ATOM 2172 O O . ASN A 1 291 ? -3.064 9.544 16.306 1.00 90.94 291 ASN A O 1
ATOM 2176 N N . PHE A 1 292 ? -3.713 8.446 18.132 1.00 86.62 292 PHE A N 1
ATOM 2177 C CA . PHE A 1 292 ? -4.398 9.591 18.736 1.00 86.62 292 PHE A CA 1
ATOM 2178 C C . PHE A 1 292 ? -3.731 10.030 20.035 1.00 86.62 292 PHE A C 1
ATOM 2180 O O . PHE A 1 292 ? -3.363 9.193 20.862 1.00 86.62 292 PHE A O 1
ATOM 2187 N N . ASN A 1 293 ? -3.632 11.342 20.250 1.00 76.81 293 ASN A N 1
ATOM 2188 C CA . ASN A 1 293 ? -3.205 11.916 21.525 1.00 76.81 293 ASN A CA 1
ATOM 2189 C C . ASN A 1 293 ? -4.396 11.997 22.488 1.00 76.81 293 ASN A C 1
ATOM 2191 O O . ASN A 1 293 ? -4.864 13.074 22.851 1.00 76.81 293 ASN A O 1
ATOM 2195 N N . GLY A 1 294 ? -4.910 10.843 22.912 1.00 71.81 294 GLY A N 1
ATOM 2196 C CA . GLY A 1 294 ? -6.010 10.783 23.870 1.00 71.81 294 GLY A CA 1
ATOM 2197 C C . GLY A 1 294 ? -6.955 9.617 23.637 1.00 71.81 294 GLY A C 1
ATOM 2198 O O . GLY A 1 294 ? -6.535 8.513 23.285 1.00 71.81 294 GLY A O 1
ATOM 2199 N N . ASN A 1 295 ? -8.239 9.864 23.892 1.00 67.00 295 ASN A N 1
ATOM 2200 C CA . ASN A 1 295 ? -9.277 8.861 23.707 1.00 67.00 295 ASN A CA 1
ATOM 2201 C C . ASN A 1 295 ? -9.498 8.623 22.213 1.00 67.00 295 ASN A C 1
ATOM 2203 O O . ASN A 1 295 ? -9.667 9.569 21.447 1.00 67.00 295 ASN A O 1
ATOM 2207 N N . ALA A 1 296 ? -9.527 7.352 21.822 1.00 68.81 296 ALA A N 1
ATOM 2208 C CA . ALA A 1 296 ? -9.848 6.968 20.459 1.00 68.81 296 ALA A CA 1
ATOM 2209 C C . ALA A 1 296 ? -11.293 7.394 20.100 1.00 68.81 296 ALA A C 1
ATOM 2211 O O . ALA A 1 296 ? -12.162 7.397 20.983 1.00 68.81 296 ALA A O 1
ATOM 2212 N N . PRO A 1 297 ? -11.575 7.721 18.826 1.00 70.38 297 PRO A N 1
ATOM 2213 C CA . PRO A 1 297 ? -12.913 8.088 18.351 1.00 70.38 297 PRO A CA 1
ATOM 2214 C C . PRO A 1 297 ? -13.872 6.877 18.347 1.00 70.38 297 PRO A C 1
ATOM 2216 O O . PRO A 1 297 ? -14.130 6.239 17.329 1.00 70.38 297 PRO A O 1
ATOM 2219 N N . THR A 1 298 ? -14.349 6.483 19.533 1.00 70.69 298 THR A N 1
ATOM 2220 C CA . THR A 1 298 ? -15.142 5.252 19.748 1.00 70.69 298 THR A CA 1
ATOM 2221 C C . THR A 1 298 ? -16.486 5.235 19.016 1.00 70.69 298 THR A C 1
ATOM 2223 O O . THR A 1 298 ? -16.916 4.167 18.578 1.00 70.69 298 THR A O 1
ATOM 2226 N N . SER A 1 299 ? -17.142 6.386 18.848 1.00 73.19 299 SER A N 1
ATOM 2227 C CA . SER A 1 299 ? -18.399 6.506 18.094 1.00 73.19 299 SER A CA 1
ATOM 2228 C C . SER A 1 299 ? -18.216 6.185 16.610 1.00 73.19 299 SER A C 1
ATOM 2230 O O . SER A 1 299 ? -19.024 5.486 16.008 1.00 73.19 299 SER A O 1
ATOM 2232 N N . GLU A 1 300 ? -17.112 6.636 16.040 1.00 72.56 300 GLU A N 1
ATOM 2233 C CA . GLU A 1 300 ? -16.761 6.532 14.632 1.00 72.56 300 GLU A CA 1
ATOM 2234 C C . GLU A 1 300 ? -16.437 5.085 14.256 1.00 72.56 300 GLU A C 1
ATOM 2236 O O . GLU A 1 300 ? -16.822 4.584 13.198 1.00 72.56 300 GLU A O 1
ATOM 2241 N N . PHE A 1 301 ? -15.800 4.364 15.179 1.00 73.81 301 PHE A N 1
ATOM 2242 C CA . PHE A 1 301 ? -15.586 2.928 15.049 1.00 73.81 301 PHE A CA 1
ATOM 2243 C C . PHE A 1 301 ? -16.889 2.123 15.103 1.00 73.81 301 PHE A C 1
ATOM 2245 O O . PHE A 1 301 ? -17.001 1.097 14.424 1.00 73.81 301 PHE A O 1
ATOM 2252 N N . ALA A 1 302 ? -17.892 2.574 15.862 1.00 77.88 302 ALA A N 1
ATOM 2253 C CA . ALA A 1 302 ? -19.202 1.927 15.881 1.00 77.88 302 ALA A CA 1
ATOM 2254 C C . ALA A 1 302 ? -19.910 2.059 14.519 1.00 77.88 302 ALA A C 1
ATOM 2256 O O . ALA A 1 302 ? -20.494 1.092 14.033 1.00 77.88 302 ALA A O 1
ATOM 2257 N N . GLU A 1 303 ? -19.801 3.213 13.857 1.00 77.19 303 GLU A N 1
ATOM 2258 C CA . GLU A 1 303 ? -20.362 3.408 12.513 1.00 77.19 303 GLU A CA 1
ATOM 2259 C C . GLU A 1 303 ? -19.651 2.559 11.457 1.00 77.19 303 GLU A C 1
ATOM 2261 O O . GLU A 1 303 ? -20.303 1.903 10.642 1.00 77.19 303 GLU A O 1
ATOM 2266 N N . LEU A 1 304 ? -18.318 2.509 11.498 1.00 74.81 304 LEU A N 1
ATOM 2267 C CA . LEU A 1 304 ? -17.528 1.668 10.602 1.00 74.81 3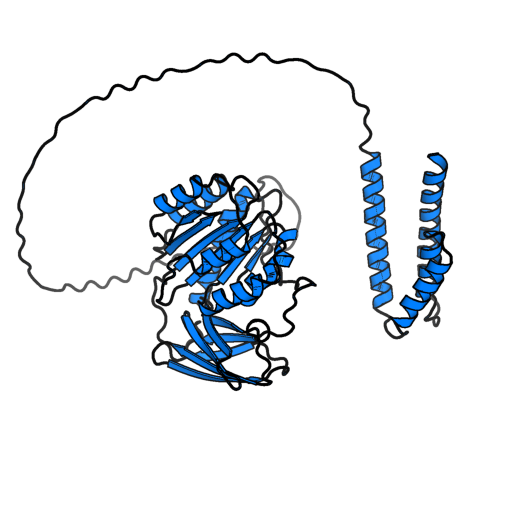04 LEU A CA 1
ATOM 2268 C C . LEU A 1 304 ? -17.883 0.182 10.758 1.00 74.81 304 LEU A C 1
ATOM 2270 O O . LEU A 1 304 ? -18.101 -0.511 9.766 1.00 74.81 304 LEU A O 1
ATOM 2274 N N . THR A 1 305 ? -17.964 -0.313 11.994 1.00 78.19 305 THR A N 1
ATOM 2275 C CA . THR A 1 305 ? -18.309 -1.720 12.262 1.00 78.19 305 THR A CA 1
ATOM 2276 C C . THR A 1 305 ? -19.743 -2.039 11.846 1.00 78.19 305 THR A C 1
ATOM 2278 O O . THR A 1 305 ? -19.980 -3.094 11.256 1.00 78.19 305 THR A O 1
ATOM 2281 N N . ALA A 1 306 ? -20.685 -1.113 12.054 1.00 80.62 306 ALA A N 1
ATOM 2282 C CA . ALA A 1 306 ? -22.050 -1.240 11.553 1.00 80.62 306 ALA A CA 1
ATOM 2283 C C . ALA A 1 306 ? -22.103 -1.281 10.019 1.00 80.62 306 ALA A C 1
ATOM 2285 O O . ALA A 1 306 ? -22.837 -2.093 9.458 1.00 80.62 306 ALA A O 1
ATOM 2286 N N . TRP A 1 307 ? -21.310 -0.456 9.329 1.00 78.94 307 TRP A N 1
ATOM 2287 C CA . TRP A 1 307 ? -21.226 -0.506 7.871 1.00 78.94 307 TRP A CA 1
ATOM 2288 C C . TRP A 1 307 ? -20.632 -1.823 7.370 1.00 78.94 307 TRP A C 1
ATOM 2290 O O . TRP A 1 307 ? -21.196 -2.417 6.452 1.00 78.94 307 TRP A O 1
ATOM 2300 N N . ILE A 1 308 ? -19.543 -2.300 7.985 1.00 73.06 308 ILE A N 1
ATOM 2301 C CA . ILE A 1 308 ? -18.932 -3.593 7.647 1.00 73.06 308 ILE A CA 1
ATOM 2302 C C . ILE A 1 308 ? -19.978 -4.705 7.779 1.00 73.06 308 ILE A C 1
ATOM 2304 O O . ILE A 1 308 ? -20.154 -5.502 6.861 1.00 73.06 308 ILE A O 1
ATOM 2308 N N . ALA A 1 309 ? -20.717 -4.724 8.891 1.00 76.88 309 ALA A N 1
ATOM 2309 C CA . ALA A 1 309 ? -21.769 -5.706 9.138 1.00 76.88 309 ALA A CA 1
ATOM 2310 C C . ALA A 1 309 ? -22.958 -5.584 8.165 1.00 76.88 309 ALA A C 1
ATOM 2312 O O . ALA A 1 309 ? -23.654 -6.568 7.920 1.00 76.88 309 ALA A O 1
ATOM 2313 N N . ALA A 1 310 ? -23.201 -4.392 7.613 1.00 78.31 310 ALA A N 1
ATOM 2314 C CA . ALA A 1 310 ? -24.280 -4.126 6.666 1.00 78.31 310 ALA A CA 1
ATOM 2315 C C . ALA A 1 310 ? -23.923 -4.455 5.205 1.00 78.31 310 ALA A C 1
ATOM 2317 O O . ALA A 1 310 ? -24.812 -4.420 4.348 1.00 78.31 310 ALA A O 1
ATOM 2318 N N . GLN A 1 311 ? -22.660 -4.765 4.889 1.00 69.31 311 GLN A N 1
ATOM 2319 C CA . GLN A 1 311 ? -22.273 -5.116 3.525 1.00 69.31 311 GLN A CA 1
ATOM 2320 C C . GLN A 1 311 ? -22.926 -6.427 3.076 1.00 69.31 311 GLN A C 1
ATOM 2322 O O . GLN A 1 311 ? -22.825 -7.466 3.722 1.00 69.31 311 GLN A O 1
ATOM 2327 N N . SER A 1 312 ? -23.622 -6.360 1.939 1.00 53.03 312 SER A N 1
ATOM 2328 C CA . SER A 1 312 ? -24.412 -7.471 1.385 1.00 53.03 312 SER A CA 1
ATOM 2329 C C . SER A 1 312 ? -23.592 -8.449 0.541 1.00 53.03 312 SER A C 1
ATOM 2331 O O . SER A 1 312 ? -24.064 -9.546 0.236 1.00 53.03 312 SER A O 1
ATOM 2333 N N . VAL A 1 313 ? -22.369 -8.067 0.165 1.00 59.31 313 VAL A N 1
ATOM 2334 C CA . VAL A 1 313 ? -21.456 -8.917 -0.600 1.00 59.31 313 VAL A CA 1
ATOM 2335 C C . VAL A 1 313 ? -20.610 -9.727 0.383 1.00 59.31 313 VAL A C 1
ATOM 2337 O O . VAL A 1 313 ? -19.991 -9.132 1.265 1.00 59.31 313 VAL A O 1
ATOM 2340 N N . PRO A 1 314 ? -20.546 -11.064 0.253 1.00 66.69 314 PRO A N 1
ATOM 2341 C CA . PRO A 1 314 ? -19.624 -11.869 1.038 1.00 66.69 314 PRO A CA 1
ATOM 2342 C C . PRO A 1 314 ? -18.187 -11.535 0.620 1.00 66.69 314 PRO A C 1
ATOM 2344 O O . PRO A 1 314 ? -17.663 -12.069 -0.356 1.00 66.69 314 PRO A O 1
ATOM 2347 N N . LEU A 1 315 ? -17.566 -10.613 1.351 1.00 80.56 315 LEU A N 1
ATOM 2348 C CA . LEU A 1 315 ? -16.142 -10.324 1.257 1.00 80.56 315 LEU A CA 1
ATOM 2349 C C . LEU A 1 315 ? -15.385 -11.382 2.070 1.00 80.56 315 LEU A C 1
ATOM 2351 O O . LEU A 1 315 ? -15.750 -11.648 3.216 1.00 80.56 315 LEU A O 1
ATOM 2355 N N . ASP A 1 316 ? -14.304 -11.956 1.531 1.00 91.75 316 ASP A N 1
ATOM 2356 C CA . ASP A 1 316 ? -13.348 -12.719 2.353 1.00 91.75 316 ASP A CA 1
ATOM 2357 C C . ASP A 1 316 ? -12.399 -11.751 3.084 1.00 91.75 316 ASP A C 1
ATOM 2359 O O . ASP A 1 316 ? -11.178 -11.747 2.889 1.00 91.75 316 ASP A O 1
ATOM 2363 N N . ALA A 1 317 ? -12.992 -10.884 3.906 1.00 91.81 317 ALA A N 1
ATOM 2364 C CA . ALA A 1 317 ? -12.305 -9.827 4.630 1.00 91.81 317 ALA A CA 1
ATOM 2365 C C . ALA A 1 317 ? -11.847 -10.288 6.022 1.00 91.81 317 ALA A C 1
ATOM 2367 O O . ALA A 1 317 ? -12.567 -10.994 6.732 1.00 91.81 317 ALA A O 1
ATOM 2368 N N . ARG A 1 318 ? -10.645 -9.862 6.421 1.00 95.69 318 ARG A N 1
ATOM 2369 C CA . ARG A 1 318 ? -10.120 -9.979 7.787 1.00 95.69 318 ARG A CA 1
ATOM 2370 C C . ARG A 1 318 ? -9.700 -8.605 8.288 1.00 95.69 318 ARG A C 1
ATOM 2372 O O . ARG A 1 318 ? -9.210 -7.790 7.509 1.00 95.69 318 ARG A O 1
ATOM 2379 N N . TYR A 1 319 ? -9.836 -8.389 9.588 1.00 94.44 319 TYR A N 1
ATOM 2380 C CA . TYR A 1 319 ? -9.565 -7.111 10.236 1.00 94.44 319 TYR A CA 1
ATOM 2381 C C . TYR A 1 319 ? -8.499 -7.272 11.314 1.00 94.44 319 TYR A C 1
ATOM 2383 O O . TYR A 1 319 ? -8.582 -8.199 12.119 1.00 94.44 319 TYR A O 1
ATOM 2391 N N . ALA A 1 320 ? -7.522 -6.373 11.331 1.00 96.81 320 ALA A N 1
ATOM 2392 C CA . ALA A 1 320 ? -6.493 -6.280 12.364 1.00 96.81 320 ALA A CA 1
ATOM 2393 C C . ALA A 1 320 ? -6.442 -4.861 12.943 1.00 96.81 320 ALA A C 1
ATOM 2395 O O . ALA A 1 320 ? -6.910 -3.902 12.324 1.00 96.81 320 ALA A O 1
ATOM 2396 N N . LEU A 1 321 ? -5.868 -4.723 14.136 1.00 95.56 321 LEU A N 1
ATOM 2397 C CA . LEU A 1 321 ? -5.763 -3.452 14.850 1.00 95.56 321 LEU A CA 1
ATOM 2398 C C . LEU A 1 321 ? -4.383 -3.305 15.486 1.00 95.56 321 LEU A C 1
ATOM 2400 O O . LEU A 1 321 ? -3.936 -4.185 16.219 1.00 95.56 321 LEU A O 1
ATOM 2404 N N . VAL A 1 322 ? -3.756 -2.151 15.285 1.00 95.62 322 VAL A N 1
ATOM 2405 C CA . VAL A 1 322 ? -2.572 -1.717 16.029 1.00 95.62 322 VAL A CA 1
ATOM 2406 C C . VAL A 1 322 ? -2.872 -0.377 16.689 1.00 95.62 322 VAL A C 1
ATOM 2408 O O . VAL A 1 322 ? -3.162 0.614 16.021 1.00 95.62 322 VAL A O 1
ATOM 2411 N N . ALA A 1 323 ? -2.820 -0.347 18.016 1.00 92.44 323 ALA A N 1
ATOM 2412 C CA . ALA A 1 323 ? -3.232 0.790 18.827 1.00 92.44 323 ALA A CA 1
ATOM 2413 C C . ALA A 1 323 ? -2.369 0.865 20.096 1.00 92.44 323 ALA A C 1
ATOM 2415 O O . ALA A 1 323 ? -2.528 0.088 21.034 1.00 92.44 323 ALA A O 1
ATOM 2416 N N . GLY A 1 324 ? -1.425 1.805 20.136 1.00 87.88 324 GLY A N 1
ATOM 2417 C CA . GLY A 1 324 ? -0.458 1.895 21.230 1.00 87.88 324 GLY A CA 1
ATOM 2418 C C . GLY A 1 324 ? 0.404 0.630 21.329 1.00 87.88 324 GLY A C 1
ATOM 2419 O O . GLY A 1 324 ? 1.083 0.274 20.371 1.00 87.88 324 GLY A O 1
ATOM 2420 N N . THR A 1 325 ? 0.356 -0.064 22.470 1.00 88.19 325 THR A N 1
ATOM 2421 C CA . THR A 1 325 ? 1.004 -1.377 22.670 1.00 88.19 325 THR A CA 1
ATOM 2422 C C . THR A 1 325 ? 0.097 -2.565 22.339 1.00 88.19 325 THR A C 1
ATOM 2424 O O . THR A 1 325 ? 0.539 -3.712 22.401 1.00 88.19 325 THR A O 1
ATOM 2427 N N . GLN A 1 326 ? -1.175 -2.318 22.021 1.00 91.88 326 GLN A N 1
ATOM 2428 C CA . GLN A 1 326 ? -2.134 -3.358 21.686 1.00 91.88 326 GLN A CA 1
ATOM 2429 C C . GLN A 1 326 ? -2.012 -3.711 20.204 1.00 91.88 326 GLN A C 1
ATOM 2431 O O . GLN A 1 326 ? -2.162 -2.855 19.332 1.00 91.88 326 GLN A O 1
ATOM 2436 N N . ILE A 1 327 ? -1.776 -4.993 19.939 1.00 95.06 327 ILE A N 1
ATOM 2437 C CA . ILE A 1 327 ? -1.803 -5.584 18.603 1.00 95.06 327 ILE A CA 1
ATOM 2438 C C . ILE A 1 327 ? -2.880 -6.664 18.629 1.00 95.06 327 ILE A C 1
ATOM 2440 O O . ILE A 1 327 ? -2.808 -7.602 19.424 1.00 95.06 327 ILE A O 1
ATOM 2444 N N . VAL A 1 328 ? -3.890 -6.509 17.782 1.00 95.88 328 VAL A N 1
ATOM 2445 C CA . VAL A 1 328 ? -4.895 -7.533 17.505 1.00 95.88 328 VAL A CA 1
ATOM 2446 C C . VAL A 1 328 ? -4.678 -8.002 16.085 1.00 95.88 328 VAL A C 1
ATOM 2448 O O . VAL A 1 328 ? -4.763 -7.225 15.136 1.00 95.88 328 VAL A O 1
ATOM 2451 N N . ASP A 1 329 ? -4.360 -9.281 15.972 1.00 97.69 329 ASP A N 1
ATOM 2452 C CA . ASP A 1 329 ? -4.089 -9.923 14.698 1.00 97.69 329 ASP A CA 1
ATOM 2453 C C . ASP A 1 329 ? -5.370 -10.114 13.866 1.00 97.69 329 ASP A C 1
ATOM 2455 O O . ASP A 1 329 ? -6.488 -9.948 14.363 1.00 97.69 329 ASP A O 1
ATOM 2459 N N . PHE A 1 330 ? -5.206 -10.472 12.593 1.00 97.62 330 PHE A N 1
ATOM 2460 C CA . PHE A 1 330 ? -6.298 -10.600 11.636 1.00 97.62 330 PHE A CA 1
ATOM 2461 C C . PHE A 1 330 ? -7.376 -11.595 12.083 1.00 97.62 330 PHE A C 1
ATOM 2463 O O . PHE A 1 330 ? -7.133 -12.794 12.226 1.00 97.62 330 PHE A O 1
ATOM 2470 N N . THR A 1 331 ? -8.612 -11.108 12.192 1.00 96.00 331 THR A N 1
ATOM 2471 C CA . THR A 1 331 ? -9.803 -11.911 12.488 1.00 96.00 331 THR A CA 1
ATOM 2472 C C . THR A 1 331 ? -10.912 -11.675 11.463 1.00 96.00 331 THR A C 1
ATOM 2474 O O . THR A 1 331 ? -11.056 -10.580 10.924 1.00 96.00 331 THR A O 1
ATOM 2477 N N . ARG A 1 332 ? -11.716 -12.709 11.191 1.00 94.38 332 ARG A N 1
ATOM 2478 C CA . ARG A 1 332 ? -12.979 -12.585 10.432 1.00 94.38 332 ARG A CA 1
ATOM 2479 C C . ARG A 1 332 ? -14.167 -12.228 11.330 1.00 94.38 332 ARG A C 1
ATOM 2481 O O . ARG A 1 332 ? -15.247 -11.931 10.834 1.00 94.38 332 ARG A O 1
ATOM 2488 N N . ASP A 1 333 ? -13.982 -12.310 12.644 1.00 92.50 333 ASP A N 1
ATOM 2489 C CA . ASP A 1 333 ? -15.025 -12.053 13.627 1.00 92.50 333 ASP A CA 1
ATOM 2490 C C . ASP A 1 333 ? -15.110 -10.548 13.923 1.00 92.50 333 ASP A C 1
ATOM 2492 O O . ASP A 1 333 ? -14.241 -9.968 14.584 1.00 92.50 333 ASP A O 1
ATOM 2496 N N . ILE A 1 334 ? -16.165 -9.918 13.401 1.00 87.81 334 ILE A N 1
ATOM 2497 C CA . ILE A 1 334 ? -16.416 -8.485 13.568 1.00 87.81 334 ILE A CA 1
ATOM 2498 C C . ILE A 1 334 ? -16.745 -8.116 15.019 1.00 87.81 334 ILE A C 1
ATOM 2500 O O . ILE A 1 334 ? -16.464 -6.995 15.442 1.00 87.81 334 ILE A O 1
ATOM 2504 N N . GLU A 1 335 ? -17.297 -9.040 15.811 1.00 88.94 335 GLU A N 1
ATOM 2505 C CA . GLU A 1 335 ? -17.577 -8.812 17.231 1.00 88.94 335 GLU A CA 1
ATOM 2506 C C . GLU A 1 335 ? -16.267 -8.788 18.024 1.00 88.94 335 GLU A C 1
ATOM 2508 O O . GLU A 1 335 ? -16.054 -7.899 18.848 1.00 88.94 335 GLU A O 1
ATOM 2513 N N . VAL A 1 336 ? -15.335 -9.694 17.711 1.00 91.69 336 VAL A N 1
ATOM 2514 C CA . VAL A 1 336 ? -13.986 -9.686 18.304 1.00 91.69 336 VAL A CA 1
ATOM 2515 C C . VAL A 1 336 ? -13.237 -8.405 17.937 1.00 91.69 336 VAL A C 1
ATOM 2517 O O . VAL A 1 336 ? -12.664 -7.757 18.815 1.00 91.69 336 VAL A O 1
ATOM 2520 N N . PHE A 1 337 ? -13.264 -8.007 16.663 1.00 90.94 337 PHE A N 1
ATOM 2521 C CA . PHE A 1 337 ? -12.611 -6.778 16.210 1.00 90.94 337 PHE A CA 1
ATOM 2522 C C . PHE A 1 337 ? -13.235 -5.515 16.833 1.00 90.94 337 PHE A C 1
ATOM 2524 O O . PHE A 1 337 ? -12.519 -4.666 17.365 1.00 90.94 337 PHE A O 1
ATOM 2531 N N . SER A 1 338 ? -14.567 -5.397 16.837 1.00 86.94 338 SER A N 1
ATOM 2532 C CA . SER A 1 338 ? -15.270 -4.252 17.441 1.00 86.94 338 SER A CA 1
ATOM 2533 C C . SER A 1 338 ? -15.072 -4.180 18.956 1.00 86.94 338 SER A C 1
ATOM 2535 O O . SER A 1 338 ? -14.865 -3.093 19.500 1.00 86.94 338 SER A O 1
ATOM 2537 N N . SER A 1 339 ? -15.042 -5.324 19.645 1.00 90.06 339 SER A N 1
ATOM 2538 C CA . SER A 1 339 ? -14.710 -5.375 21.068 1.00 90.06 339 SER A CA 1
ATOM 2539 C C . SER A 1 339 ? -13.275 -4.919 21.328 1.00 90.06 339 SER A C 1
ATOM 2541 O O . SER A 1 339 ? -13.044 -4.170 22.277 1.00 90.06 339 SER A O 1
ATOM 2543 N N . ALA A 1 340 ? -12.314 -5.325 20.494 1.00 90.81 340 ALA A N 1
ATOM 2544 C CA . ALA A 1 340 ? -10.938 -4.853 20.603 1.00 90.81 340 ALA A CA 1
ATOM 2545 C C . ALA A 1 340 ? -10.833 -3.333 20.435 1.00 9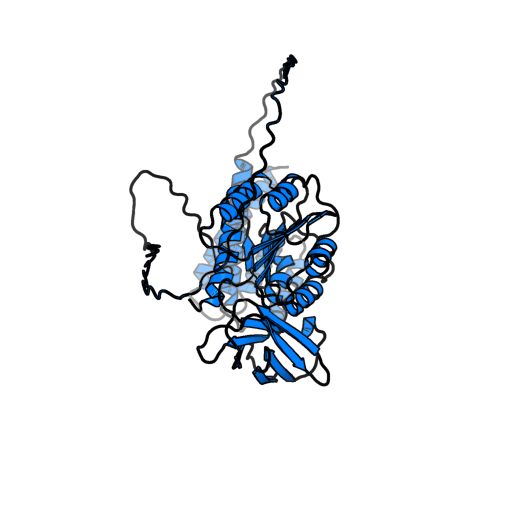0.81 340 ALA A C 1
ATOM 2547 O O . ALA A 1 340 ? -10.120 -2.698 21.211 1.00 90.81 340 ALA A O 1
ATOM 2548 N N . LEU A 1 341 ? -11.573 -2.762 19.478 1.00 86.81 341 LEU A N 1
ATOM 2549 C CA . LEU A 1 341 ? -11.636 -1.317 19.263 1.00 86.81 341 LEU A CA 1
ATOM 2550 C C . LEU A 1 341 ? -12.211 -0.571 20.476 1.00 86.81 341 LEU A C 1
ATOM 2552 O O . LEU A 1 341 ? -11.638 0.419 20.926 1.00 86.81 341 LEU A O 1
ATOM 2556 N N . GLY A 1 342 ? -13.316 -1.066 21.041 1.00 85.56 342 GLY A N 1
ATOM 2557 C CA . GLY A 1 342 ? -13.973 -0.446 22.197 1.00 85.56 342 GLY A CA 1
ATOM 2558 C C . GLY A 1 342 ? -13.151 -0.479 23.492 1.00 85.56 342 GLY A C 1
ATOM 2559 O O . GLY A 1 342 ? -13.427 0.289 24.410 1.00 85.56 342 GLY A O 1
ATOM 2560 N N . ASN A 1 343 ? -12.133 -1.341 23.567 1.00 87.94 343 ASN A N 1
ATOM 2561 C CA . ASN A 1 343 ? -11.276 -1.504 24.743 1.00 87.94 343 ASN A CA 1
ATOM 2562 C C . ASN A 1 343 ? -10.006 -0.632 24.719 1.00 87.94 343 ASN A C 1
ATOM 2564 O O . ASN A 1 343 ? -9.199 -0.708 25.648 1.00 87.94 343 ASN A O 1
ATOM 2568 N N . ILE A 1 344 ? -9.809 0.204 23.694 1.00 86.38 344 ILE A N 1
ATOM 2569 C CA . ILE A 1 344 ? -8.646 1.094 23.610 1.00 86.38 344 ILE A CA 1
ATOM 2570 C C . ILE A 1 344 ? -8.817 2.259 24.589 1.00 86.38 344 ILE A C 1
ATOM 2572 O O . ILE A 1 344 ? -9.617 3.164 24.364 1.00 86.38 344 ILE A O 1
ATOM 2576 N N . SER A 1 345 ? -8.038 2.265 25.672 1.00 75.12 345 SER A N 1
ATOM 2577 C CA . SER A 1 345 ? -8.141 3.288 26.723 1.00 75.12 345 SER A CA 1
ATOM 2578 C C . SER A 1 345 ? -7.020 4.333 26.719 1.00 75.12 345 SER A C 1
ATOM 2580 O O . SER A 1 345 ? -7.163 5.365 27.367 1.00 75.12 345 SER A O 1
ATOM 2582 N N . ALA A 1 346 ? -5.895 4.078 26.042 1.00 72.56 346 ALA A N 1
ATOM 2583 C CA . ALA A 1 346 ? -4.804 5.040 25.865 1.00 72.56 346 ALA A CA 1
ATOM 2584 C C . ALA A 1 346 ? -3.829 4.562 24.783 1.00 72.56 346 ALA A C 1
ATOM 2586 O O . ALA A 1 346 ? -3.406 3.404 24.792 1.00 72.56 346 ALA A O 1
ATOM 2587 N N . LEU A 1 347 ? -3.422 5.465 23.895 1.00 82.19 347 LEU A N 1
ATOM 2588 C CA . LEU A 1 347 ? -2.392 5.201 22.896 1.00 82.19 347 LEU A CA 1
ATOM 2589 C C . LEU A 1 347 ? -1.067 5.771 23.408 1.00 82.19 347 LEU A C 1
ATOM 2591 O O . LEU A 1 347 ? -0.983 6.926 23.813 1.00 82.19 347 LEU A O 1
ATOM 2595 N N . SER A 1 348 ? -0.037 4.932 23.461 1.00 80.94 348 SER A N 1
ATOM 2596 C CA . SER A 1 348 ? 1.326 5.328 23.824 1.00 80.94 348 SER A CA 1
ATOM 2597 C C . SER A 1 348 ? 2.332 4.664 22.886 1.00 80.94 348 SER A C 1
ATOM 2599 O O . SER A 1 348 ? 1.988 3.724 22.169 1.00 80.94 348 SER A O 1
ATOM 2601 N N . GLY A 1 349 ? 3.568 5.161 22.869 1.00 84.19 349 GLY A N 1
ATOM 2602 C CA . GLY A 1 349 ? 4.601 4.734 21.918 1.00 84.19 349 GLY A CA 1
ATOM 2603 C C . GLY A 1 349 ? 4.617 5.597 20.662 1.00 84.19 349 GLY A C 1
ATOM 2604 O O . GLY A 1 349 ? 3.749 6.458 20.513 1.00 84.19 349 GLY A O 1
ATOM 2605 N N . SER A 1 350 ? 5.599 5.367 19.792 1.00 88.81 350 SER A N 1
ATOM 2606 C CA . SER A 1 350 ? 5.763 6.173 18.585 1.00 88.81 350 SER A CA 1
ATOM 2607 C C . SER A 1 350 ? 4.930 5.663 17.406 1.00 88.81 350 SER A C 1
ATOM 2609 O O . SER A 1 350 ? 4.583 4.476 17.346 1.00 88.81 350 SER A O 1
ATOM 2611 N N . LEU A 1 351 ? 4.620 6.538 16.446 1.00 89.88 351 LEU A N 1
ATOM 2612 C CA . LEU A 1 351 ? 3.984 6.131 15.188 1.00 89.88 351 LEU A CA 1
ATOM 2613 C C . LEU A 1 351 ? 4.892 5.171 14.408 1.00 89.88 351 LEU A C 1
ATOM 2615 O O . LEU A 1 351 ? 4.392 4.213 13.825 1.00 89.88 351 LEU A O 1
ATOM 2619 N N . ASP A 1 352 ? 6.208 5.372 14.460 1.00 89.50 352 ASP A N 1
ATOM 2620 C CA . ASP A 1 352 ? 7.194 4.498 13.817 1.00 89.50 352 ASP A CA 1
ATOM 2621 C C . ASP A 1 352 ? 7.125 3.063 14.351 1.00 89.50 352 ASP A C 1
ATOM 2623 O O . ASP A 1 352 ? 7.055 2.115 13.567 1.00 89.50 352 ASP A O 1
ATOM 2627 N N . ASP A 1 353 ? 7.079 2.892 15.677 1.00 90.38 353 ASP A N 1
ATOM 2628 C CA . ASP A 1 353 ? 6.979 1.570 16.305 1.00 90.38 353 ASP A CA 1
ATOM 2629 C C . ASP A 1 353 ? 5.650 0.890 15.956 1.00 90.38 353 ASP A C 1
ATOM 2631 O O . ASP A 1 353 ? 5.613 -0.299 15.627 1.00 90.38 353 ASP A O 1
ATOM 2635 N N . ARG A 1 354 ? 4.548 1.653 15.984 1.00 93.25 354 ARG A N 1
ATOM 2636 C CA . ARG A 1 354 ? 3.221 1.154 15.597 1.00 93.25 354 ARG A CA 1
ATOM 2637 C C . ARG A 1 354 ? 3.179 0.754 14.130 1.00 93.25 354 ARG A C 1
ATOM 2639 O O . ARG A 1 354 ? 2.608 -0.280 13.801 1.00 93.25 354 ARG A O 1
ATOM 2646 N N . LEU A 1 355 ? 3.787 1.540 13.249 1.00 94.38 355 LEU A N 1
ATOM 2647 C CA . LEU A 1 355 ? 3.818 1.239 11.826 1.00 94.38 355 LEU A CA 1
ATOM 2648 C C . LEU A 1 355 ? 4.687 0.010 11.554 1.00 94.38 355 LEU A C 1
ATOM 2650 O O . LEU A 1 355 ? 4.278 -0.879 10.813 1.00 94.38 355 LEU A O 1
ATOM 2654 N N . ALA A 1 356 ? 5.836 -0.111 12.219 1.00 93.94 356 ALA A N 1
ATOM 2655 C CA . ALA A 1 356 ? 6.655 -1.315 12.152 1.00 93.94 356 ALA A CA 1
ATOM 2656 C C . ALA A 1 356 ? 5.885 -2.560 12.629 1.00 93.94 356 ALA A C 1
ATOM 2658 O O . ALA A 1 356 ? 5.982 -3.608 11.987 1.00 93.94 356 ALA A O 1
ATOM 2659 N N . ALA A 1 357 ? 5.091 -2.445 13.700 1.00 95.50 357 ALA A N 1
ATOM 2660 C CA . ALA A 1 357 ? 4.220 -3.513 14.192 1.00 95.50 357 ALA A CA 1
ATOM 2661 C C . ALA A 1 357 ? 3.049 -3.821 13.242 1.00 95.50 357 ALA A C 1
ATOM 2663 O O . ALA A 1 357 ? 2.703 -4.983 13.065 1.00 95.50 357 ALA A O 1
ATOM 2664 N N . ALA A 1 358 ? 2.465 -2.818 12.591 1.00 97.00 358 ALA A N 1
ATOM 2665 C CA . ALA A 1 358 ? 1.411 -3.014 11.599 1.00 97.00 358 ALA A CA 1
ATOM 2666 C C . ALA A 1 358 ? 1.907 -3.764 10.357 1.00 97.00 358 ALA A C 1
ATOM 2668 O O . ALA A 1 358 ? 1.190 -4.590 9.802 1.00 97.00 358 ALA A O 1
ATOM 2669 N N . ILE A 1 359 ? 3.141 -3.503 9.929 1.00 97.19 359 ILE A N 1
ATOM 2670 C CA . ILE A 1 359 ? 3.712 -4.175 8.761 1.00 97.19 359 ILE A CA 1
ATOM 2671 C C . ILE A 1 359 ? 4.259 -5.561 9.125 1.00 97.19 359 ILE A C 1
ATOM 2673 O O . ILE A 1 359 ? 3.998 -6.514 8.402 1.00 97.19 359 ILE A O 1
ATOM 2677 N N . ASN A 1 360 ? 4.965 -5.704 10.253 1.00 96.38 360 ASN A N 1
ATOM 2678 C CA . ASN A 1 360 ? 5.731 -6.924 10.563 1.00 96.38 360 ASN A CA 1
ATOM 2679 C C . ASN A 1 360 ? 5.203 -7.736 11.759 1.00 96.38 360 ASN A C 1
ATOM 2681 O O . ASN A 1 360 ? 5.718 -8.814 12.042 1.00 96.38 360 ASN A O 1
ATOM 2685 N N . GLY A 1 361 ? 4.246 -7.204 12.518 1.00 95.88 361 GLY A N 1
ATOM 2686 C CA . GLY A 1 361 ? 3.760 -7.785 13.775 1.00 95.88 361 GLY A CA 1
ATOM 2687 C C . GLY A 1 361 ? 2.416 -8.508 13.671 1.00 95.88 361 GLY A C 1
ATOM 2688 O O . GLY A 1 361 ? 1.911 -8.969 14.692 1.00 95.88 361 GLY A O 1
ATOM 2689 N N . VAL A 1 362 ? 1.839 -8.599 12.471 1.00 97.75 362 VAL A N 1
ATOM 2690 C CA . VAL A 1 362 ? 0.545 -9.246 12.194 1.00 97.75 362 VAL A CA 1
ATOM 2691 C C . VAL A 1 362 ? 0.687 -10.303 11.096 1.00 97.75 362 VAL A C 1
ATOM 2693 O O . VAL A 1 362 ? 1.636 -10.277 10.312 1.00 97.75 362 VAL A O 1
ATOM 2696 N N . ASN A 1 363 ? -0.275 -11.219 11.010 1.00 98.00 363 ASN A N 1
ATOM 2697 C CA . ASN A 1 363 ? -0.252 -12.345 10.078 1.00 98.00 363 ASN A CA 1
ATOM 2698 C C . ASN A 1 363 ? -1.000 -12.030 8.768 1.00 98.00 363 ASN A C 1
ATOM 2700 O O . ASN A 1 363 ? -2.102 -12.540 8.507 1.00 98.00 363 ASN A O 1
ATOM 2704 N N . TRP A 1 364 ? -0.389 -11.182 7.935 1.00 98.12 364 TRP A N 1
ATOM 2705 C CA . TRP A 1 364 ? -0.826 -10.937 6.553 1.00 98.12 36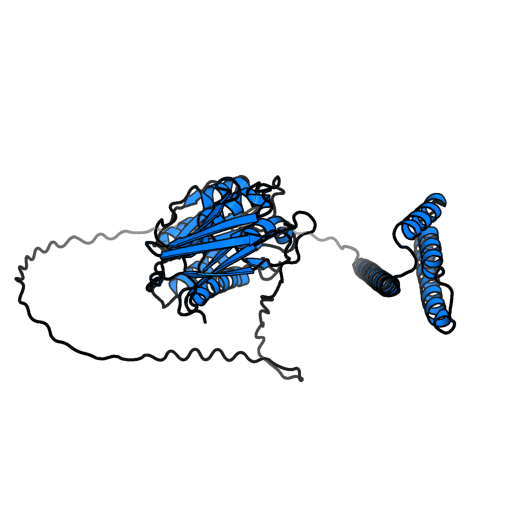4 TRP A CA 1
ATOM 2706 C C . TRP A 1 364 ? -0.952 -12.251 5.765 1.00 98.12 364 TRP A C 1
ATOM 2708 O O . TRP A 1 364 ? -0.189 -13.191 5.993 1.00 98.12 364 TRP A O 1
ATOM 2718 N N . ARG A 1 365 ? -1.913 -12.346 4.834 1.00 96.81 365 ARG A N 1
ATOM 2719 C CA . ARG A 1 365 ? -2.000 -13.513 3.935 1.00 96.81 365 ARG A CA 1
ATOM 2720 C C . ARG A 1 365 ? -0.744 -13.621 3.060 1.00 96.81 365 ARG A C 1
ATOM 2722 O O . ARG A 1 365 ? -0.260 -12.617 2.534 1.00 96.81 365 ARG A O 1
ATOM 2729 N N . GLU A 1 366 ? -0.269 -14.852 2.877 1.00 94.31 366 GLU A N 1
ATOM 2730 C CA . GLU A 1 366 ? 0.792 -15.183 1.913 1.00 94.31 366 GLU A CA 1
ATOM 2731 C C . GLU A 1 366 ? 0.245 -15.283 0.479 1.00 94.31 366 GLU A C 1
ATOM 2733 O O . GLU A 1 366 ? 0.918 -14.883 -0.468 1.00 94.31 366 GLU A O 1
ATOM 2738 N N . ASP A 1 367 ? -0.989 -15.777 0.322 1.00 93.25 367 ASP A N 1
ATOM 2739 C CA . ASP A 1 367 ? -1.685 -15.824 -0.968 1.00 93.25 367 ASP A CA 1
ATOM 2740 C C . ASP A 1 367 ? -2.014 -14.409 -1.487 1.00 93.25 367 ASP A C 1
ATOM 2742 O O . ASP A 1 367 ? -2.181 -13.486 -0.678 1.00 93.25 367 ASP A O 1
ATOM 2746 N N . PRO A 1 368 ? -2.181 -14.223 -2.816 1.00 94.62 368 PRO A N 1
ATOM 2747 C CA . PRO A 1 368 ? -2.623 -12.954 -3.386 1.00 94.62 368 PRO A CA 1
ATOM 2748 C C . PRO A 1 368 ? -3.909 -12.450 -2.721 1.00 94.62 368 PRO A C 1
ATOM 2750 O O . PRO A 1 368 ? -4.967 -13.080 -2.794 1.00 94.62 368 PRO A O 1
ATOM 2753 N N . ALA A 1 369 ? -3.799 -11.299 -2.066 1.00 96.31 369 ALA A N 1
ATOM 2754 C CA . ALA A 1 369 ? -4.866 -10.644 -1.328 1.00 96.31 369 ALA A CA 1
ATOM 2755 C C . ALA A 1 369 ? -4.697 -9.130 -1.442 1.00 96.31 369 ALA A C 1
ATOM 2757 O O . ALA A 1 369 ? -3.577 -8.634 -1.565 1.00 96.31 369 ALA A O 1
ATOM 2758 N N . ILE A 1 370 ? -5.802 -8.396 -1.356 1.00 96.25 370 ILE A N 1
ATOM 2759 C CA . ILE A 1 370 ? -5.747 -6.946 -1.178 1.00 96.25 370 ILE A CA 1
ATOM 2760 C C . ILE A 1 370 ? -5.307 -6.689 0.263 1.00 96.25 370 ILE A C 1
ATOM 2762 O O . ILE A 1 370 ? -5.989 -7.119 1.195 1.00 96.25 370 ILE A O 1
ATOM 2766 N N . LYS A 1 371 ? -4.175 -6.012 0.457 1.00 97.94 371 LYS A N 1
ATOM 2767 C CA . LYS A 1 371 ? -3.627 -5.712 1.782 1.00 97.94 371 LYS A CA 1
ATOM 2768 C C . LYS A 1 371 ? -3.635 -4.208 2.008 1.00 97.94 371 LYS A C 1
ATOM 2770 O O . LYS A 1 371 ? -2.956 -3.469 1.302 1.00 97.94 371 LYS A O 1
ATOM 2775 N N . ILE A 1 372 ? -4.401 -3.762 2.994 1.00 97.44 372 ILE A N 1
ATOM 2776 C CA . ILE A 1 372 ? -4.653 -2.345 3.248 1.00 97.44 372 ILE A CA 1
ATOM 2777 C C . ILE A 1 372 ? -4.263 -2.023 4.685 1.00 97.44 372 ILE A C 1
ATOM 2779 O O . ILE A 1 372 ? -4.715 -2.682 5.620 1.00 97.44 372 ILE A O 1
ATOM 2783 N N . VAL A 1 373 ? -3.472 -0.972 4.871 1.00 97.69 373 VAL A N 1
ATOM 2784 C CA . VAL A 1 373 ? -3.299 -0.309 6.165 1.00 97.69 373 VAL A CA 1
ATOM 2785 C C . VAL A 1 373 ? -4.016 1.029 6.114 1.00 97.69 373 VAL A C 1
ATOM 2787 O O . VAL A 1 373 ? -3.788 1.832 5.213 1.00 97.69 373 VAL A O 1
ATOM 2790 N N . ILE A 1 374 ? -4.856 1.289 7.108 1.00 95.31 374 ILE A N 1
ATOM 2791 C CA . ILE A 1 374 ? -5.528 2.570 7.298 1.00 95.31 374 ILE A CA 1
ATOM 2792 C C . ILE A 1 374 ? -4.964 3.205 8.561 1.00 95.31 374 ILE A C 1
ATOM 2794 O O . ILE A 1 374 ? -5.214 2.739 9.674 1.00 95.31 374 ILE A O 1
ATOM 2798 N N . ILE A 1 375 ? -4.192 4.271 8.380 1.00 94.38 375 ILE A N 1
ATOM 2799 C CA . ILE A 1 375 ? -3.650 5.081 9.467 1.00 94.38 375 ILE A CA 1
ATOM 2800 C C . ILE A 1 375 ? -4.676 6.143 9.829 1.00 94.38 375 ILE A C 1
ATOM 2802 O O . ILE A 1 375 ? -5.056 6.960 8.995 1.00 94.38 375 ILE A O 1
ATOM 2806 N N . LEU A 1 376 ? -5.087 6.139 11.089 1.00 91.19 376 LEU A N 1
ATOM 2807 C CA . LEU A 1 376 ? -6.002 7.106 11.673 1.00 91.19 376 LEU A CA 1
ATOM 2808 C C . LEU A 1 376 ? -5.236 7.908 12.714 1.00 91.19 376 LEU A C 1
ATOM 2810 O O . LEU A 1 376 ? -4.773 7.334 13.702 1.00 91.19 376 LEU A O 1
ATOM 2814 N N . THR A 1 377 ? -5.071 9.208 12.489 1.00 89.75 377 THR A N 1
ATOM 2815 C CA . THR A 1 377 ? -4.230 10.028 13.364 1.00 89.75 377 THR A CA 1
ATOM 2816 C C . THR A 1 377 ? -4.757 11.446 13.531 1.00 89.75 377 THR A C 1
ATOM 2818 O O . THR A 1 377 ? -5.193 12.052 12.559 1.00 89.75 377 THR A O 1
ATOM 2821 N N . ASP A 1 378 ? -4.712 11.992 14.749 1.00 85.88 378 ASP A N 1
ATOM 2822 C CA . ASP A 1 378 ? -5.057 13.401 15.038 1.00 85.88 378 ASP A CA 1
ATOM 2823 C C . ASP A 1 378 ? -3.830 14.313 15.137 1.00 85.88 378 ASP A C 1
ATOM 2825 O O . ASP A 1 378 ? -3.952 15.533 15.221 1.00 85.88 378 ASP A O 1
ATOM 2829 N N . HIS A 1 379 ? -2.638 13.730 15.138 1.00 82.50 379 HIS A N 1
ATOM 2830 C CA . HIS A 1 379 ? -1.397 14.468 15.249 1.00 82.50 379 HIS A CA 1
ATOM 2831 C C . HIS A 1 379 ? -0.290 13.784 14.466 1.00 82.50 379 HIS A C 1
ATOM 2833 O O . HIS A 1 379 ? -0.400 12.635 14.037 1.00 82.50 379 HIS A O 1
ATOM 2839 N N . MET A 1 380 ? 0.818 14.497 14.336 1.00 79.50 380 MET A N 1
ATOM 2840 C CA . MET A 1 380 ? 2.052 13.931 13.835 1.00 79.50 380 MET A CA 1
ATOM 2841 C C . MET A 1 380 ? 3.094 13.844 14.915 1.00 79.50 380 MET A C 1
ATOM 2843 O O . MET A 1 380 ? 3.336 14.793 15.662 1.00 79.50 380 MET A O 1
ATOM 2847 N N . GLU A 1 381 ? 3.775 12.711 14.915 1.00 77.25 381 GLU A N 1
ATOM 2848 C CA . GLU A 1 381 ? 5.089 12.613 15.504 1.00 77.25 381 GLU A CA 1
ATOM 2849 C C . GLU A 1 381 ? 6.104 12.950 14.411 1.00 77.25 381 GLU A C 1
ATOM 2851 O O . GLU A 1 381 ? 6.159 12.308 13.356 1.00 77.25 381 GLU A O 1
ATOM 2856 N N . TYR A 1 382 ? 6.894 13.998 14.647 1.00 66.06 382 TYR A N 1
ATOM 2857 C CA . TYR A 1 382 ? 8.025 14.344 13.792 1.00 66.06 382 TYR A CA 1
ATOM 2858 C C . TYR A 1 382 ? 9.119 13.281 13.974 1.00 66.06 382 TYR A C 1
ATOM 2860 O O . TYR A 1 382 ? 10.025 13.434 14.792 1.00 66.06 382 TYR A O 1
ATOM 2868 N N . GLY A 1 383 ? 8.980 12.174 13.246 1.00 58.09 383 GLY A N 1
ATOM 2869 C CA . GLY A 1 383 ? 9.930 11.068 13.196 1.00 58.09 383 GLY A CA 1
ATOM 2870 C C . GLY A 1 383 ? 11.064 11.310 12.195 1.00 58.09 383 GLY A C 1
ATOM 2871 O O . GLY A 1 383 ? 10.926 12.036 11.209 1.00 58.09 383 GLY A O 1
ATOM 2872 N N . ASN A 1 384 ? 12.218 10.699 12.455 1.00 61.16 384 ASN A N 1
ATOM 2873 C CA . ASN A 1 384 ? 13.445 10.839 11.669 1.00 61.16 384 ASN A CA 1
ATOM 2874 C C . ASN A 1 384 ? 13.352 10.117 10.309 1.00 61.16 384 ASN A C 1
ATOM 2876 O O . ASN A 1 384 ? 13.806 8.986 10.239 1.00 61.16 384 ASN A O 1
ATOM 2880 N N . ASN A 1 385 ? 12.839 10.726 9.227 1.00 63.78 385 ASN A N 1
ATOM 2881 C CA . ASN A 1 385 ? 12.890 10.204 7.833 1.00 63.78 385 ASN A CA 1
ATOM 2882 C C . ASN A 1 385 ? 12.554 8.692 7.634 1.00 63.78 385 ASN A C 1
ATOM 2884 O O . ASN A 1 385 ? 12.850 8.113 6.588 1.00 63.78 385 ASN A O 1
ATOM 2888 N N . SER A 1 386 ? 11.937 8.040 8.617 1.00 80.56 386 SER A N 1
ATOM 2889 C CA . SER A 1 386 ? 11.798 6.585 8.775 1.00 80.56 386 SER A CA 1
ATOM 2890 C C . SER A 1 386 ? 10.631 6.040 7.963 1.00 80.56 386 SER A C 1
ATOM 2892 O O . SER A 1 386 ? 10.679 4.901 7.495 1.00 80.56 386 SER A O 1
ATOM 2894 N N . TYR A 1 387 ? 9.624 6.878 7.710 1.00 89.88 387 TYR A N 1
ATOM 2895 C CA . TYR A 1 387 ? 8.436 6.528 6.939 1.00 89.88 387 TYR A CA 1
ATOM 2896 C C . TYR A 1 387 ? 8.765 5.989 5.549 1.00 89.88 387 TYR A C 1
ATOM 2898 O O . TYR A 1 387 ? 8.126 5.042 5.108 1.00 89.88 387 TYR A O 1
ATOM 2906 N N . ALA A 1 388 ? 9.801 6.510 4.884 1.00 90.56 388 ALA A N 1
ATOM 2907 C CA . ALA A 1 388 ? 10.203 5.999 3.577 1.00 90.56 388 ALA A CA 1
ATOM 2908 C C . ALA A 1 388 ? 10.683 4.538 3.640 1.00 90.56 388 ALA A C 1
ATOM 2910 O O . ALA A 1 388 ? 10.336 3.734 2.779 1.00 90.56 388 ALA A O 1
ATOM 2911 N N . LEU A 1 389 ? 11.437 4.171 4.682 1.00 90.69 389 LEU A N 1
ATOM 2912 C CA . LEU A 1 389 ? 11.924 2.802 4.863 1.00 90.69 389 LEU A CA 1
ATOM 2913 C C . LEU A 1 389 ? 10.783 1.839 5.191 1.00 90.69 389 LEU A C 1
ATOM 2915 O O . LEU A 1 389 ? 10.726 0.742 4.635 1.00 90.69 389 LEU A O 1
ATOM 2919 N N . VAL A 1 390 ? 9.866 2.247 6.073 1.00 93.31 390 VAL A N 1
ATOM 2920 C CA . VAL A 1 390 ? 8.726 1.405 6.454 1.00 93.31 390 VAL A CA 1
ATOM 2921 C C . VAL A 1 390 ? 7.742 1.253 5.295 1.00 93.31 390 VAL A C 1
ATOM 2923 O O . VAL A 1 390 ? 7.300 0.139 5.024 1.00 93.31 390 VAL A O 1
ATOM 2926 N N . ALA A 1 391 ? 7.468 2.327 4.553 1.00 95.06 391 ALA A N 1
ATOM 2927 C CA . ALA A 1 391 ? 6.661 2.265 3.338 1.00 95.06 391 ALA A CA 1
ATOM 2928 C C . ALA A 1 391 ? 7.318 1.406 2.255 1.00 95.06 391 ALA A C 1
ATOM 2930 O O . ALA A 1 391 ? 6.632 0.639 1.589 1.00 95.06 391 ALA A O 1
ATOM 2931 N N . GLY A 1 392 ? 8.647 1.467 2.125 1.00 95.81 392 GLY A N 1
ATOM 2932 C CA . GLY A 1 392 ? 9.396 0.568 1.253 1.00 95.81 392 GLY A CA 1
ATOM 2933 C C . GLY A 1 392 ? 9.162 -0.896 1.622 1.00 95.81 392 GLY A C 1
ATOM 2934 O O . GLY A 1 392 ? 8.898 -1.704 0.741 1.00 95.81 392 GLY A O 1
ATOM 2935 N N . SER A 1 393 ? 9.190 -1.242 2.915 1.00 96.19 393 SER A N 1
ATOM 2936 C CA . SER A 1 393 ? 8.855 -2.596 3.384 1.00 96.19 393 SER A CA 1
ATOM 2937 C C . SER A 1 393 ? 7.396 -2.976 3.117 1.00 96.19 393 SER A C 1
ATOM 2939 O O . SER A 1 393 ? 7.153 -4.084 2.655 1.00 96.19 393 SER A O 1
ATOM 2941 N N . ALA A 1 394 ? 6.442 -2.065 3.323 1.00 97.56 394 ALA A N 1
ATOM 2942 C CA . ALA A 1 394 ? 5.035 -2.290 2.985 1.00 97.56 394 ALA A CA 1
ATOM 2943 C C . ALA A 1 394 ? 4.835 -2.562 1.479 1.00 97.56 394 ALA A C 1
ATOM 2945 O O . ALA A 1 394 ? 4.144 -3.507 1.105 1.00 97.56 394 ALA A O 1
ATOM 2946 N N . ALA A 1 395 ? 5.516 -1.807 0.610 1.00 97.94 395 ALA A N 1
ATOM 2947 C CA . ALA A 1 395 ? 5.480 -2.001 -0.839 1.00 97.94 395 ALA A CA 1
ATOM 2948 C C . ALA A 1 395 ? 6.083 -3.350 -1.283 1.00 97.94 395 ALA A C 1
ATOM 2950 O O . ALA A 1 395 ? 5.620 -3.934 -2.265 1.00 97.94 395 ALA A O 1
ATOM 2951 N N . ARG A 1 396 ? 7.073 -3.894 -0.551 1.00 97.81 396 ARG A N 1
ATOM 2952 C CA . ARG A 1 396 ? 7.579 -5.261 -0.810 1.00 97.81 396 ARG A CA 1
ATOM 2953 C C . ARG A 1 396 ? 6.525 -6.336 -0.573 1.00 97.81 396 ARG A C 1
ATOM 2955 O O . ARG A 1 396 ? 6.570 -7.371 -1.222 1.00 97.81 396 ARG A O 1
ATOM 2962 N N . GLU A 1 397 ? 5.576 -6.069 0.317 1.00 97.94 397 GLU A N 1
ATOM 2963 C CA . GLU A 1 397 ? 4.497 -6.990 0.682 1.00 97.94 397 GLU A CA 1
ATOM 2964 C C . GLU A 1 397 ? 3.202 -6.762 -0.112 1.00 97.94 397 GLU A C 1
ATOM 2966 O O . GLU A 1 397 ? 2.237 -7.515 0.062 1.00 97.94 397 GLU A O 1
ATOM 2971 N N . GLY A 1 398 ? 3.165 -5.735 -0.971 1.00 97.75 398 GLY A N 1
ATOM 2972 C CA . GLY A 1 398 ? 1.966 -5.329 -1.708 1.00 97.75 398 GLY A CA 1
ATOM 2973 C C . GLY A 1 398 ? 0.914 -4.678 -0.808 1.00 97.75 398 GLY A C 1
ATOM 2974 O O . GLY A 1 398 ? -0.279 -4.807 -1.068 1.00 97.75 398 GLY A O 1
ATOM 2975 N N . ILE A 1 399 ? 1.349 -4.036 0.282 1.00 98.31 399 ILE A N 1
ATOM 2976 C CA . ILE A 1 399 ? 0.478 -3.347 1.237 1.00 98.31 399 ILE A CA 1
ATOM 2977 C C . ILE A 1 399 ? 0.293 -1.890 0.804 1.00 98.31 399 ILE A C 1
ATOM 2979 O O . ILE A 1 399 ? 1.261 -1.126 0.778 1.00 98.31 399 ILE A O 1
ATOM 2983 N N . THR A 1 400 ? -0.954 -1.492 0.555 1.00 97.69 400 THR A N 1
ATOM 2984 C CA . THR A 1 400 ? -1.342 -0.094 0.319 1.00 97.69 400 THR A CA 1
ATOM 2985 C C . THR A 1 400 ? -1.572 0.610 1.660 1.00 97.69 400 THR A C 1
ATOM 2987 O O . THR A 1 400 ? -2.327 0.114 2.500 1.00 97.69 400 THR A O 1
ATOM 2990 N N . ILE A 1 401 ? -0.939 1.766 1.896 1.00 97.38 401 ILE A N 1
ATOM 2991 C CA . ILE A 1 401 ? -1.139 2.557 3.122 1.00 97.38 401 ILE A CA 1
ATOM 2992 C C . ILE A 1 401 ? -1.976 3.790 2.800 1.00 97.38 401 ILE A C 1
ATOM 2994 O O . ILE A 1 401 ? -1.512 4.692 2.107 1.00 97.38 401 ILE A O 1
ATOM 2998 N N . HIS A 1 402 ? -3.170 3.875 3.376 1.00 95.69 402 HIS A N 1
ATOM 2999 C CA . HIS A 1 402 ? -3.991 5.079 3.356 1.00 95.69 402 HIS A CA 1
ATOM 3000 C C . HIS A 1 402 ? -3.889 5.812 4.687 1.00 95.69 402 HIS A C 1
ATOM 3002 O O . HIS A 1 402 ? -3.736 5.208 5.749 1.00 95.69 402 HIS A O 1
ATOM 3008 N N . VAL A 1 403 ? -3.985 7.132 4.627 1.00 94.19 403 VAL A N 1
ATOM 3009 C CA . VAL A 1 403 ? -3.841 8.017 5.778 1.00 94.19 403 VAL A CA 1
ATOM 3010 C C . VAL A 1 403 ? -5.076 8.884 5.881 1.00 94.19 403 VAL A C 1
ATOM 3012 O O . VAL A 1 403 ? -5.441 9.555 4.922 1.00 94.19 403 VAL A O 1
ATOM 3015 N N . ILE A 1 404 ? -5.681 8.908 7.060 1.00 91.00 404 ILE A N 1
ATOM 3016 C CA . ILE A 1 404 ? -6.786 9.793 7.401 1.00 91.00 404 ILE A CA 1
ATOM 3017 C C . ILE A 1 404 ? -6.326 10.654 8.578 1.00 91.00 404 ILE A C 1
ATOM 3019 O O . ILE A 1 404 ? -6.096 10.140 9.677 1.00 91.00 404 ILE A O 1
ATOM 3023 N N . ALA A 1 405 ? -6.120 11.947 8.325 1.00 89.81 405 ALA A N 1
ATOM 3024 C CA . ALA A 1 405 ? -5.523 12.861 9.296 1.00 89.81 405 ALA A CA 1
ATOM 3025 C C . ALA A 1 405 ? -5.918 14.326 9.048 1.00 89.81 405 ALA A C 1
ATOM 3027 O O . ALA A 1 405 ? -6.305 14.667 7.930 1.00 89.81 405 ALA A O 1
ATOM 3028 N N . PRO A 1 406 ? -5.761 15.222 10.038 1.00 87.75 406 PRO A N 1
ATOM 3029 C CA . PRO A 1 406 ? -5.821 16.664 9.814 1.00 87.75 406 PRO A CA 1
ATOM 3030 C C . PRO A 1 406 ? -4.811 17.137 8.758 1.00 87.75 406 PRO A C 1
ATOM 3032 O O . PRO A 1 406 ? -3.742 16.538 8.592 1.00 87.75 406 PRO A O 1
ATOM 3035 N N . ALA A 1 407 ? -5.117 18.240 8.073 1.00 88.38 407 ALA A N 1
ATOM 3036 C CA . ALA A 1 407 ? -4.321 18.778 6.964 1.00 88.38 407 ALA A CA 1
ATOM 3037 C C . ALA A 1 407 ? -2.838 18.969 7.319 1.00 88.38 407 ALA A C 1
ATOM 3039 O O . ALA A 1 407 ? -1.938 18.623 6.549 1.00 88.38 407 ALA A O 1
ATOM 3040 N N . GLU A 1 408 ? -2.579 19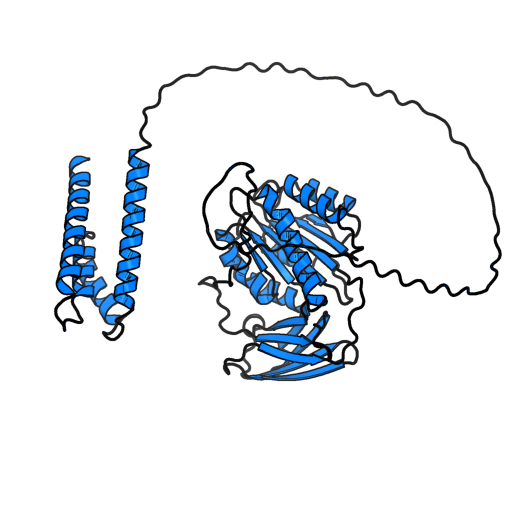.487 8.520 1.00 86.12 408 GLU A N 1
ATOM 3041 C CA . GLU A 1 408 ? -1.244 19.740 9.056 1.00 86.12 408 GLU A CA 1
ATOM 3042 C C . GLU A 1 408 ? -0.407 18.466 9.205 1.00 86.12 408 GLU A C 1
ATOM 3044 O O . GLU A 1 408 ? 0.823 18.523 9.171 1.00 86.12 408 GLU A O 1
ATOM 3049 N N . SER A 1 409 ? -1.068 17.314 9.333 1.00 87.12 409 SER A N 1
ATOM 3050 C CA . SER A 1 409 ? -0.424 16.020 9.526 1.00 87.12 409 SER A CA 1
ATOM 3051 C C . SER A 1 409 ? -0.031 15.364 8.197 1.00 87.12 409 SER A C 1
ATOM 3053 O O . SER A 1 409 ? 1.039 14.753 8.080 1.00 87.12 409 SER A O 1
ATOM 3055 N N . LEU A 1 410 ? -0.855 15.550 7.159 1.00 88.62 410 LEU A N 1
ATOM 3056 C CA . LEU A 1 410 ? -0.717 14.875 5.864 1.00 88.62 410 LEU A CA 1
ATOM 3057 C C . LEU A 1 410 ? 0.620 15.149 5.168 1.00 88.62 410 LEU A C 1
ATOM 3059 O O . LEU A 1 410 ? 1.224 14.236 4.606 1.00 88.62 410 LEU A O 1
ATOM 3063 N N . ALA A 1 411 ? 1.136 16.378 5.250 1.00 86.19 411 ALA A N 1
ATOM 3064 C CA . ALA A 1 411 ? 2.384 16.749 4.580 1.00 86.19 411 ALA A CA 1
ATOM 3065 C C . ALA A 1 411 ? 3.579 15.876 5.008 1.00 86.19 411 ALA A C 1
ATOM 3067 O O . ALA A 1 411 ? 4.474 15.607 4.207 1.00 86.19 411 ALA A O 1
ATOM 3068 N N . SER A 1 412 ? 3.605 15.418 6.259 1.00 86.94 412 SER A N 1
ATOM 3069 C CA . SER A 1 412 ? 4.690 14.574 6.775 1.00 86.94 412 SER A CA 1
ATOM 3070 C C . SER A 1 412 ? 4.475 13.073 6.556 1.00 86.94 412 SER A C 1
ATOM 3072 O O . SER A 1 412 ? 5.447 12.320 6.556 1.00 86.94 412 SER A O 1
ATOM 3074 N N . LEU A 1 413 ? 3.234 12.646 6.298 1.00 90.81 413 LEU A N 1
ATOM 3075 C CA . LEU A 1 413 ? 2.882 11.256 5.975 1.00 90.81 413 LEU A CA 1
ATOM 3076 C C . LEU A 1 413 ? 2.847 10.970 4.473 1.00 90.81 413 LEU A C 1
ATOM 3078 O O . LEU A 1 413 ? 2.736 9.810 4.081 1.00 90.81 413 LEU A O 1
ATOM 3082 N N . GLY A 1 414 ? 2.998 11.999 3.636 1.00 90.12 414 GLY A N 1
ATOM 3083 C CA . GLY A 1 414 ? 3.053 11.878 2.180 1.00 90.12 414 GLY A CA 1
ATOM 3084 C C . GLY A 1 414 ? 3.953 10.748 1.658 1.00 90.12 414 GLY A C 1
ATOM 3085 O O . GLY A 1 414 ? 3.526 10.045 0.745 1.00 90.12 414 GLY A O 1
ATOM 3086 N N . PRO A 1 415 ? 5.151 10.494 2.225 1.00 91.81 415 PRO A N 1
ATOM 3087 C CA . PRO A 1 415 ? 5.977 9.373 1.786 1.00 91.81 415 PRO A CA 1
ATOM 3088 C C . PRO A 1 415 ? 5.309 7.997 1.902 1.00 91.81 415 PRO A C 1
ATOM 3090 O O . PRO A 1 415 ? 5.548 7.151 1.045 1.00 91.81 415 PRO A O 1
ATOM 3093 N N . LEU A 1 416 ? 4.465 7.770 2.918 1.00 94.00 416 LEU A N 1
ATOM 3094 C CA . LEU A 1 416 ? 3.781 6.486 3.107 1.00 94.00 416 LEU A CA 1
ATOM 3095 C C . LEU A 1 416 ? 2.847 6.180 1.939 1.00 94.00 416 LEU A C 1
ATOM 3097 O O . LEU A 1 416 ? 2.899 5.092 1.368 1.00 94.00 416 LEU A O 1
ATOM 3101 N N . THR A 1 417 ? 2.024 7.157 1.569 1.00 94.00 417 THR A N 1
ATOM 3102 C CA . THR A 1 417 ? 1.017 7.010 0.516 1.00 94.00 417 THR A CA 1
ATOM 3103 C C . THR A 1 417 ? 1.656 7.027 -0.868 1.00 94.00 417 THR A C 1
ATOM 3105 O O . THR A 1 417 ? 1.302 6.210 -1.709 1.00 94.00 417 THR A O 1
ATOM 3108 N N . GLN A 1 418 ? 2.676 7.864 -1.088 1.00 93.75 418 GLN A N 1
ATOM 3109 C CA . GLN A 1 418 ? 3.423 7.895 -2.350 1.00 93.75 418 GLN A CA 1
ATOM 3110 C C . GLN A 1 418 ? 4.113 6.556 -2.643 1.00 93.75 418 GLN A C 1
ATOM 3112 O O . GLN A 1 418 ? 3.959 6.021 -3.734 1.00 93.75 418 GLN A O 1
ATOM 3117 N N . ILE A 1 419 ? 4.836 5.987 -1.671 1.00 95.81 419 ILE A N 1
ATOM 3118 C CA . ILE A 1 419 ? 5.594 4.743 -1.884 1.00 95.81 419 ILE A CA 1
ATOM 3119 C C . ILE A 1 419 ? 4.685 3.523 -2.053 1.00 95.81 419 ILE A C 1
ATOM 3121 O O . ILE A 1 419 ? 5.052 2.588 -2.758 1.00 95.81 419 ILE A O 1
ATOM 3125 N N . THR A 1 420 ? 3.514 3.518 -1.419 1.00 96.56 420 THR A N 1
ATOM 3126 C CA . THR A 1 420 ? 2.609 2.358 -1.435 1.00 96.56 420 THR A CA 1
ATOM 3127 C C . THR A 1 420 ? 1.440 2.493 -2.408 1.00 96.56 420 THR A C 1
ATOM 3129 O O . THR A 1 420 ? 0.672 1.551 -2.557 1.00 96.56 420 THR A O 1
ATOM 3132 N N . GLY A 1 421 ? 1.289 3.644 -3.072 1.00 94.81 421 GLY A N 1
ATOM 3133 C CA . GLY A 1 421 ? 0.154 3.923 -3.955 1.00 94.81 421 GLY A CA 1
ATOM 3134 C C . GLY A 1 421 ? -1.157 4.232 -3.233 1.00 94.81 421 GLY A C 1
ATOM 3135 O O . GLY A 1 421 ? -2.206 4.266 -3.869 1.00 94.81 421 GLY A O 1
ATOM 3136 N N . GLY A 1 422 ? -1.117 4.440 -1.916 1.00 95.50 422 GLY A N 1
ATOM 3137 C CA . GLY A 1 422 ? -2.306 4.744 -1.133 1.00 95.50 422 GLY A CA 1
ATOM 3138 C C . GLY A 1 422 ? -2.743 6.203 -1.217 1.00 95.50 422 GLY A C 1
ATOM 3139 O O . GLY A 1 422 ? -2.190 7.025 -1.950 1.00 95.50 422 GLY A O 1
ATOM 3140 N N . GLN A 1 423 ? -3.760 6.537 -0.428 1.00 94.38 423 GLN A N 1
ATOM 3141 C CA . GLN A 1 423 ? -4.415 7.843 -0.476 1.00 94.38 423 GLN A CA 1
ATOM 3142 C C . GLN A 1 423 ? -4.352 8.576 0.857 1.00 94.38 423 GLN A C 1
ATOM 3144 O O . GLN A 1 423 ? -4.308 7.968 1.925 1.00 94.38 423 GLN A O 1
ATOM 3149 N N . MET A 1 424 ? -4.377 9.903 0.780 1.00 92.94 424 MET A N 1
ATOM 3150 C CA . MET A 1 424 ? -4.508 10.787 1.932 1.00 92.94 424 MET A CA 1
ATOM 3151 C C . MET A 1 424 ? -5.906 11.391 1.939 1.00 92.94 424 MET A C 1
ATOM 3153 O O . MET A 1 424 ? -6.327 11.979 0.946 1.00 92.94 424 MET A O 1
ATOM 3157 N N . VAL A 1 42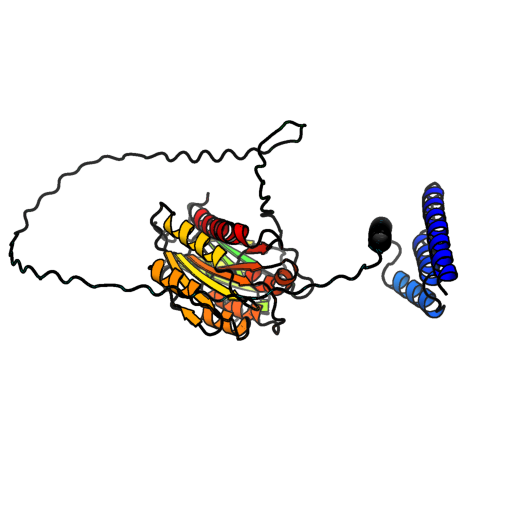5 ? -6.596 11.268 3.064 1.00 91.31 425 VAL A N 1
ATOM 3158 C CA . VAL A 1 425 ? -7.899 11.877 3.305 1.00 91.31 425 VAL A CA 1
ATOM 3159 C C . VAL A 1 425 ? -7.741 12.880 4.437 1.00 91.31 425 VAL A C 1
ATOM 3161 O O . VAL A 1 425 ? -7.317 12.535 5.542 1.00 91.31 425 VAL A O 1
ATOM 3164 N N . GLU A 1 426 ? -8.061 14.133 4.146 1.00 89.75 426 GLU A N 1
ATOM 3165 C CA . GLU A 1 426 ? -8.065 15.195 5.144 1.00 89.75 426 GLU A CA 1
ATOM 3166 C C . GLU A 1 426 ? -9.295 15.067 6.048 1.00 89.75 426 GLU A C 1
ATOM 3168 O O . GLU A 1 426 ? -10.419 14.917 5.568 1.00 89.75 426 GLU A O 1
ATOM 3173 N N . LEU A 1 427 ? -9.080 15.124 7.362 1.00 82.25 427 LEU A N 1
ATOM 3174 C CA . LEU A 1 427 ? -10.151 15.257 8.343 1.00 82.25 427 LEU A CA 1
ATOM 3175 C C . LEU A 1 427 ? -10.445 16.736 8.573 1.00 82.25 427 LEU A C 1
ATOM 3177 O O . LEU A 1 427 ? -9.633 17.451 9.164 1.00 82.25 427 LEU A O 1
ATOM 3181 N N . GLU A 1 428 ? -11.633 17.185 8.173 1.00 77.12 428 GLU A N 1
ATOM 3182 C CA . GLU A 1 428 ? -12.111 18.508 8.561 1.00 77.12 428 GLU A CA 1
ATOM 3183 C C . GLU A 1 428 ? -12.457 18.521 10.062 1.00 77.12 428 GLU A C 1
ATOM 3185 O O . GLU A 1 428 ? -13.201 17.673 10.565 1.00 77.12 428 GLU A O 1
ATOM 3190 N N . SER A 1 429 ? -11.908 19.502 10.789 1.00 63.06 429 SER A N 1
ATOM 3191 C CA . SER A 1 429 ? -11.962 19.640 12.262 1.00 63.06 429 SER A CA 1
ATOM 3192 C C . SER A 1 429 ? -13.364 19.615 12.905 1.00 63.06 429 SER A C 1
ATOM 3194 O O . SER A 1 429 ? -13.494 19.463 14.118 1.00 63.06 429 SER A O 1
ATOM 3196 N N . ASN A 1 430 ? -14.416 19.751 12.104 1.00 52.53 430 ASN A N 1
ATOM 3197 C CA . ASN A 1 430 ? -15.825 19.833 12.482 1.00 52.53 430 ASN A CA 1
ATOM 3198 C C . ASN A 1 430 ? -16.682 18.668 11.940 1.00 52.53 430 ASN A C 1
ATOM 3200 O O . ASN A 1 430 ? -17.848 18.568 12.318 1.00 52.53 430 ASN A O 1
ATOM 3204 N N . GLU A 1 431 ? -16.120 17.772 11.120 1.00 52.84 431 GLU A N 1
ATOM 3205 C CA . GLU A 1 431 ? -16.809 16.594 10.553 1.00 52.84 431 GLU A CA 1
ATOM 3206 C C . GLU A 1 431 ? -16.185 15.249 10.969 1.00 52.84 431 GLU A C 1
ATOM 3208 O O . GLU A 1 431 ? -16.647 14.192 10.532 1.00 52.84 431 GLU A O 1
ATOM 3213 N N . ALA A 1 432 ? -15.171 15.271 11.844 1.00 52.59 432 ALA A N 1
ATOM 3214 C CA . ALA A 1 432 ? -14.356 14.108 12.210 1.00 52.59 432 ALA A CA 1
ATOM 3215 C C . ALA A 1 432 ? -15.162 12.854 12.609 1.00 52.59 432 ALA A C 1
ATOM 3217 O O . ALA A 1 432 ? -14.698 11.741 12.363 1.00 52.59 432 ALA A O 1
ATOM 3218 N N . ALA A 1 433 ? -16.382 13.025 13.137 1.00 50.97 433 ALA A N 1
ATOM 3219 C CA . ALA A 1 433 ? -17.232 11.909 13.531 1.00 50.97 433 ALA A CA 1
ATOM 3220 C C . ALA A 1 433 ? -17.916 11.177 12.357 1.00 50.97 433 ALA A C 1
ATOM 3222 O O . ALA A 1 433 ? -17.846 9.959 12.248 1.00 50.97 433 ALA A O 1
ATOM 3223 N N . PHE A 1 434 ? -18.541 11.907 11.430 1.00 51.66 434 PHE A N 1
ATOM 3224 C CA . PHE A 1 434 ? -19.316 11.301 10.332 1.00 51.66 434 PHE A CA 1
ATOM 3225 C C . PHE A 1 434 ? -18.469 10.986 9.085 1.00 51.66 434 PHE A C 1
ATOM 3227 O O . PHE A 1 434 ? -18.891 10.224 8.211 1.00 51.66 434 PHE A O 1
ATOM 3234 N N . GLY A 1 435 ? -17.275 11.575 8.974 1.00 68.06 435 GLY A N 1
ATOM 3235 C CA . GLY A 1 435 ? -16.409 11.408 7.806 1.00 68.06 435 GLY A CA 1
ATOM 3236 C C . GLY A 1 435 ? -15.631 10.093 7.782 1.00 68.06 435 GLY A C 1
ATOM 3237 O O . GLY A 1 435 ? -15.398 9.545 6.705 1.00 68.06 435 GLY A O 1
ATOM 3238 N N . LEU A 1 436 ? -15.254 9.557 8.951 1.00 73.56 436 LEU A N 1
ATOM 3239 C CA . LEU A 1 436 ? -14.287 8.459 9.052 1.00 73.56 436 LEU A CA 1
ATOM 3240 C C . LEU A 1 436 ? -14.783 7.171 8.391 1.00 73.56 436 LEU A C 1
ATOM 3242 O O . LEU A 1 436 ? -14.101 6.615 7.530 1.00 73.56 436 LEU A O 1
ATOM 3246 N N . GLY A 1 437 ? -15.978 6.713 8.778 1.00 73.94 437 GLY A N 1
ATOM 3247 C CA . GLY A 1 437 ? -16.575 5.508 8.214 1.00 73.94 437 GLY A CA 1
ATOM 3248 C C . GLY A 1 437 ? -16.675 5.636 6.700 1.00 73.94 437 GLY A C 1
ATOM 3249 O O . GLY A 1 437 ? -16.125 4.821 5.972 1.00 73.94 437 GLY A O 1
ATOM 3250 N N . LYS A 1 438 ? -17.270 6.727 6.210 1.00 77.38 438 LYS A N 1
ATOM 3251 C CA . LYS A 1 438 ? -17.424 6.990 4.773 1.00 77.38 438 LYS A CA 1
ATOM 3252 C C . LYS A 1 438 ? -16.092 7.039 4.017 1.00 77.38 438 LYS A C 1
ATOM 3254 O O . LYS A 1 438 ? -16.012 6.510 2.912 1.00 77.38 438 LYS A O 1
ATOM 3259 N N . ALA A 1 439 ? -15.060 7.643 4.597 1.00 82.00 439 ALA A N 1
ATOM 3260 C CA . ALA A 1 439 ? -13.732 7.681 3.999 1.00 82.00 439 ALA A CA 1
ATOM 3261 C C . ALA A 1 439 ? -13.165 6.266 3.838 1.00 82.00 439 ALA A C 1
ATOM 3263 O O . ALA A 1 439 ? -12.819 5.876 2.729 1.00 82.00 439 ALA A O 1
ATOM 3264 N N . VAL A 1 440 ? -13.162 5.465 4.908 1.00 80.94 440 VAL A N 1
ATOM 3265 C CA . VAL A 1 440 ? -12.701 4.065 4.870 1.00 80.94 440 VAL A CA 1
ATOM 3266 C C . VAL A 1 440 ? -13.460 3.256 3.818 1.00 80.94 440 VAL A C 1
ATOM 3268 O O . VAL A 1 440 ? -12.862 2.508 3.051 1.00 80.94 440 VAL A O 1
ATOM 3271 N N . ILE A 1 441 ? -14.776 3.440 3.753 1.00 81.75 441 ILE A N 1
ATOM 3272 C CA . ILE A 1 441 ? -15.658 2.766 2.799 1.00 81.75 441 ILE A CA 1
ATOM 3273 C C . ILE A 1 441 ? -15.255 3.064 1.366 1.00 81.75 441 ILE A C 1
ATOM 3275 O O . ILE A 1 441 ? -15.144 2.145 0.557 1.00 81.75 441 ILE A O 1
ATOM 3279 N N . ASN A 1 442 ? -15.044 4.341 1.058 1.00 85.81 442 ASN A N 1
ATOM 3280 C CA . ASN A 1 442 ? -14.664 4.765 -0.278 1.00 85.81 442 ASN A CA 1
ATOM 3281 C C . ASN A 1 442 ? -13.296 4.199 -0.655 1.00 85.81 442 ASN A C 1
ATOM 3283 O O . ASN A 1 442 ? -13.181 3.610 -1.720 1.00 85.81 442 ASN A O 1
ATOM 3287 N N . LEU A 1 443 ? -12.313 4.271 0.249 1.00 87.31 443 LEU A N 1
ATOM 3288 C CA . LEU A 1 443 ? -10.975 3.716 0.026 1.00 87.31 443 LEU A CA 1
ATOM 3289 C C . LEU A 1 443 ? -11.027 2.221 -0.309 1.00 87.31 443 LEU A C 1
ATOM 3291 O O . LEU A 1 443 ? -10.485 1.783 -1.318 1.00 87.31 443 LEU A O 1
ATOM 3295 N N . VAL A 1 444 ? -11.739 1.434 0.501 1.00 84.12 444 VAL A N 1
ATOM 3296 C CA . VAL A 1 444 ? -11.876 -0.014 0.274 1.00 84.12 444 VAL A CA 1
ATOM 3297 C C . VAL A 1 444 ? -12.660 -0.304 -1.008 1.00 84.12 444 VAL A C 1
ATOM 3299 O O . VAL A 1 444 ? -12.341 -1.248 -1.729 1.00 84.12 444 VAL A O 1
ATOM 3302 N N . SER A 1 445 ? -13.682 0.498 -1.313 1.00 86.00 445 SER A N 1
ATOM 3303 C CA . SER A 1 445 ? -14.479 0.337 -2.533 1.00 86.00 445 SER A CA 1
ATOM 3304 C C . SER A 1 445 ? -13.666 0.641 -3.790 1.00 86.00 445 SER A C 1
ATOM 3306 O O . SER A 1 445 ? -13.828 -0.054 -4.786 1.00 86.00 445 SER A O 1
ATOM 3308 N N . GLU A 1 446 ? -12.784 1.639 -3.749 1.00 88.56 446 GLU A N 1
ATOM 3309 C CA . GLU A 1 446 ? -11.885 1.984 -4.853 1.00 88.56 446 GLU A CA 1
ATOM 3310 C C . GLU A 1 446 ? -10.852 0.879 -5.107 1.00 88.56 446 GLU A C 1
ATOM 3312 O O . GLU A 1 446 ? -10.668 0.474 -6.254 1.00 88.56 446 GLU A O 1
ATOM 3317 N N . GLU A 1 447 ? -10.257 0.312 -4.052 1.00 87.25 447 GLU A N 1
ATOM 3318 C CA . GLU A 1 447 ? -9.354 -0.845 -4.172 1.00 87.25 447 GLU A CA 1
ATOM 3319 C C . GLU A 1 447 ? -10.066 -2.065 -4.780 1.00 87.25 447 GLU A C 1
ATOM 3321 O O . GLU A 1 447 ? -9.500 -2.791 -5.597 1.00 87.25 447 GLU A O 1
ATOM 3326 N N . LEU A 1 448 ? -11.338 -2.283 -4.429 1.00 85.38 448 LEU A N 1
ATOM 3327 C CA . LEU A 1 448 ? -12.135 -3.364 -5.009 1.00 85.38 448 LEU A CA 1
ATOM 3328 C C . LEU A 1 448 ? -12.538 -3.096 -6.460 1.00 85.38 448 LEU A C 1
ATOM 3330 O O . LEU A 1 448 ? -12.504 -4.016 -7.276 1.00 85.38 448 LEU A O 1
ATOM 3334 N N . ALA A 1 449 ? -12.902 -1.856 -6.790 1.00 87.12 449 ALA A N 1
ATOM 3335 C CA . ALA A 1 449 ? -13.254 -1.453 -8.149 1.00 87.12 449 ALA A CA 1
ATOM 3336 C C . ALA A 1 449 ? -12.056 -1.549 -9.104 1.00 87.12 449 ALA A C 1
ATOM 3338 O O . ALA A 1 449 ? -12.224 -1.879 -10.281 1.00 87.12 449 ALA A O 1
ATOM 3339 N N . ALA A 1 450 ? -10.838 -1.339 -8.594 1.00 85.94 450 ALA A N 1
ATOM 3340 C CA . ALA A 1 450 ? -9.622 -1.490 -9.381 1.00 85.94 450 ALA A CA 1
ATOM 3341 C C . ALA A 1 450 ? -9.500 -2.900 -9.986 1.00 85.94 450 ALA A C 1
ATOM 3343 O O . ALA A 1 450 ? -9.135 -3.032 -11.150 1.00 85.94 450 ALA A O 1
ATOM 3344 N N . LEU A 1 451 ? -9.896 -3.948 -9.254 1.00 81.38 451 LEU A N 1
ATOM 3345 C CA . LEU A 1 451 ? -9.837 -5.334 -9.736 1.00 81.38 451 LEU A CA 1
ATOM 3346 C C . LEU A 1 451 ? -10.822 -5.637 -10.868 1.00 81.38 451 LEU A C 1
ATOM 3348 O O . LEU A 1 451 ? -10.561 -6.522 -11.682 1.00 81.38 451 LEU A O 1
ATOM 3352 N N . SER A 1 452 ? -11.955 -4.935 -10.931 1.00 80.38 452 SER A N 1
ATOM 3353 C CA . SER A 1 452 ? -12.936 -5.124 -12.004 1.00 80.38 452 SER A CA 1
ATOM 3354 C C . SER A 1 452 ? -12.582 -4.385 -13.294 1.00 80.38 452 SER A C 1
ATOM 3356 O O . SER A 1 452 ? -13.273 -4.584 -14.294 1.00 80.38 452 SER A O 1
ATOM 3358 N N . GLY A 1 453 ? -11.531 -3.552 -13.296 1.00 66.75 453 GLY A N 1
ATOM 3359 C CA . GLY A 1 453 ? -11.179 -2.705 -14.441 1.00 66.75 453 GLY A CA 1
ATOM 3360 C C . GLY A 1 453 ? -12.290 -1.715 -14.818 1.00 66.75 453 GLY A C 1
ATOM 3361 O O . GLY A 1 453 ? -12.409 -1.349 -15.988 1.00 66.75 453 GLY A O 1
ATOM 3362 N N . SER A 1 454 ? -13.141 -1.357 -13.849 1.00 49.31 454 SER A N 1
ATOM 3363 C CA . SER A 1 454 ? -14.374 -0.574 -14.020 1.00 49.31 454 SER A CA 1
ATOM 3364 C C . SER A 1 454 ? -14.220 0.885 -13.638 1.00 49.31 454 SER A C 1
ATOM 3366 O O . SER A 1 454 ? -13.609 1.114 -12.570 1.00 49.31 454 SER A O 1
#

Foldseek 3Di:
DPPVVVVVVVVLVVVVVVVVVVVVVVPPDDDDLPVLLLVVLVNVCVVPVDPVVSVVSSVVCCVVDPRPDPPVSVVVVVVVVVVVVVVVVVVVVVVVPDDDDDDDDDDDDDDDDDDDDDDDDDDDDDDDDDDDDDDDDDDDDDDDDDPPDDPPPPPPPPDPDDDDDDDDDDDPPPPPQCPDPPPPAQPPDDLPAKAKEFEAAPVRFADFFKWKFKDAVHTQAIFGAALLNIFMDRCVLSVHDHQKIKIWIDDDPWIDIDIGGPPPPHRYHYDYINDDADDPPFAAEEEEEEAEQFDDLLLLLVLLLVVVVVDPDPHNYWYWYQFAPDTGATDPDSVVVNVSSNPRGGHDDAPLVSLCCRLPVYDDDPPRHRAEYEYEYADDDPDDVCLSNSLSSCRNVLYAYEYEYAPVHCNRNVNNRNNNVYYYGHDDPVCNRVVNSVVVVVRVVVSVVSRVVD